Protein AF-A0A1Y0EL20-F1 (afdb_monomer)

Radius of gyration: 29.98 Å; Cα contacts (8 Å, |Δi|>4): 949; chains: 1; bounding box: 94×71×94 Å

Structure (mmCIF, N/CA/C/O backbone):
data_AF-A0A1Y0EL20-F1
#
_entry.id   AF-A0A1Y0EL20-F1
#
loop_
_atom_site.group_PDB
_atom_site.id
_atom_site.type_symbol
_atom_site.label_atom_id
_atom_site.label_alt_id
_atom_site.label_comp_id
_atom_site.label_asym_id
_atom_site.label_entity_id
_atom_site.label_seq_id
_atom_site.pdbx_PDB_ins_code
_atom_site.Cartn_x
_atom_site.Cartn_y
_atom_site.Cartn_z
_atom_site.occupancy
_atom_site.B_iso_or_equiv
_atom_site.auth_seq_id
_atom_site.auth_comp_id
_atom_site.auth_asym_id
_atom_site.auth_atom_id
_atom_site.pdbx_PDB_model_num
ATOM 1 N N . MET A 1 1 ? -56.504 34.356 -21.290 1.00 37.62 1 MET A N 1
ATOM 2 C CA . MET A 1 1 ? -57.528 34.147 -20.247 1.00 37.62 1 MET A CA 1
ATOM 3 C C . MET A 1 1 ? -56.883 33.331 -19.147 1.00 37.62 1 MET A C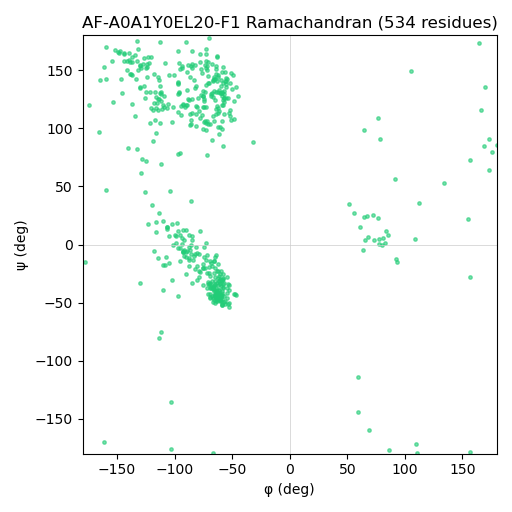 1
ATOM 5 O O . MET A 1 1 ? -56.441 32.223 -19.416 1.00 37.62 1 MET A O 1
ATOM 9 N N . LEU A 1 2 ? -56.712 33.934 -17.969 1.00 33.94 2 LEU A N 1
ATOM 10 C CA . LEU A 1 2 ? -56.202 33.260 -16.779 1.00 33.94 2 LEU A CA 1
ATOM 11 C C . LEU A 1 2 ? -57.238 32.233 -16.308 1.00 33.94 2 LEU A C 1
ATOM 13 O O . LEU A 1 2 ? -58.407 32.579 -16.135 1.00 33.94 2 LEU A O 1
ATOM 17 N N . HIS A 1 3 ? -56.810 30.999 -16.064 1.00 31.81 3 HIS A N 1
ATOM 18 C CA . HIS A 1 3 ? -57.579 30.035 -15.285 1.00 31.81 3 HIS A CA 1
ATOM 19 C C . HIS A 1 3 ? -56.795 29.680 -14.026 1.00 31.81 3 HIS A C 1
ATOM 21 O O . HIS A 1 3 ? -55.757 29.028 -14.061 1.00 31.81 3 HIS A O 1
ATOM 27 N N . THR A 1 4 ? -57.310 30.202 -12.919 1.00 38.41 4 THR A N 1
ATOM 28 C CA . THR A 1 4 ? -56.993 29.861 -11.537 1.00 38.41 4 THR A CA 1
ATOM 29 C C . THR A 1 4 ? -57.487 28.449 -11.220 1.00 38.41 4 THR A C 1
ATOM 31 O O . THR A 1 4 ? -58.664 28.157 -11.429 1.00 38.41 4 THR A O 1
ATOM 34 N N . LEU A 1 5 ? -56.618 27.605 -10.662 1.00 32.62 5 LEU A N 1
ATOM 35 C CA . LEU A 1 5 ? -56.976 26.351 -9.989 1.00 32.62 5 LEU A CA 1
ATOM 36 C C . LEU A 1 5 ? -56.394 26.357 -8.559 1.00 32.62 5 LEU A C 1
ATOM 38 O O . LEU A 1 5 ? -55.437 27.089 -8.302 1.00 32.62 5 LEU A O 1
ATOM 42 N N . PRO A 1 6 ? -57.028 25.642 -7.611 1.00 32.25 6 PRO A N 1
ATOM 43 C CA . PRO A 1 6 ? -57.077 26.029 -6.204 1.00 32.25 6 PRO A CA 1
ATOM 44 C C . PRO A 1 6 ? -55.865 25.555 -5.396 1.00 32.25 6 PRO A C 1
ATOM 46 O O . PRO A 1 6 ? -55.248 24.535 -5.693 1.00 32.25 6 PRO A O 1
ATOM 49 N N . ALA A 1 7 ? -55.569 26.295 -4.326 1.00 34.12 7 ALA A N 1
ATOM 50 C CA . ALA A 1 7 ? -54.589 25.925 -3.316 1.00 34.12 7 ALA A CA 1
ATOM 51 C C . ALA A 1 7 ? -55.012 24.627 -2.606 1.00 34.12 7 ALA A C 1
ATOM 53 O O . ALA A 1 7 ? -56.049 24.584 -1.942 1.00 34.12 7 ALA A O 1
ATOM 54 N N . LEU A 1 8 ? -54.197 23.577 -2.738 1.00 29.06 8 LEU A N 1
ATOM 55 C CA . LEU A 1 8 ? -54.270 22.393 -1.889 1.00 29.06 8 LEU A CA 1
ATOM 56 C C . LEU A 1 8 ? -53.608 22.730 -0.549 1.00 29.06 8 LEU A C 1
ATOM 58 O O . LEU A 1 8 ? -52.391 22.884 -0.458 1.00 29.06 8 LEU A O 1
ATOM 62 N N . THR A 1 9 ? -54.414 22.848 0.498 1.00 31.36 9 THR A N 1
ATOM 63 C CA . THR A 1 9 ? -53.940 22.934 1.877 1.00 31.36 9 THR A CA 1
ATOM 64 C C . THR A 1 9 ? -53.364 21.572 2.268 1.00 31.36 9 THR A C 1
ATOM 66 O O . THR A 1 9 ? -54.116 20.628 2.511 1.00 31.36 9 THR A O 1
ATOM 69 N N . LEU A 1 10 ? -52.034 21.441 2.311 1.00 30.72 10 LEU A N 1
ATOM 70 C CA . LEU A 1 10 ? -51.387 20.297 2.956 1.00 30.72 10 LEU A CA 1
ATOM 71 C C . LEU A 1 10 ? -51.685 20.385 4.459 1.00 30.72 10 LEU A C 1
ATOM 73 O O . LEU A 1 10 ? -51.136 21.232 5.163 1.00 30.72 10 LEU A O 1
ATOM 77 N N . MET A 1 11 ? -52.571 19.523 4.954 1.00 29.70 11 MET A N 1
ATOM 78 C CA . MET A 1 11 ? -52.671 19.269 6.386 1.00 29.70 11 MET A CA 1
ATOM 79 C C . MET A 1 11 ? -51.376 18.587 6.829 1.00 29.70 11 MET A C 1
ATOM 81 O O . MET A 1 11 ? -51.104 17.449 6.451 1.00 29.70 11 MET A O 1
ATOM 85 N N . ALA A 1 12 ? -50.567 19.304 7.607 1.00 33.22 12 ALA A N 1
ATOM 86 C CA . ALA A 1 12 ? -49.449 18.720 8.325 1.00 33.22 12 ALA A CA 1
ATOM 87 C C . ALA A 1 12 ? -49.990 17.632 9.262 1.00 33.22 12 ALA A C 1
ATOM 89 O O . ALA A 1 12 ? -50.818 17.906 10.135 1.00 33.22 12 ALA A O 1
ATOM 90 N N . ALA A 1 13 ? -49.535 16.395 9.066 1.00 31.31 13 ALA A N 1
ATOM 91 C CA . ALA A 1 13 ? -49.700 15.353 10.064 1.00 31.31 13 ALA A CA 1
ATOM 92 C C . ALA A 1 13 ? -49.041 15.829 11.373 1.00 31.31 13 ALA A C 1
ATOM 94 O O . ALA A 1 13 ? -47.969 16.442 11.318 1.00 31.31 13 ALA A O 1
ATOM 95 N N . PRO A 1 14 ? -49.653 15.592 12.546 1.00 32.78 14 PRO A N 1
ATOM 96 C CA . PRO A 1 14 ? -49.018 15.943 13.804 1.00 32.78 14 PRO A CA 1
ATOM 97 C C . PRO A 1 14 ? -47.697 15.181 13.916 1.00 32.78 14 PRO A C 1
ATOM 99 O O . PRO A 1 14 ? -47.631 13.995 13.590 1.00 32.78 14 PRO A O 1
ATOM 102 N N . ALA A 1 15 ? -46.654 15.881 14.365 1.00 38.59 15 ALA A N 1
ATOM 103 C CA . ALA A 1 15 ? -45.367 15.292 14.687 1.00 38.59 15 ALA A CA 1
ATOM 104 C C . ALA A 1 15 ? -45.592 14.105 15.631 1.00 38.59 15 ALA A C 1
ATOM 106 O O . ALA A 1 15 ? -45.949 14.276 16.800 1.00 38.59 15 ALA A O 1
ATOM 107 N N . ALA A 1 16 ? -45.422 12.891 15.107 1.00 33.72 16 ALA A N 1
ATOM 108 C CA . ALA A 1 16 ? -45.214 11.732 15.946 1.00 33.72 16 ALA A CA 1
ATOM 109 C C . ALA A 1 16 ? -43.970 12.044 16.778 1.00 33.72 16 ALA A C 1
ATOM 111 O O . ALA A 1 16 ? -42.909 12.342 16.231 1.00 33.72 16 ALA A O 1
ATOM 112 N N . TRP A 1 17 ? -44.129 12.050 18.097 1.00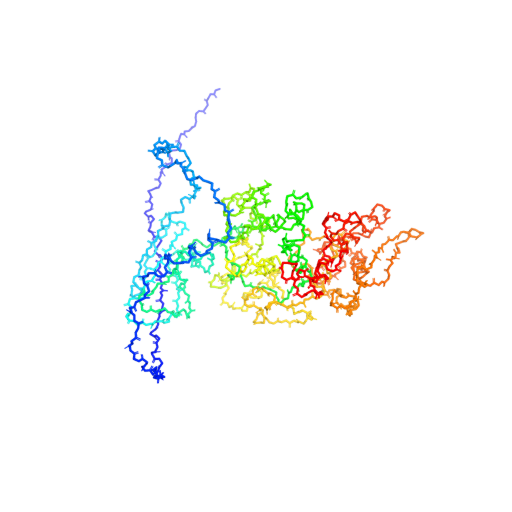 34.06 17 TRP A N 1
ATOM 113 C CA . TRP A 1 17 ? -43.020 12.128 19.030 1.00 34.06 17 TRP A CA 1
ATOM 114 C C . TRP A 1 17 ? -42.030 11.030 18.642 1.00 34.06 17 TRP A C 1
ATOM 116 O O . TRP A 1 17 ? -42.354 9.848 18.758 1.00 34.06 17 TRP A O 1
ATOM 126 N N . ALA A 1 18 ? -40.861 11.413 18.127 1.00 36.22 18 ALA A N 1
ATOM 127 C CA . ALA A 1 18 ? -39.754 10.492 17.955 1.00 36.22 18 ALA A CA 1
ATOM 128 C C . ALA A 1 18 ? -39.407 9.976 19.355 1.00 36.22 18 ALA A C 1
ATOM 130 O O . ALA A 1 18 ? -38.832 10.698 20.168 1.00 36.22 18 ALA A O 1
ATOM 131 N N . GLN A 1 19 ? -39.849 8.762 19.681 1.00 44.84 19 GLN A N 1
ATOM 132 C CA . GLN A 1 19 ? -39.321 8.034 20.825 1.00 44.84 19 GLN A CA 1
ATOM 133 C C . GLN A 1 19 ? -37.817 7.925 20.576 1.00 44.84 19 GLN A C 1
ATOM 135 O O . GLN A 1 19 ? -37.412 7.313 19.589 1.00 44.84 19 GLN A O 1
ATOM 140 N N . GLY A 1 20 ? -37.017 8.608 21.399 1.00 49.91 20 GLY A N 1
ATOM 141 C CA . GLY A 1 20 ? -35.564 8.629 21.262 1.00 49.91 20 GLY A CA 1
ATOM 142 C C . GLY A 1 20 ? -35.023 7.207 21.135 1.00 49.91 20 GLY A C 1
ATOM 143 O O . GLY A 1 20 ? -35.451 6.303 21.857 1.00 49.91 20 GLY A O 1
ATOM 144 N N . ALA A 1 21 ? -34.129 7.005 20.173 1.00 56.19 21 ALA A N 1
ATOM 145 C CA . ALA A 1 21 ? -33.438 5.748 19.948 1.00 56.19 21 ALA A CA 1
ATOM 146 C C . ALA A 1 21 ? -32.649 5.359 21.209 1.00 56.19 21 ALA A C 1
ATOM 148 O O . ALA A 1 21 ? -31.562 5.873 21.456 1.00 56.19 21 ALA A O 1
ATOM 149 N N . ALA A 1 22 ? -33.204 4.465 22.029 1.00 73.75 22 ALA A N 1
ATOM 150 C CA . ALA A 1 22 ? -32.533 3.980 23.226 1.00 73.75 22 ALA A CA 1
ATOM 151 C C . ALA A 1 22 ? -31.633 2.794 22.859 1.00 73.75 22 ALA A C 1
ATOM 153 O O . ALA A 1 22 ? -32.100 1.667 22.661 1.00 73.75 22 ALA A O 1
ATOM 154 N N . LEU A 1 23 ? -30.329 3.047 22.767 1.00 85.56 23 LEU A N 1
ATOM 155 C CA . LEU A 1 23 ? -29.315 1.999 22.750 1.00 85.56 23 LEU A CA 1
ATOM 156 C C . LEU A 1 23 ? -28.883 1.696 24.186 1.00 85.56 23 LEU A C 1
ATOM 158 O O . LEU A 1 23 ? -28.864 2.576 25.033 1.00 85.56 23 LEU A O 1
ATOM 162 N N . ASN A 1 24 ? -28.511 0.455 24.469 1.00 88.56 24 ASN A N 1
ATOM 163 C CA . ASN A 1 24 ? -27.943 0.029 25.740 1.00 88.56 24 ASN A CA 1
ATOM 164 C C . ASN A 1 24 ? -26.555 -0.553 25.490 1.00 88.56 24 ASN A C 1
ATOM 166 O O . ASN A 1 24 ? -26.402 -1.561 24.795 1.00 88.56 24 ASN A O 1
ATOM 170 N N . LEU A 1 25 ? -25.546 0.090 26.069 1.00 89.50 25 LEU A N 1
ATOM 171 C CA . LEU A 1 25 ? -24.164 -0.358 26.049 1.00 89.50 25 LEU A CA 1
ATOM 172 C C . LEU A 1 25 ? -23.878 -1.208 27.290 1.00 89.50 25 LEU A C 1
ATOM 174 O O . LEU A 1 25 ? -24.001 -0.753 28.427 1.00 89.50 25 LEU A O 1
ATOM 178 N N . THR A 1 26 ? -23.464 -2.449 27.058 1.00 91.25 26 THR A N 1
ATOM 179 C CA . THR A 1 26 ? -23.161 -3.438 28.094 1.00 91.25 26 THR A CA 1
ATOM 180 C C . THR A 1 26 ? -21.674 -3.782 28.084 1.00 91.25 26 THR A C 1
ATOM 182 O O . THR A 1 26 ? -21.151 -4.213 27.057 1.00 91.25 26 THR A O 1
ATOM 185 N N . LEU A 1 27 ? -21.009 -3.640 29.231 1.00 92.31 27 LEU A N 1
ATOM 186 C CA . LEU A 1 27 ? -19.660 -4.124 29.503 1.00 92.31 27 LEU A CA 1
ATOM 187 C C . LEU A 1 27 ? -19.766 -5.287 30.491 1.00 92.31 27 LEU A C 1
ATOM 189 O O . LEU A 1 27 ? -20.231 -5.128 31.617 1.00 92.31 27 LEU A O 1
ATOM 193 N N . GLN A 1 28 ? -19.323 -6.464 30.070 1.00 92.25 28 GLN A N 1
ATOM 194 C CA . GLN A 1 28 ? -19.209 -7.638 30.928 1.00 92.25 28 GLN A CA 1
ATOM 195 C C . GLN A 1 28 ? -17.775 -7.748 31.429 1.00 92.25 28 GLN A C 1
ATOM 197 O O . GLN A 1 28 ? -16.838 -7.565 30.652 1.00 92.25 28 GLN A O 1
ATOM 202 N N . PHE A 1 29 ? -17.591 -8.084 32.703 1.00 93.19 29 PHE A N 1
ATOM 203 C CA . PHE A 1 29 ? -16.267 -8.183 33.308 1.00 93.19 29 PHE A CA 1
ATOM 204 C C . PHE A 1 29 ? -16.210 -9.240 34.410 1.00 93.19 29 PHE A C 1
ATOM 206 O O . PHE A 1 29 ? -17.229 -9.726 34.902 1.00 93.19 29 PHE A O 1
ATOM 213 N N . SER A 1 30 ? -14.998 -9.618 34.800 1.00 93.81 30 SER A N 1
ATOM 2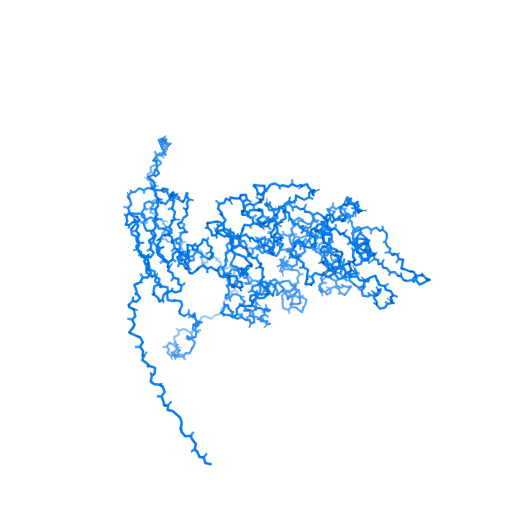14 C CA . SER A 1 30 ? -14.744 -10.494 35.944 1.00 93.81 30 SER A CA 1
ATOM 215 C C . SER A 1 30 ? -13.509 -10.033 36.714 1.00 93.81 30 SER A C 1
ATOM 217 O O . SER A 1 30 ? -12.601 -9.475 36.097 1.00 93.81 30 SER A O 1
ATOM 219 N N . PRO A 1 31 ? -13.433 -10.265 38.036 1.00 92.62 31 PRO A N 1
ATOM 220 C CA . PRO A 1 31 ? -12.215 -10.013 38.799 1.00 92.62 31 PRO A CA 1
ATOM 221 C C . PRO A 1 31 ? -11.020 -10.765 38.201 1.00 92.62 31 PRO A C 1
ATOM 223 O O . PRO A 1 31 ? -11.125 -11.949 37.876 1.00 92.62 31 PRO A O 1
ATOM 226 N N . LEU A 1 32 ? -9.873 -10.099 38.078 1.00 88.75 32 LEU A N 1
ATOM 227 C CA . LEU A 1 32 ? -8.604 -10.784 37.848 1.00 88.75 32 LEU A CA 1
ATOM 228 C C . LEU A 1 32 ? -8.182 -11.393 39.182 1.00 88.75 32 LEU A C 1
ATOM 230 O O . LEU A 1 32 ? -7.871 -10.666 40.123 1.00 88.75 32 LEU A O 1
ATOM 234 N N . ALA A 1 33 ? -8.198 -12.724 39.276 1.00 76.69 33 ALA A N 1
ATOM 235 C CA . ALA A 1 33 ? -7.709 -13.407 40.465 1.00 76.69 33 ALA A CA 1
ATOM 236 C C . ALA A 1 33 ? -6.283 -12.925 40.768 1.00 76.69 33 ALA A C 1
ATOM 238 O O . ALA A 1 33 ? -5.412 -12.975 39.895 1.00 76.69 33 ALA A O 1
ATOM 239 N N . ALA A 1 34 ? -6.047 -12.457 41.995 1.00 60.53 34 ALA A N 1
ATOM 240 C CA . ALA A 1 34 ? -4.696 -12.220 42.477 1.00 60.53 34 ALA A CA 1
ATOM 241 C C . ALA A 1 34 ? -3.964 -13.563 42.403 1.00 60.53 34 ALA A C 1
ATOM 243 O O . ALA A 1 34 ? -4.282 -14.482 43.158 1.00 60.53 34 ALA A O 1
ATOM 244 N N . GLY A 1 35 ? -3.063 -13.720 41.432 1.00 47.56 35 GLY A N 1
ATOM 245 C CA . GLY A 1 35 ? -2.295 -14.946 41.272 1.00 47.56 35 GLY A CA 1
ATOM 246 C C . GLY A 1 35 ? -1.617 -15.291 42.594 1.00 47.56 35 GLY A C 1
ATOM 247 O O . GLY A 1 35 ? -0.756 -14.550 43.066 1.00 47.56 35 GLY A O 1
ATOM 248 N N . GLY A 1 36 ? -2.043 -16.396 43.209 1.00 43.50 36 GLY A N 1
ATOM 249 C CA . GLY A 1 36 ? -1.397 -16.982 44.373 1.00 43.50 36 GLY A CA 1
ATOM 250 C C . GLY A 1 36 ? 0.018 -17.392 43.991 1.00 43.50 36 GLY A C 1
ATOM 251 O O . GLY A 1 36 ? 0.228 -18.400 43.326 1.00 43.50 36 GLY A O 1
ATOM 252 N N . GLY A 1 37 ? 0.976 -16.559 44.372 1.00 35.19 37 GLY A N 1
ATOM 253 C CA . GLY A 1 37 ? 2.378 -16.704 44.024 1.00 35.19 37 GLY A CA 1
ATOM 254 C C . GLY A 1 37 ? 3.129 -15.471 44.486 1.00 35.19 37 GLY A C 1
ATOM 255 O O . GLY A 1 37 ? 3.616 -14.693 43.674 1.00 35.19 37 GLY A O 1
ATOM 256 N N . ALA A 1 38 ? 3.170 -15.264 45.802 1.00 37.09 38 ALA A N 1
ATOM 257 C CA . ALA A 1 38 ? 4.073 -14.301 46.404 1.00 37.09 38 ALA A CA 1
ATOM 258 C C . ALA A 1 38 ? 5.512 -14.724 46.080 1.00 37.09 38 ALA A C 1
ATOM 260 O O . ALA A 1 38 ? 6.105 -15.543 46.777 1.00 37.09 38 ALA A O 1
ATOM 261 N N . ILE A 1 39 ? 6.086 -14.167 45.017 1.00 38.28 39 ILE A N 1
ATOM 262 C CA . ILE A 1 39 ? 7.532 -14.012 44.964 1.00 38.28 39 ILE A CA 1
ATOM 263 C C . ILE A 1 39 ? 7.811 -12.842 45.900 1.00 38.28 39 ILE A C 1
ATOM 265 O O . ILE A 1 39 ? 7.562 -11.687 45.556 1.00 38.28 39 ILE A O 1
ATOM 269 N N . SER A 1 40 ? 8.229 -13.162 47.126 1.00 34.16 40 SER A N 1
ATOM 270 C CA . SER A 1 40 ? 8.721 -12.186 48.094 1.00 34.16 40 SER A CA 1
ATOM 271 C C . SER A 1 40 ? 9.748 -11.284 47.418 1.00 34.16 40 SER A C 1
ATOM 273 O O . SER A 1 40 ? 10.878 -11.698 47.159 1.00 34.16 40 SER A O 1
ATOM 275 N N . ALA A 1 41 ? 9.368 -10.033 47.167 1.00 34.25 41 ALA A N 1
ATOM 276 C CA . ALA A 1 41 ? 10.342 -8.973 47.021 1.00 34.25 41 ALA A CA 1
ATOM 277 C C . ALA A 1 41 ? 11.083 -8.871 48.361 1.00 34.25 41 ALA A C 1
ATOM 279 O O . ALA A 1 41 ? 10.489 -8.590 49.403 1.00 34.25 41 ALA A O 1
ATOM 280 N N . VAL A 1 42 ? 12.376 -9.182 48.331 1.00 33.75 42 VAL A N 1
ATOM 281 C CA . VAL A 1 42 ? 13.302 -8.948 49.438 1.00 33.75 42 VAL A CA 1
ATOM 282 C C . VAL A 1 42 ? 13.237 -7.455 49.792 1.00 33.75 42 VAL A C 1
ATOM 284 O O . VAL A 1 42 ? 13.422 -6.626 48.898 1.00 33.75 42 VAL A O 1
ATOM 287 N N . PRO A 1 43 ? 12.979 -7.072 51.055 1.00 31.58 43 PRO A N 1
ATOM 288 C CA . PRO A 1 43 ? 12.971 -5.673 51.441 1.00 31.58 43 PRO A CA 1
ATOM 289 C C . PRO A 1 43 ? 14.422 -5.190 51.510 1.00 31.58 43 PRO A C 1
ATOM 291 O O . PRO A 1 43 ? 15.152 -5.518 52.444 1.00 31.58 43 PRO A O 1
ATOM 294 N N . VAL A 1 44 ? 14.859 -4.407 50.524 1.00 36.41 44 VAL A N 1
ATOM 295 C CA . VAL A 1 44 ? 16.060 -3.582 50.689 1.00 36.41 44 VAL A CA 1
ATOM 296 C C . VAL A 1 44 ? 15.622 -2.337 51.449 1.00 36.41 44 VAL A C 1
ATOM 298 O O . VAL A 1 44 ? 14.796 -1.558 50.977 1.00 36.41 44 VAL A O 1
ATOM 301 N N . GLY A 1 45 ? 16.113 -2.231 52.683 1.00 31.25 45 GLY A N 1
ATOM 302 C CA . GLY A 1 45 ? 15.746 -1.203 53.643 1.00 31.25 45 GLY A CA 1
ATOM 303 C C . GLY A 1 45 ? 15.955 0.219 53.129 1.00 31.25 45 GLY A C 1
ATOM 304 O O . GLY A 1 45 ? 16.867 0.511 52.355 1.00 31.25 45 GLY A O 1
ATOM 305 N N . GLY A 1 46 ? 15.091 1.111 53.609 1.00 39.88 46 GLY A N 1
ATOM 306 C CA . GLY A 1 46 ? 15.192 2.539 53.376 1.00 39.88 46 GLY A CA 1
ATOM 307 C C . GLY A 1 46 ? 16.460 3.123 53.990 1.00 39.88 46 GLY A C 1
ATOM 308 O O . GLY A 1 46 ? 16.642 3.098 55.202 1.00 39.88 46 GLY A O 1
ATOM 309 N N . ALA A 1 47 ? 17.296 3.694 53.131 1.00 33.81 47 ALA A N 1
ATOM 310 C CA . ALA A 1 47 ? 18.179 4.814 53.428 1.00 33.81 47 ALA A CA 1
ATOM 311 C C . ALA A 1 47 ? 18.696 5.376 52.096 1.00 33.81 47 ALA A C 1
ATOM 313 O O . ALA A 1 47 ? 19.626 4.811 51.535 1.00 33.81 47 ALA A O 1
ATOM 314 N N . ALA A 1 48 ? 18.061 6.441 51.583 1.00 33.38 48 ALA A N 1
ATOM 315 C CA . ALA A 1 48 ? 18.661 7.515 50.763 1.00 33.38 48 ALA A CA 1
ATOM 316 C C . ALA A 1 48 ? 17.601 8.226 49.897 1.00 33.38 48 ALA A C 1
ATOM 318 O O . ALA A 1 48 ? 17.573 8.099 48.678 1.00 33.38 48 ALA A O 1
ATOM 319 N N . THR A 1 49 ? 16.744 9.034 50.521 1.00 35.41 49 THR A N 1
ATOM 320 C CA . THR A 1 49 ? 15.986 10.083 49.815 1.00 35.41 49 THR A CA 1
ATOM 321 C C . THR A 1 49 ? 16.153 11.407 50.539 1.00 35.41 49 THR A C 1
ATOM 323 O O . THR A 1 49 ? 15.191 11.972 51.034 1.00 35.41 49 THR A O 1
ATOM 326 N N . TRP A 1 50 ? 17.393 11.881 50.622 1.00 32.50 50 TRP A N 1
ATOM 327 C CA . TRP A 1 50 ? 17.747 13.286 50.827 1.00 32.50 50 TRP A CA 1
ATOM 328 C C . TRP A 1 50 ? 19.046 13.511 50.035 1.00 32.50 50 TRP A C 1
ATOM 330 O O . TRP A 1 50 ? 19.953 12.697 50.173 1.00 32.50 50 TRP A O 1
ATOM 340 N N . TRP A 1 51 ? 19.088 14.568 49.204 1.00 31.25 51 TRP A N 1
ATOM 341 C CA . TRP A 1 51 ? 20.166 15.026 48.284 1.00 31.25 51 TRP A CA 1
ATOM 342 C C . TRP A 1 51 ? 19.954 14.955 46.754 1.00 31.25 51 TRP A C 1
ATOM 344 O O . TRP A 1 51 ? 20.918 14.823 46.008 1.00 31.25 51 TRP A O 1
ATOM 354 N N . ALA A 1 52 ? 18.743 15.198 46.238 1.00 30.45 52 ALA A N 1
ATOM 355 C CA . ALA A 1 52 ? 18.562 15.508 44.806 1.00 30.45 52 ALA A CA 1
ATOM 356 C C . ALA A 1 52 ? 17.797 16.820 44.549 1.00 30.45 52 ALA A C 1
ATOM 358 O O . ALA A 1 52 ? 16.925 16.899 43.693 1.00 30.45 52 ALA A O 1
ATOM 359 N N . ALA A 1 53 ? 18.160 17.873 45.281 1.00 35.69 53 ALA A N 1
ATOM 360 C CA . ALA A 1 53 ? 17.847 19.256 44.931 1.00 35.69 53 ALA A CA 1
ATOM 361 C C . ALA A 1 53 ? 19.071 20.115 45.277 1.00 35.69 53 ALA A C 1
ATOM 363 O O . ALA A 1 53 ? 19.165 20.616 46.386 1.00 35.69 53 ALA A O 1
ATOM 364 N N . VAL A 1 54 ? 20.049 20.158 44.359 1.00 41.34 54 VAL A N 1
ATOM 365 C CA . VAL A 1 54 ? 21.129 21.174 44.216 1.00 41.34 54 VAL A CA 1
ATOM 366 C C . VAL A 1 54 ? 22.014 20.879 42.981 1.00 41.34 54 VAL A C 1
ATOM 368 O O . VAL A 1 54 ? 22.669 21.776 42.460 1.00 41.34 54 VAL A O 1
ATOM 371 N N . ALA A 1 55 ? 21.969 19.687 42.380 1.00 37.38 55 ALA A N 1
ATOM 372 C CA . ALA A 1 55 ? 22.793 19.354 41.208 1.00 37.38 55 ALA A CA 1
ATOM 373 C C . ALA A 1 55 ? 22.203 19.766 39.833 1.00 37.38 55 ALA A C 1
ATOM 375 O O . ALA A 1 55 ? 22.383 19.053 38.852 1.00 37.38 55 ALA A O 1
ATOM 376 N N . VAL A 1 56 ? 21.532 20.922 39.735 1.00 40.28 56 VAL A N 1
ATOM 377 C CA . VAL A 1 56 ? 21.186 21.565 38.439 1.00 40.28 56 VAL A CA 1
ATOM 378 C C . VAL A 1 56 ? 21.835 22.954 38.283 1.00 40.28 56 VAL A C 1
ATOM 380 O O . VAL A 1 56 ? 21.867 23.507 37.192 1.00 40.28 56 VAL A O 1
ATOM 383 N N . ALA A 1 57 ? 22.513 23.478 39.311 1.00 41.69 57 ALA A N 1
ATOM 384 C CA . ALA A 1 57 ? 23.269 24.736 39.208 1.00 41.69 57 ALA A CA 1
ATOM 385 C C . ALA A 1 57 ? 24.793 24.559 38.989 1.00 41.69 57 ALA A C 1
ATOM 387 O O . ALA A 1 57 ? 25.518 25.545 38.894 1.00 41.69 57 ALA A O 1
ATOM 388 N N . GLY A 1 58 ? 25.303 23.322 38.890 1.00 43.53 58 GLY A N 1
ATOM 389 C CA . GLY A 1 58 ? 26.751 23.040 38.822 1.00 43.53 58 GLY A CA 1
ATOM 390 C C . GLY A 1 58 ? 27.317 22.641 37.450 1.00 43.53 58 GLY A C 1
ATOM 391 O O . GLY A 1 58 ? 28.528 22.700 37.258 1.00 43.53 58 GLY A O 1
ATOM 392 N N . GLY A 1 59 ? 26.476 22.249 36.486 1.00 40.12 59 GLY A N 1
ATOM 393 C CA . GLY A 1 59 ? 26.932 21.702 35.194 1.00 40.12 59 GLY A CA 1
ATOM 394 C C . GLY A 1 59 ? 27.156 22.738 34.086 1.00 40.12 59 GLY A C 1
ATOM 395 O O . GLY A 1 59 ? 27.977 22.531 33.195 1.00 40.12 59 GLY A O 1
ATOM 396 N N . LEU A 1 60 ? 26.482 23.889 34.156 1.00 41.97 60 LEU A N 1
ATOM 397 C CA . LEU A 1 60 ? 26.538 24.913 33.104 1.00 41.97 60 LEU A CA 1
ATOM 398 C C . LEU A 1 60 ? 27.781 25.825 33.209 1.00 41.97 60 LEU A C 1
ATOM 400 O O . LEU A 1 60 ? 28.216 26.411 32.220 1.00 41.97 60 LEU A O 1
ATOM 404 N N . GLY A 1 61 ? 28.405 25.903 34.391 1.00 41.44 61 GLY A N 1
ATOM 405 C CA . GLY A 1 61 ? 29.591 26.736 34.645 1.00 41.44 61 GLY A CA 1
ATOM 406 C C . GLY A 1 61 ? 30.921 26.134 34.173 1.00 41.44 61 GLY A C 1
ATOM 407 O O . GLY A 1 61 ? 31.897 26.864 33.989 1.00 41.44 61 GLY A O 1
ATOM 408 N N . TRP A 1 62 ? 30.974 24.819 33.942 1.00 45.91 62 TRP A N 1
ATOM 409 C CA . TRP A 1 62 ? 32.180 24.136 33.460 1.00 45.91 62 TRP A CA 1
ATOM 410 C C . TRP A 1 62 ? 32.309 24.203 31.929 1.00 45.91 62 TRP A C 1
ATOM 412 O O . TRP A 1 62 ? 33.411 24.374 31.406 1.00 45.91 62 TRP A O 1
ATOM 422 N N . HIS A 1 63 ? 31.184 24.189 31.202 1.00 44.59 63 HIS A N 1
ATOM 423 C CA . HIS A 1 63 ? 31.184 24.222 29.735 1.00 44.59 63 HIS A CA 1
ATOM 424 C C . HIS A 1 63 ? 31.423 25.623 29.142 1.00 44.59 63 HIS A C 1
ATOM 426 O O . HIS A 1 63 ? 32.025 25.750 28.075 1.00 44.59 63 HIS A O 1
ATOM 432 N N . LEU A 1 64 ? 31.047 26.684 29.866 1.00 49.19 64 LEU A N 1
ATOM 433 C CA . LEU A 1 64 ? 31.194 28.081 29.429 1.00 49.19 64 LEU A CA 1
ATOM 434 C C . LEU A 1 64 ? 32.559 28.712 29.775 1.00 49.19 64 LEU A C 1
ATOM 436 O O . LEU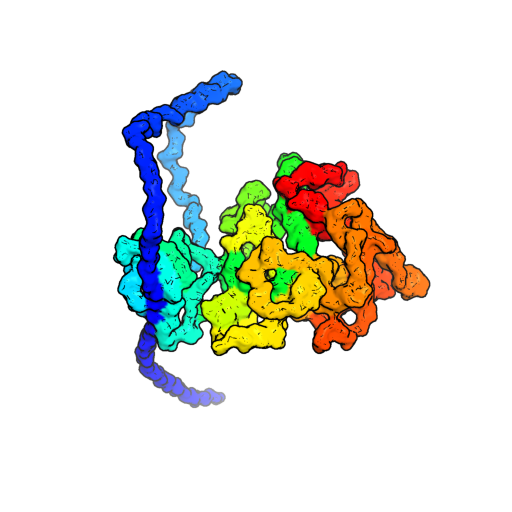 A 1 64 ? 32.849 29.829 29.358 1.00 49.19 64 LEU A O 1
ATOM 440 N N . ARG A 1 65 ? 33.450 27.983 30.466 1.00 47.59 65 ARG A N 1
ATOM 441 C CA . ARG A 1 65 ? 34.862 28.376 30.672 1.00 47.59 65 ARG A CA 1
ATOM 442 C C . ARG A 1 65 ? 35.826 27.820 29.614 1.00 47.59 65 ARG A C 1
ATOM 444 O O . ARG A 1 65 ? 36.990 28.215 29.605 1.00 47.59 65 ARG A O 1
ATOM 451 N N . ARG A 1 66 ? 35.365 26.944 28.708 1.00 51.03 66 ARG A N 1
ATOM 452 C CA . ARG A 1 66 ? 36.212 26.295 27.684 1.00 51.03 66 ARG A CA 1
ATOM 453 C C . ARG A 1 66 ? 36.213 27.000 26.316 1.00 51.03 66 ARG A C 1
ATOM 455 O O . ARG A 1 66 ? 37.124 26.761 25.532 1.00 51.03 66 ARG A O 1
ATOM 462 N N . HIS A 1 67 ? 35.277 27.918 26.050 1.00 52.16 67 HIS A N 1
ATOM 463 C CA . HIS A 1 67 ? 35.134 28.602 24.753 1.00 52.16 67 HIS A CA 1
ATOM 464 C C . HIS A 1 67 ? 35.175 30.130 24.886 1.00 52.16 67 HIS A C 1
ATOM 466 O O . HIS A 1 67 ? 34.153 30.785 24.749 1.00 52.16 67 HIS A O 1
ATOM 472 N N . ARG A 1 68 ? 36.364 30.686 25.170 1.00 51.72 68 ARG A N 1
ATOM 473 C CA . ARG A 1 68 ? 36.682 32.131 25.250 1.00 51.72 68 ARG A CA 1
ATOM 474 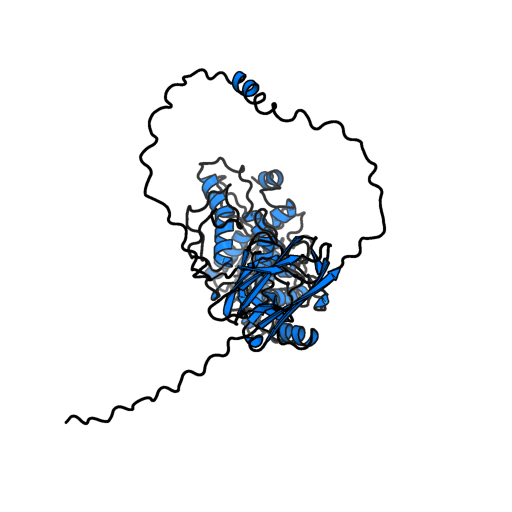C C . ARG A 1 68 ? 35.851 33.024 24.299 1.00 51.72 68 ARG A C 1
ATOM 476 O O . ARG A 1 68 ? 36.305 33.353 23.210 1.00 51.72 68 ARG A O 1
ATOM 483 N N . LEU A 1 69 ? 34.690 33.486 24.754 1.00 43.44 69 LEU A N 1
ATOM 484 C CA . LEU A 1 69 ? 33.888 34.526 24.112 1.00 43.44 69 LEU A CA 1
ATOM 485 C C . LEU A 1 69 ? 33.486 35.523 25.198 1.00 43.44 69 LEU A C 1
ATOM 487 O O . LEU A 1 69 ? 32.431 35.439 25.818 1.00 43.44 69 LEU A O 1
ATOM 491 N N . ALA A 1 70 ? 34.415 36.430 25.486 1.00 32.75 70 ALA A N 1
ATOM 492 C CA . ALA A 1 70 ? 34.147 37.634 26.251 1.00 32.75 70 ALA A CA 1
ATOM 493 C C . ALA A 1 70 ? 33.540 38.666 25.292 1.00 32.75 70 ALA A C 1
ATOM 495 O O . ALA A 1 70 ? 34.187 39.041 24.317 1.00 32.75 70 ALA A O 1
ATOM 496 N N . GLY A 1 71 ? 32.311 39.115 25.552 1.00 35.41 71 GLY A N 1
ATOM 497 C CA . GLY A 1 71 ? 31.676 40.132 24.716 1.00 35.41 71 GLY A CA 1
ATOM 498 C C . GLY A 1 71 ? 30.235 40.453 25.096 1.00 35.41 71 GLY A C 1
ATOM 499 O O . GLY A 1 71 ? 29.318 39.997 24.435 1.00 35.41 71 GLY A O 1
ATOM 500 N N . ALA A 1 72 ? 30.089 41.277 26.136 1.00 34.47 72 ALA A N 1
ATOM 501 C CA . ALA A 1 72 ? 28.964 42.178 26.410 1.00 34.47 72 ALA A CA 1
ATOM 502 C C . ALA A 1 72 ? 27.561 41.586 26.679 1.00 34.47 72 ALA A C 1
ATOM 504 O O . ALA A 1 72 ? 26.743 41.380 25.788 1.00 34.47 72 ALA A O 1
ATOM 505 N N . MET A 1 73 ? 27.238 41.500 27.975 1.00 30.84 73 MET A N 1
ATOM 506 C CA . MET A 1 73 ? 25.887 41.760 28.474 1.00 30.84 73 MET A CA 1
ATOM 507 C C . MET A 1 73 ? 25.620 43.270 28.490 1.00 30.84 73 MET A C 1
ATOM 509 O O . MET A 1 73 ? 26.383 44.004 29.116 1.00 30.84 73 MET A O 1
ATOM 513 N N . ALA A 1 74 ? 24.518 43.713 27.884 1.00 28.98 74 ALA A N 1
ATOM 514 C CA . ALA A 1 74 ? 23.757 44.899 28.292 1.00 28.98 74 ALA A CA 1
ATOM 515 C C . ALA A 1 74 ? 22.475 45.003 27.450 1.00 28.98 74 ALA A C 1
ATOM 517 O O . ALA A 1 74 ? 22.556 45.137 26.234 1.00 28.98 74 ALA A O 1
ATOM 518 N N . GLY A 1 75 ? 21.303 44.977 28.098 1.00 29.20 75 GLY A N 1
ATOM 519 C CA . GLY A 1 75 ? 20.041 45.386 27.467 1.00 29.20 75 GLY A CA 1
ATOM 520 C C . GLY A 1 75 ? 18.842 44.458 27.672 1.00 29.20 75 GLY A C 1
ATOM 521 O O . GLY A 1 75 ? 18.197 44.087 26.702 1.00 29.20 75 GLY A O 1
ATOM 522 N N . LEU A 1 76 ? 18.505 44.105 28.915 1.00 30.17 76 LEU A N 1
ATOM 523 C CA . LEU A 1 76 ? 17.192 43.546 29.265 1.00 30.17 76 LEU A CA 1
ATOM 524 C C . LEU A 1 76 ? 16.518 44.484 30.268 1.00 30.17 76 LEU A C 1
ATOM 526 O O . LEU A 1 76 ? 16.726 44.348 31.468 1.00 30.17 76 LEU A O 1
ATOM 530 N N . ALA A 1 77 ? 15.769 45.462 29.753 1.00 29.75 77 ALA A N 1
ATOM 531 C CA . ALA A 1 77 ? 14.653 46.128 30.434 1.00 29.75 77 ALA A CA 1
ATOM 532 C C . ALA A 1 77 ? 14.044 47.200 29.513 1.00 29.75 77 ALA A C 1
ATOM 534 O O . ALA A 1 77 ? 14.437 48.358 29.586 1.00 29.75 77 ALA A O 1
ATOM 535 N N . ALA A 1 78 ? 13.118 46.804 28.635 1.00 27.89 78 ALA A N 1
ATOM 536 C CA . ALA A 1 78 ? 11.972 47.602 28.164 1.00 27.89 78 ALA A CA 1
ATOM 537 C C . ALA A 1 78 ? 11.373 46.923 26.926 1.00 27.89 78 ALA A C 1
ATOM 539 O O . ALA A 1 78 ? 12.026 46.833 25.892 1.00 27.89 78 ALA A O 1
ATOM 540 N N . GLY A 1 79 ? 10.132 46.452 27.029 1.00 27.97 79 GLY A N 1
ATOM 541 C CA . GLY A 1 79 ? 9.416 45.897 25.879 1.00 27.97 79 GLY A CA 1
ATOM 542 C C . GLY A 1 79 ? 8.313 44.896 26.207 1.00 27.97 79 GLY A C 1
ATOM 543 O O . GLY A 1 79 ? 7.967 44.093 25.352 1.00 27.97 79 GLY A O 1
ATOM 544 N N . LEU A 1 80 ? 7.761 44.904 27.424 1.00 30.28 80 LEU A N 1
ATOM 545 C CA . LEU A 1 80 ? 6.540 44.162 27.737 1.00 30.28 80 LEU A CA 1
ATOM 546 C C . LEU A 1 80 ? 5.343 45.116 27.642 1.00 30.28 80 LEU A C 1
ATOM 548 O O . LEU A 1 80 ? 4.892 45.634 28.656 1.00 30.28 80 LEU A O 1
ATOM 552 N N . ALA A 1 81 ? 4.907 45.406 26.417 1.00 30.00 81 ALA A N 1
ATOM 553 C CA . ALA A 1 81 ? 3.573 45.911 26.070 1.00 30.00 81 ALA A CA 1
ATOM 554 C C . ALA A 1 81 ? 3.568 46.273 24.580 1.00 30.00 81 ALA A C 1
ATOM 556 O O . ALA A 1 81 ? 3.961 47.377 24.238 1.00 30.00 81 ALA A O 1
ATOM 557 N N . VAL A 1 82 ? 3.209 45.318 23.719 1.00 31.84 82 VAL A N 1
ATOM 558 C CA . VAL A 1 82 ? 2.417 45.433 22.470 1.00 31.84 82 VAL A CA 1
ATOM 559 C C . VAL A 1 82 ? 2.565 44.077 21.768 1.00 31.84 82 VAL A C 1
ATOM 561 O O . VAL A 1 82 ? 3.457 43.870 20.956 1.00 31.84 82 VAL A O 1
ATOM 564 N N . ALA A 1 83 ? 1.720 43.124 22.151 1.00 28.30 83 ALA A N 1
ATOM 565 C CA . ALA A 1 83 ? 1.407 41.925 21.368 1.00 28.30 83 ALA A CA 1
ATOM 566 C C . ALA A 1 83 ? 0.072 41.351 21.868 1.00 28.30 83 ALA A C 1
ATOM 568 O O . ALA A 1 83 ? -0.062 40.172 22.179 1.00 28.30 83 ALA A O 1
ATOM 569 N N . THR A 1 84 ? -0.919 42.225 22.029 1.00 32.38 84 THR A N 1
ATOM 570 C CA . THR A 1 84 ? -2.326 41.838 22.075 1.00 32.38 84 THR A CA 1
ATOM 571 C C . THR A 1 84 ? -2.891 42.051 20.678 1.00 32.38 84 THR A C 1
ATOM 573 O O . THR A 1 84 ? -2.742 43.131 20.116 1.00 32.38 84 THR A O 1
ATOM 576 N N . ALA A 1 85 ? -3.550 41.012 20.165 1.00 32.62 85 ALA A N 1
ATOM 577 C CA . ALA A 1 85 ? -4.207 40.919 18.861 1.00 32.62 85 ALA A CA 1
ATOM 578 C C . ALA A 1 85 ? -3.278 40.684 17.657 1.00 32.62 85 ALA A C 1
ATOM 580 O O . ALA A 1 85 ? -2.827 41.623 17.015 1.00 32.62 85 ALA A O 1
ATOM 581 N N . LEU A 1 86 ? -3.056 39.405 17.333 1.00 32.16 86 LEU A N 1
ATOM 582 C CA . LEU A 1 86 ? -3.269 38.777 16.014 1.00 32.16 86 LEU A CA 1
ATOM 583 C C . LEU A 1 86 ? -2.643 37.370 16.041 1.00 32.16 86 LEU A C 1
ATOM 585 O O . LEU A 1 86 ? -1.522 37.217 16.509 1.00 32.16 86 LEU A O 1
ATOM 589 N N . LEU A 1 87 ? -3.376 36.380 15.510 1.00 30.75 87 LEU A N 1
ATOM 590 C CA . LEU A 1 87 ? -3.061 34.938 15.408 1.00 30.75 87 LEU A CA 1
ATOM 591 C C . LEU A 1 87 ? -3.531 34.044 16.576 1.00 30.75 87 LEU A C 1
ATOM 593 O O . LEU A 1 87 ? -2.773 33.262 17.136 1.00 30.75 87 LEU A O 1
ATOM 597 N N . THR A 1 88 ? -4.834 34.067 16.862 1.00 29.70 88 THR A N 1
ATOM 598 C CA . THR A 1 88 ? -5.557 32.844 17.261 1.00 29.70 88 THR A CA 1
ATOM 599 C C . THR A 1 88 ? -6.537 32.472 16.153 1.00 29.70 88 THR A C 1
ATOM 601 O O . THR A 1 88 ? -7.747 32.607 16.301 1.00 29.70 88 THR A O 1
ATOM 604 N N . SER A 1 89 ? -6.017 32.040 15.008 1.00 33.97 89 SER A N 1
ATOM 605 C CA . SER A 1 89 ? -6.774 31.148 14.131 1.00 33.97 89 SER A CA 1
ATOM 606 C C . SER A 1 89 ? -6.340 29.729 14.475 1.00 33.97 89 SER A C 1
ATOM 608 O O . SER A 1 89 ? -5.477 29.152 13.815 1.00 33.97 89 SER A O 1
ATOM 610 N N . ALA A 1 90 ? -6.890 29.203 15.571 1.00 31.00 90 ALA A N 1
ATOM 611 C CA . ALA A 1 90 ? -6.965 27.760 15.734 1.00 31.00 90 ALA A CA 1
ATOM 612 C C . ALA A 1 90 ? -7.711 27.196 14.508 1.00 31.00 90 ALA A C 1
ATOM 614 O O . ALA A 1 90 ? -8.642 27.857 14.028 1.00 31.00 90 ALA A O 1
ATOM 615 N N . PRO A 1 91 ? -7.305 26.040 13.960 1.00 35.66 91 PRO A N 1
ATOM 616 C CA . PRO A 1 91 ? -8.083 25.399 12.915 1.00 35.66 91 PRO A CA 1
ATOM 617 C C . PRO A 1 91 ? -9.487 25.163 13.470 1.00 35.66 91 PRO A C 1
ATOM 619 O O . PRO A 1 91 ? -9.653 24.669 14.584 1.00 35.66 91 PRO A O 1
ATOM 622 N N . VAL A 1 92 ? -10.497 25.588 12.715 1.00 30.28 92 VAL A N 1
ATOM 623 C CA . VAL A 1 92 ? -11.887 25.251 13.001 1.00 30.28 92 VAL A CA 1
ATOM 624 C C . VAL A 1 92 ? -12.004 23.749 12.767 1.00 30.28 92 VAL A C 1
ATOM 626 O O . VAL A 1 92 ? -12.258 23.301 11.653 1.00 30.28 92 VAL A O 1
ATOM 629 N N . GLU A 1 93 ? -11.758 22.965 13.814 1.00 35.41 93 GLU A N 1
ATOM 630 C CA . GLU A 1 93 ? -12.356 21.647 13.946 1.00 35.41 93 GLU A CA 1
ATOM 631 C C . GLU A 1 93 ? -13.856 21.869 13.749 1.00 35.41 93 GLU A C 1
ATOM 633 O O . GLU A 1 93 ? -14.491 22.631 14.486 1.00 35.41 93 GLU A O 1
ATOM 638 N N . ALA A 1 94 ? -14.421 21.290 12.689 1.00 29.73 94 ALA A N 1
ATOM 639 C CA . ALA A 1 94 ? -15.863 21.168 12.592 1.00 29.73 94 ALA A CA 1
ATOM 640 C C . ALA A 1 94 ? -16.332 20.592 13.932 1.00 29.73 94 ALA A C 1
ATOM 642 O O . ALA A 1 94 ? -15.803 19.567 14.358 1.00 29.73 94 ALA A O 1
ATOM 643 N N . LEU A 1 95 ? -17.240 21.292 14.616 1.00 32.16 95 LEU A N 1
ATOM 644 C CA . LEU A 1 95 ? -17.795 20.894 15.907 1.00 32.16 95 LEU A CA 1
ATOM 645 C C . LEU A 1 95 ? -18.453 19.514 15.767 1.00 32.16 95 LEU A C 1
ATOM 647 O O . LEU A 1 95 ? -19.658 19.396 15.548 1.00 32.16 95 LEU A O 1
ATOM 651 N N . VAL A 1 96 ? -17.654 18.455 15.890 1.00 41.00 96 VAL A N 1
ATOM 652 C CA . VAL A 1 96 ? -18.124 17.143 16.297 1.00 41.00 96 VAL A CA 1
ATOM 653 C C . VAL A 1 96 ? -18.659 17.387 17.694 1.00 41.00 96 VAL A C 1
ATOM 655 O O . VAL A 1 96 ? -17.917 17.774 18.595 1.00 41.00 96 VAL A O 1
ATOM 658 N N . GLN A 1 97 ? -19.968 17.257 17.868 1.00 43.72 97 GLN A N 1
ATOM 659 C CA . GLN A 1 97 ? -20.577 17.364 19.183 1.00 43.72 97 GLN A CA 1
ATOM 660 C C . GLN A 1 97 ? -20.204 16.103 19.976 1.00 43.72 97 GLN A C 1
ATOM 662 O O . GLN A 1 97 ? -20.981 15.158 20.078 1.00 43.72 97 GLN A O 1
ATOM 667 N N . GLU A 1 98 ? -18.964 16.057 20.466 1.00 53.84 98 GLU A N 1
ATOM 668 C CA . GLU A 1 98 ? -18.454 14.997 21.323 1.00 53.84 98 GLU A CA 1
ATOM 669 C C . GLU A 1 98 ? -19.079 15.158 22.708 1.00 53.84 98 GLU A C 1
ATOM 671 O O . GLU A 1 98 ? -18.723 16.044 23.485 1.00 53.84 98 GLU A O 1
ATOM 676 N N . GLN A 1 99 ? -20.044 14.300 23.031 1.00 56.62 99 GLN A N 1
ATOM 677 C CA . GLN A 1 99 ? -20.458 14.116 24.415 1.00 56.62 99 GLN A CA 1
ATOM 678 C C . GLN A 1 99 ? -19.532 13.078 25.044 1.00 56.62 99 GLN A C 1
ATOM 680 O O . GLN A 1 99 ? -19.640 11.884 24.760 1.00 56.62 99 GLN A O 1
ATOM 685 N N . ALA A 1 100 ? -18.592 13.554 25.862 1.00 61.28 100 ALA A N 1
ATOM 686 C CA . ALA A 1 100 ? -17.754 12.712 26.702 1.00 61.28 100 ALA A CA 1
ATOM 687 C C . ALA A 1 100 ? -18.477 12.443 28.031 1.00 61.28 100 ALA A C 1
ATOM 689 O O . ALA A 1 100 ? -18.669 13.362 28.828 1.00 61.28 100 ALA A O 1
ATOM 690 N N . LEU A 1 101 ? -18.886 11.194 28.272 1.00 72.69 101 LEU A N 1
ATOM 691 C CA . LEU A 1 101 ? -19.527 10.781 29.527 1.00 72.69 101 LEU A CA 1
ATOM 692 C C . LEU A 1 101 ? -18.606 9.839 30.310 1.00 72.69 101 LEU A C 1
ATOM 694 O O . LEU A 1 101 ? -18.228 8.786 29.798 1.00 72.69 101 LEU A O 1
ATOM 698 N N . GLU A 1 102 ? -18.276 10.183 31.558 1.00 75.81 102 GLU A N 1
ATOM 699 C CA . GLU A 1 102 ? -17.604 9.260 32.481 1.00 75.81 102 GLU A CA 1
ATOM 700 C C . GLU A 1 102 ? -18.643 8.381 33.195 1.00 75.81 102 GLU A C 1
ATOM 702 O O . GLU A 1 102 ? -19.587 8.879 33.815 1.00 75.81 102 GLU A O 1
ATOM 707 N N . VAL A 1 103 ? -18.479 7.060 33.108 1.00 79.62 103 VAL A N 1
ATOM 708 C CA . VAL A 1 103 ? -19.399 6.064 33.659 1.00 79.62 103 VAL A CA 1
ATOM 709 C C . VAL A 1 103 ? -18.638 5.102 34.568 1.00 79.62 103 VAL A C 1
ATOM 711 O O . VAL A 1 103 ? -17.673 4.458 34.164 1.00 79.62 103 VAL A O 1
ATOM 714 N N . ALA A 1 104 ? -19.111 4.953 35.804 1.00 80.56 104 ALA A N 1
ATOM 715 C CA . ALA A 1 104 ? -18.724 3.842 36.668 1.00 80.56 104 ALA A CA 1
ATOM 716 C C . ALA A 1 104 ? -19.039 2.505 35.977 1.00 80.56 104 ALA A C 1
ATOM 718 O O . ALA A 1 104 ? -20.175 2.274 35.557 1.00 80.56 104 ALA A O 1
ATOM 719 N N . LEU A 1 105 ? -18.049 1.622 35.861 1.00 81.25 105 LEU A N 1
ATOM 720 C CA . LEU A 1 105 ? -18.168 0.360 35.132 1.00 81.25 105 LEU A CA 1
ATOM 721 C C . LEU A 1 105 ? -19.226 -0.572 35.747 1.00 81.25 105 LEU A C 1
ATOM 723 O O . LEU A 1 105 ? -19.916 -1.287 35.018 1.00 81.25 105 LEU A O 1
ATOM 727 N N . GLN A 1 106 ? -19.456 -0.479 37.059 1.00 80.44 106 GLN A N 1
ATOM 728 C CA . GLN A 1 106 ? -20.563 -1.161 37.739 1.00 80.44 106 GLN A CA 1
ATOM 729 C C . GLN A 1 106 ? -21.970 -0.675 37.343 1.00 80.44 106 GLN A C 1
ATOM 731 O O . GLN A 1 106 ? -22.946 -1.359 37.638 1.00 80.44 106 GLN A O 1
ATOM 736 N N . ARG A 1 107 ? -22.110 0.472 36.663 1.00 82.19 107 ARG A N 1
ATOM 737 C CA . ARG A 1 107 ? -23.408 0.987 36.180 1.00 82.19 107 ARG A CA 1
ATOM 738 C C . ARG A 1 107 ? -23.832 0.410 34.827 1.00 82.19 107 ARG A C 1
ATOM 740 O O . ARG A 1 107 ? -24.805 0.885 34.254 1.00 82.19 107 ARG A O 1
ATOM 747 N N . SER A 1 108 ? -23.115 -0.578 34.295 1.00 80.31 108 SER A N 1
ATOM 748 C CA . SER A 1 108 ? -23.502 -1.257 33.058 1.00 80.31 108 SER A CA 1
ATOM 749 C C . SER A 1 108 ? -24.718 -2.185 33.271 1.00 80.31 108 SER A C 1
ATOM 751 O O . SER A 1 108 ? -24.730 -2.914 34.264 1.00 80.31 108 SER A O 1
ATOM 753 N N . PRO A 1 109 ? -25.722 -2.222 32.365 1.00 87.06 109 PRO A N 1
ATOM 754 C CA . PRO A 1 109 ? -25.807 -1.517 31.082 1.00 87.06 109 PRO A CA 1
ATOM 755 C C . PRO A 1 109 ? -26.140 -0.023 31.211 1.00 87.06 109 PRO A C 1
ATOM 757 O O . PRO A 1 109 ? -26.893 0.383 32.089 1.00 87.06 109 PRO A O 1
ATOM 760 N N . VAL A 1 110 ? -25.612 0.782 30.287 1.00 87.50 110 VAL A N 1
ATOM 761 C CA . VAL A 1 110 ? -25.830 2.237 30.215 1.00 87.50 110 VAL A CA 1
ATOM 762 C C . VAL A 1 110 ? -26.659 2.565 28.982 1.00 87.50 110 VAL A C 1
ATOM 764 O O . VAL A 1 110 ? -26.330 2.103 27.889 1.00 87.50 110 VAL A O 1
ATOM 767 N N . SER A 1 111 ? -27.707 3.373 29.139 1.00 85.88 111 SER A N 1
ATOM 768 C CA . SER A 1 111 ? -28.466 3.878 27.995 1.00 85.88 111 SER A CA 1
ATOM 769 C C . SER A 1 111 ? -27.689 4.977 27.270 1.00 85.88 111 SER A C 1
ATOM 771 O O . SER A 1 111 ? -27.169 5.898 27.896 1.00 85.88 111 SER A O 1
ATOM 773 N N . VAL A 1 112 ? -27.617 4.866 25.949 1.00 83.81 112 VAL A N 1
ATOM 774 C CA . VAL A 1 112 ? -26.939 5.788 25.041 1.00 83.81 112 VAL A CA 1
ATOM 775 C C . VAL A 1 112 ? -28.010 6.399 24.150 1.00 83.81 112 VAL A C 1
ATOM 777 O O . VAL A 1 112 ? -28.690 5.676 23.419 1.00 83.81 112 VAL A O 1
ATOM 780 N N . ASP A 1 113 ? -28.177 7.714 24.246 1.00 81.62 113 ASP A N 1
ATOM 781 C CA . ASP A 1 113 ? -29.074 8.473 23.381 1.00 81.62 113 ASP A CA 1
ATOM 782 C C . ASP A 1 113 ? -28.273 9.035 22.206 1.00 81.62 113 ASP A C 1
ATOM 784 O O . ASP A 1 113 ? -27.424 9.903 22.382 1.00 81.62 113 ASP A O 1
ATOM 788 N N . MET A 1 114 ? -28.535 8.528 21.003 1.00 79.19 114 MET A N 1
ATOM 789 C CA . MET A 1 114 ? -27.871 9.010 19.787 1.00 79.19 114 MET A CA 1
ATOM 790 C C . MET A 1 114 ? -28.555 10.249 19.186 1.00 79.19 114 MET A C 1
ATOM 792 O O . MET A 1 114 ? -28.150 10.718 18.121 1.00 79.19 114 MET A O 1
ATOM 796 N N . SER A 1 115 ? -29.593 10.804 19.826 1.00 73.19 115 SER A N 1
ATOM 797 C CA . SER A 1 115 ? -30.305 11.962 19.290 1.00 73.19 115 SER A CA 1
ATOM 798 C C . SER A 1 115 ? -29.401 13.200 19.214 1.00 73.19 115 SER A C 1
ATOM 800 O O . SER A 1 115 ? -28.891 13.721 20.203 1.00 73.19 115 SER A O 1
ATOM 802 N N . GLY A 1 116 ? -29.166 13.672 17.988 1.00 66.19 116 GLY A N 1
ATOM 803 C CA . GLY A 1 116 ? -28.374 14.876 17.727 1.00 66.19 116 GLY A CA 1
ATOM 804 C C . GLY A 1 116 ? -26.852 14.692 17.763 1.00 66.19 116 GLY A C 1
ATOM 805 O O . GLY A 1 116 ? -26.144 15.661 17.499 1.00 66.19 116 GLY A O 1
ATOM 806 N N . ALA A 1 117 ? -26.328 13.490 18.028 1.00 63.22 117 ALA A N 1
ATOM 807 C CA . ALA A 1 117 ? -24.888 13.240 18.056 1.00 63.22 117 ALA A CA 1
ATOM 808 C C . ALA A 1 117 ? -24.430 12.335 16.908 1.00 63.22 117 ALA A C 1
ATOM 810 O O . ALA A 1 117 ? -24.945 11.241 16.708 1.00 63.22 117 ALA A O 1
ATOM 811 N N . GLN A 1 118 ? -23.397 12.771 16.184 1.00 73.25 118 GLN A N 1
ATOM 812 C CA . GLN A 1 118 ? -22.741 11.961 15.146 1.00 73.25 118 GLN A CA 1
ATOM 813 C C . GLN A 1 118 ? -21.831 10.876 15.743 1.00 73.25 118 GLN A C 1
ATOM 815 O O . GLN A 1 118 ? -21.477 9.912 15.076 1.00 73.25 118 GLN A O 1
ATOM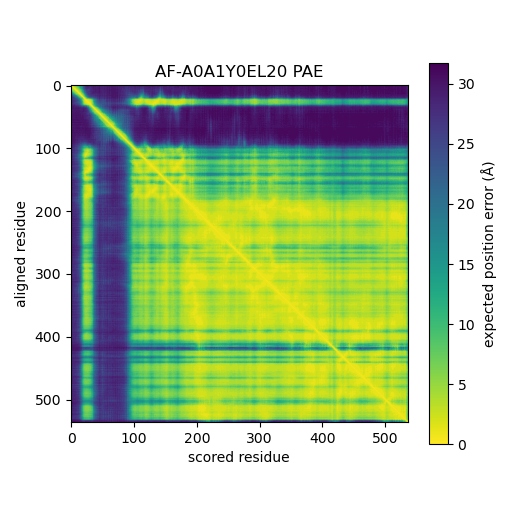 820 N N . ARG A 1 119 ? -21.419 11.043 17.002 1.00 85.00 119 ARG A N 1
ATOM 821 C CA . ARG A 1 119 ? -20.510 10.149 17.720 1.00 85.00 119 ARG A CA 1
ATOM 822 C C . ARG A 1 119 ? -20.674 10.364 19.222 1.00 85.00 119 ARG A C 1
ATOM 824 O O . ARG A 1 119 ? -20.846 11.493 19.673 1.00 85.00 119 ARG A O 1
ATOM 831 N N . HIS A 1 120 ? -20.598 9.293 19.999 1.00 87.00 120 HIS A N 1
ATOM 832 C CA . HIS A 1 120 ? -20.552 9.322 21.458 1.00 87.00 120 HIS A CA 1
ATOM 833 C C . HIS A 1 120 ? -19.286 8.640 21.952 1.00 87.00 120 HIS A C 1
ATOM 835 O O . HIS A 1 120 ? -18.973 7.525 21.531 1.00 87.00 120 HIS A O 1
ATOM 841 N N . VAL A 1 121 ? -18.573 9.302 22.863 1.00 88.31 121 VAL A N 1
ATOM 842 C CA . VAL A 1 121 ? -17.374 8.761 23.505 1.00 88.31 121 VAL A CA 1
ATOM 843 C C . VAL A 1 121 ? -17.681 8.589 24.985 1.00 88.31 121 VAL A C 1
ATOM 845 O O . VAL A 1 121 ? -17.933 9.550 25.703 1.00 88.31 121 VAL A O 1
ATOM 848 N N . MET A 1 122 ? -17.671 7.351 25.458 1.00 88.56 122 MET A N 1
ATOM 849 C CA . MET A 1 122 ? -17.949 7.032 26.855 1.00 88.56 122 MET A CA 1
ATOM 850 C C . MET A 1 122 ? -16.693 6.485 27.515 1.00 88.56 122 MET A C 1
ATOM 852 O O . MET A 1 122 ? -16.125 5.501 27.042 1.00 88.56 122 MET A O 1
ATOM 856 N N . THR A 1 123 ? -16.282 7.098 28.618 1.00 90.50 123 THR A N 1
ATOM 857 C CA . THR A 1 123 ? -15.141 6.667 29.425 1.00 90.50 123 THR A CA 1
ATOM 858 C C . THR A 1 123 ? -15.651 5.835 30.593 1.00 90.50 123 THR A C 1
ATOM 860 O O . THR A 1 123 ? -16.330 6.347 31.475 1.00 90.50 123 THR A O 1
ATOM 863 N N . PHE A 1 124 ? -15.326 4.549 30.617 1.00 91.31 124 PHE A N 1
ATOM 864 C CA . PHE A 1 124 ? -15.680 3.639 31.697 1.00 91.31 124 PHE A CA 1
ATOM 865 C C . PHE A 1 124 ? -14.543 3.536 32.703 1.00 91.31 124 PHE A C 1
ATOM 867 O O . PHE A 1 124 ? -13.459 3.074 32.349 1.00 91.31 124 PHE A O 1
ATOM 874 N N . ARG A 1 125 ? -14.800 3.911 33.957 1.00 92.62 125 ARG A N 1
ATOM 875 C CA . ARG A 1 125 ? -13.843 3.787 35.062 1.00 92.62 125 ARG A CA 1
ATOM 876 C C . ARG A 1 125 ? -14.092 2.508 35.851 1.00 92.62 125 ARG A C 1
ATOM 878 O O . ARG A 1 125 ? -15.221 2.248 36.262 1.00 92.62 125 ARG A O 1
ATOM 885 N N . ASN A 1 126 ? -13.039 1.735 36.112 1.00 93.19 126 ASN A N 1
ATOM 886 C CA . ASN A 1 126 ? -13.105 0.572 36.990 1.00 93.19 126 ASN A CA 1
ATOM 887 C C . ASN A 1 126 ? -13.224 0.996 38.462 1.00 93.19 126 ASN A C 1
ATOM 889 O O . ASN A 1 126 ? -12.228 1.276 39.125 1.00 93.19 126 ASN A O 1
ATOM 893 N N . ASP A 1 127 ? -14.444 0.983 38.979 1.00 90.69 127 ASP A N 1
ATOM 894 C CA . ASP A 1 127 ? -14.794 1.281 40.367 1.00 90.69 127 ASP A CA 1
ATOM 895 C C . ASP A 1 127 ? -14.957 0.021 41.239 1.00 90.69 127 ASP A C 1
ATOM 897 O O . ASP A 1 127 ? -15.399 0.098 42.383 1.00 90.69 127 ASP A O 1
ATOM 901 N N . ALA A 1 128 ? -14.554 -1.157 40.745 1.00 88.06 128 ALA A N 1
ATOM 902 C CA . ALA A 1 128 ? -14.694 -2.422 41.469 1.00 88.06 128 ALA A CA 1
ATOM 903 C C . ALA A 1 128 ? -13.700 -2.607 42.634 1.00 88.06 128 ALA A C 1
ATOM 905 O O . ALA A 1 128 ? -13.729 -3.644 43.297 1.00 88.06 128 ALA A O 1
ATOM 906 N N . GLY A 1 129 ? -12.792 -1.650 42.862 1.00 90.38 129 GLY A N 1
ATOM 907 C CA . GLY A 1 129 ? -11.774 -1.707 43.920 1.00 90.38 129 GLY A CA 1
ATOM 908 C C . GLY A 1 129 ? -10.689 -2.776 43.721 1.00 90.38 129 GLY A C 1
ATOM 909 O O . GLY A 1 129 ? -9.859 -2.982 44.601 1.00 90.38 129 GLY A O 1
ATOM 910 N N . GLN A 1 130 ? -10.679 -3.465 42.577 1.00 92.25 130 GLN A N 1
ATOM 911 C CA . GLN A 1 130 ? -9.700 -4.490 42.209 1.00 92.25 130 GLN A CA 1
ATOM 912 C C . GLN A 1 130 ? -9.500 -4.522 40.691 1.00 92.25 130 GLN A C 1
ATOM 914 O O . GLN A 1 130 ? -10.305 -3.974 39.938 1.00 92.25 130 GLN A O 1
ATOM 919 N N . ALA A 1 131 ? -8.437 -5.181 40.228 1.00 94.38 131 ALA A N 1
ATOM 920 C CA . ALA A 1 131 ? -8.227 -5.385 38.800 1.00 94.38 131 ALA A CA 1
ATOM 921 C C . ALA A 1 131 ? -9.308 -6.308 38.211 1.00 94.38 131 ALA A C 1
ATOM 923 O O . ALA A 1 131 ? -9.694 -7.307 38.823 1.00 94.38 131 ALA A O 1
ATOM 924 N N . ILE A 1 132 ? -9.772 -5.990 37.005 1.00 94.56 132 ILE A N 1
ATOM 925 C CA . ILE A 1 132 ? -10.790 -6.758 36.280 1.00 94.56 132 ILE A CA 1
ATOM 926 C C . ILE A 1 132 ? -10.303 -7.128 34.881 1.00 94.56 132 ILE A C 1
ATOM 928 O O . ILE A 1 132 ? -9.413 -6.487 34.324 1.00 94.56 132 ILE A O 1
ATOM 932 N N . ARG A 1 133 ? -10.934 -8.135 34.285 1.00 96.00 133 ARG A N 1
ATOM 933 C CA . ARG A 1 133 ? -10.843 -8.438 32.859 1.00 96.00 133 ARG A CA 1
ATOM 934 C C . ARG A 1 133 ? -12.189 -8.180 32.200 1.00 96.00 133 ARG A C 1
ATOM 936 O O . ARG A 1 133 ? -13.204 -8.672 32.692 1.00 96.00 133 ARG A O 1
ATOM 943 N N . LEU A 1 134 ? -12.195 -7.440 31.093 1.00 94.69 134 LEU A N 1
ATOM 944 C CA . LEU A 1 134 ? -13.382 -7.302 30.252 1.00 94.69 134 LEU A CA 1
ATOM 945 C C . LEU A 1 134 ? -13.626 -8.598 29.473 1.00 94.69 134 LEU A C 1
ATOM 947 O O . LEU A 1 134 ? -12.721 -9.126 28.833 1.00 94.69 134 LEU A O 1
ATOM 951 N N . ASN A 1 135 ? -14.858 -9.090 29.496 1.00 92.88 135 ASN A N 1
ATOM 952 C CA . ASN A 1 135 ? -15.290 -10.311 28.812 1.00 92.88 135 ASN A CA 1
ATOM 953 C C . ASN A 1 135 ? -16.220 -10.024 27.628 1.00 92.88 135 ASN A C 1
ATOM 955 O O . ASN A 1 135 ? -16.401 -10.882 26.771 1.00 92.88 135 ASN A O 1
ATOM 959 N N . GLY A 1 136 ? -16.814 -8.831 27.571 1.00 90.94 136 GLY A N 1
ATOM 960 C CA . GLY A 1 136 ? -17.778 -8.475 26.537 1.00 90.94 136 GLY A CA 1
ATOM 961 C C . GLY A 1 136 ? -18.015 -6.974 26.484 1.00 90.94 136 GLY A C 1
ATOM 962 O O . GLY A 1 136 ? -18.083 -6.326 27.524 1.00 90.94 136 GLY A O 1
ATOM 963 N N . VAL A 1 137 ? -18.155 -6.436 25.274 1.00 91.12 137 VAL A N 1
ATOM 964 C CA . VAL A 1 137 ? -18.607 -5.060 25.026 1.00 91.12 137 VAL A CA 1
ATOM 965 C C . VAL A 1 137 ? -19.642 -5.123 23.909 1.00 91.12 137 VAL A C 1
ATOM 967 O O . VAL A 1 137 ? -19.299 -5.457 22.771 1.00 91.12 137 VAL A O 1
ATOM 970 N N . ALA A 1 138 ? -20.903 -4.870 24.251 1.00 89.88 138 ALA A N 1
ATOM 971 C CA . ALA A 1 138 ? -22.051 -5.097 23.380 1.00 89.88 138 ALA A CA 1
ATOM 972 C C . ALA A 1 138 ? -23.002 -3.900 23.375 1.00 89.88 138 ALA A C 1
ATOM 974 O O . ALA A 1 138 ? -23.249 -3.287 24.408 1.00 89.88 138 ALA A O 1
ATOM 975 N N . LEU A 1 139 ? -23.565 -3.607 22.207 1.00 89.19 139 LEU A N 1
ATOM 976 C CA . LEU A 1 139 ? -24.566 -2.569 21.994 1.00 89.19 139 LEU A CA 1
ATOM 977 C C . LEU A 1 139 ? -25.860 -3.249 21.551 1.00 89.19 139 LEU A C 1
ATOM 979 O O . LEU A 1 139 ? -25.823 -4.036 20.608 1.00 89.19 139 LEU A O 1
ATOM 983 N N . ALA A 1 140 ? -26.976 -2.968 22.216 1.00 87.56 140 ALA A N 1
ATOM 984 C CA . ALA A 1 140 ? -28.286 -3.527 21.881 1.00 87.56 140 ALA A CA 1
ATOM 985 C C . ALA A 1 140 ? -29.375 -2.458 22.001 1.00 87.56 140 ALA A C 1
ATOM 987 O O . ALA A 1 140 ? -29.292 -1.599 22.869 1.00 87.56 140 ALA A O 1
ATOM 988 N N . GLY A 1 141 ? -30.412 -2.504 21.169 1.00 84.88 141 GLY A N 1
ATOM 989 C CA . GLY A 1 141 ? -31.512 -1.540 21.240 1.00 84.88 141 GLY A CA 1
ATOM 990 C C . GLY A 1 141 ? -32.258 -1.398 19.923 1.00 84.88 141 GLY A C 1
ATOM 991 O O . GLY A 1 141 ? -31.934 -2.062 18.939 1.00 84.88 141 GLY A O 1
ATOM 992 N N . THR A 1 142 ? -33.256 -0.519 19.907 1.00 76.00 142 THR A N 1
ATOM 993 C CA . THR A 1 142 ? -34.147 -0.317 18.752 1.00 76.00 142 THR A CA 1
ATOM 994 C C . THR A 1 142 ? -33.448 0.285 17.535 1.00 76.00 142 THR A C 1
ATOM 996 O O . THR A 1 142 ? -33.944 0.126 16.425 1.00 76.00 142 THR A O 1
ATOM 999 N N . ASP A 1 143 ? -32.281 0.904 17.722 1.00 75.75 143 ASP A N 1
ATOM 1000 C CA . ASP A 1 143 ? -31.515 1.569 16.662 1.00 75.75 143 ASP A CA 1
ATOM 1001 C C . ASP A 1 143 ? -30.142 0.923 16.402 1.00 75.75 143 ASP A C 1
ATOM 1003 O O . ASP A 1 143 ? -29.224 1.513 15.828 1.00 75.75 143 ASP A O 1
ATOM 1007 N N . GLN A 1 144 ? -29.975 -0.329 16.844 1.00 76.56 144 GLN A N 1
ATOM 1008 C CA . GLN A 1 144 ? -28.730 -1.071 16.643 1.00 76.56 144 GLN A CA 1
ATOM 1009 C C . GLN A 1 144 ? -28.449 -1.303 15.151 1.00 76.56 144 GLN A C 1
ATOM 1011 O O . GLN A 1 144 ? -27.303 -1.506 14.774 1.00 76.56 144 GLN A O 1
ATOM 1016 N N . ALA A 1 145 ? -29.455 -1.265 14.274 1.00 77.56 145 ALA A N 1
ATOM 1017 C CA . ALA A 1 145 ? -29.230 -1.368 12.835 1.00 77.56 145 ALA A CA 1
ATOM 1018 C C . ALA A 1 145 ? -28.429 -0.170 12.290 1.00 77.56 145 ALA A C 1
ATOM 1020 O O . ALA A 1 145 ? -27.529 -0.376 11.480 1.00 77.56 145 ALA A O 1
ATOM 1021 N N . ALA A 1 146 ? -28.687 1.050 12.774 1.00 83.44 146 ALA A N 1
ATOM 1022 C CA . ALA A 1 146 ? -28.025 2.260 12.285 1.00 83.44 146 ALA A CA 1
ATOM 1023 C C . ALA A 1 146 ? -26.699 2.574 12.998 1.00 83.44 146 ALA A C 1
ATOM 1025 O O . ALA A 1 146 ? -25.882 3.311 12.454 1.00 83.44 146 ALA A O 1
ATOM 1026 N N . HIS A 1 147 ? -26.456 2.002 14.180 1.00 87.56 147 HIS A N 1
ATOM 1027 C CA . HIS A 1 147 ? -25.302 2.326 15.023 1.00 87.56 147 HIS A CA 1
ATOM 1028 C C . HIS A 1 147 ? -24.459 1.100 15.380 1.00 87.56 147 HIS A C 1
ATOM 1030 O O . HIS A 1 147 ? -24.949 -0.026 15.475 1.00 87.56 147 HIS A O 1
ATOM 1036 N N . THR A 1 148 ? -23.168 1.317 15.623 1.00 88.69 148 THR A N 1
ATOM 1037 C CA . THR A 1 148 ? -22.249 0.274 16.083 1.00 88.69 148 THR A CA 1
ATOM 1038 C C . THR A 1 148 ? -21.219 0.826 17.062 1.00 88.69 148 THR A C 1
ATOM 1040 O O . THR A 1 148 ? -20.998 2.033 17.164 1.00 88.69 148 THR A O 1
ATOM 1043 N N . ILE A 1 149 ? -20.568 -0.081 17.787 1.00 89.56 149 ILE A N 1
ATOM 1044 C CA . ILE A 1 149 ? -19.338 0.245 18.503 1.00 89.56 149 ILE A CA 1
ATOM 1045 C C . ILE A 1 149 ? -18.232 0.359 17.457 1.00 89.56 149 ILE A C 1
ATOM 1047 O O . ILE A 1 149 ? -17.936 -0.616 16.763 1.00 89.56 149 ILE A O 1
ATOM 1051 N N . TRP A 1 150 ? -17.626 1.537 17.348 1.00 89.12 150 TRP A N 1
ATOM 1052 C CA . TRP A 1 150 ? -16.438 1.725 16.527 1.00 89.12 150 TRP A CA 1
ATOM 1053 C C . TRP A 1 150 ? -15.242 1.124 17.255 1.00 89.12 150 TRP A C 1
ATOM 1055 O O . TRP A 1 150 ? -14.893 1.535 18.363 1.00 89.12 150 TRP A O 1
ATOM 1065 N N . ARG A 1 151 ? -14.629 0.122 16.627 1.00 86.81 151 ARG A N 1
ATOM 1066 C CA . ARG A 1 151 ? -13.455 -0.596 17.147 1.00 86.81 151 ARG A CA 1
ATOM 1067 C C . ARG A 1 151 ? -12.146 -0.115 16.520 1.00 86.81 151 ARG A C 1
ATOM 1069 O O . ARG A 1 151 ? -11.111 -0.720 16.759 1.00 86.81 151 ARG A O 1
ATOM 1076 N N . TRP A 1 152 ? -12.206 0.962 15.740 1.00 88.50 152 TRP A N 1
ATOM 1077 C CA . TRP A 1 152 ? -11.122 1.520 14.931 1.00 88.50 152 TRP A CA 1
ATOM 1078 C C . TRP A 1 152 ? -10.987 3.040 15.128 1.00 88.50 152 TRP A C 1
ATOM 1080 O O . TRP A 1 152 ? -11.839 3.673 15.759 1.00 88.50 152 TRP A O 1
ATOM 1090 N N . GLY A 1 153 ? -9.891 3.617 14.626 1.00 84.69 153 GLY A N 1
ATOM 1091 C CA . GLY A 1 153 ? -9.530 5.039 14.705 1.00 84.69 153 GLY A CA 1
ATOM 1092 C C . GLY A 1 153 ? -8.350 5.319 15.642 1.00 84.69 153 GLY A C 1
ATOM 1093 O O . GLY A 1 153 ? -7.735 4.404 16.186 1.00 84.69 153 GLY A O 1
ATOM 1094 N N . ALA A 1 154 ? -8.053 6.585 15.914 1.00 75.06 154 ALA A N 1
ATOM 1095 C CA . ALA A 1 154 ? -7.183 6.923 17.039 1.00 75.06 154 ALA A CA 1
ATOM 1096 C C . ALA A 1 154 ? -7.923 6.697 18.380 1.00 75.06 154 ALA A C 1
ATOM 1098 O O . ALA A 1 154 ? -9.157 6.812 18.434 1.00 75.06 154 ALA A O 1
ATOM 1099 N N . PRO A 1 155 ? -7.216 6.363 19.477 1.00 70.00 155 PRO A N 1
ATOM 1100 C CA . PRO A 1 155 ? -7.780 6.461 20.819 1.00 70.00 155 PRO A CA 1
ATOM 1101 C C . PRO A 1 155 ? -8.291 7.882 21.080 1.00 70.00 155 PRO A C 1
ATOM 1103 O O . PRO A 1 155 ? -7.654 8.856 20.683 1.00 70.00 155 PRO A O 1
ATOM 1106 N N . VAL A 1 156 ? -9.435 8.004 21.754 1.00 72.25 156 VAL A N 1
ATOM 1107 C CA . VAL A 1 156 ? -9.916 9.308 22.225 1.00 72.25 156 VAL A CA 1
ATOM 1108 C C . VAL A 1 156 ? -9.382 9.523 23.635 1.00 72.25 156 VAL A C 1
ATOM 1110 O O . VAL A 1 156 ? -9.685 8.750 24.545 1.00 72.25 156 VAL A O 1
ATOM 1113 N N . GLY A 1 157 ? -8.569 10.563 23.812 1.00 78.69 157 GLY A N 1
ATOM 1114 C CA . GLY A 1 157 ? -7.851 10.797 25.063 1.00 78.69 157 GLY A CA 1
ATOM 1115 C C . GLY A 1 157 ? -6.758 9.754 25.329 1.00 78.69 157 GLY A C 1
ATOM 1116 O O . GLY A 1 157 ? -6.259 9.096 24.420 1.00 78.69 157 GLY A O 1
ATOM 1117 N N . SER A 1 158 ? -6.353 9.621 26.594 1.00 81.06 158 SER A N 1
ATOM 1118 C CA . SER A 1 158 ? -5.251 8.740 27.016 1.00 81.06 158 SER A CA 1
ATOM 1119 C C . SER A 1 158 ? -5.686 7.328 27.424 1.00 81.06 158 SER A C 1
ATOM 1121 O O . SER A 1 158 ? -4.838 6.464 27.645 1.00 81.06 158 SER A O 1
ATOM 1123 N N . ALA A 1 159 ? -6.991 7.084 27.559 1.00 85.94 159 ALA A N 1
ATOM 1124 C CA . ALA A 1 159 ? -7.516 5.800 28.001 1.00 85.94 159 ALA A CA 1
ATOM 1125 C C . ALA A 1 159 ? -7.582 4.792 26.833 1.00 85.94 159 ALA A C 1
ATOM 1127 O O . ALA A 1 159 ? -8.033 5.151 25.741 1.00 85.94 159 ALA A O 1
ATOM 1128 N N . PRO A 1 160 ? -7.175 3.524 27.042 1.00 89.62 160 PRO A N 1
ATOM 1129 C CA . PRO A 1 160 ? -7.287 2.484 26.021 1.00 89.62 160 PRO A CA 1
ATOM 1130 C C . PRO A 1 160 ? -8.753 2.215 25.662 1.00 89.62 160 PRO A C 1
ATOM 1132 O O . PRO A 1 160 ? -9.661 2.520 26.434 1.00 89.62 160 PRO A O 1
ATOM 1135 N N . ARG A 1 161 ? -9.005 1.580 24.516 1.00 90.00 161 ARG A N 1
ATOM 1136 C CA . ARG A 1 161 ? -10.354 1.118 24.159 1.00 90.00 161 ARG A CA 1
ATOM 1137 C C . ARG A 1 161 ? -10.825 0.015 25.095 1.00 90.00 161 ARG A C 1
ATOM 1139 O O . ARG A 1 161 ? -10.050 -0.871 25.447 1.00 90.00 161 ARG A O 1
ATOM 1146 N N . CYS A 1 162 ? -12.103 0.029 25.458 1.00 91.00 162 CYS A N 1
ATOM 1147 C CA . CYS A 1 162 ? -12.718 -1.102 26.135 1.00 91.00 162 CYS A CA 1
ATOM 1148 C C . CYS A 1 162 ? -12.893 -2.248 25.127 1.00 91.00 162 CYS A C 1
ATOM 1150 O O . CYS A 1 162 ? -13.774 -2.215 24.266 1.00 91.00 162 CYS A O 1
ATOM 1152 N N . GLU A 1 163 ? -12.056 -3.273 25.247 1.00 90.31 163 GLU A N 1
ATOM 1153 C CA . GLU A 1 163 ? -12.057 -4.444 24.372 1.00 90.31 163 GLU A CA 1
ATOM 1154 C C . GLU A 1 163 ? -12.061 -5.735 25.191 1.00 90.31 163 GLU A C 1
ATOM 1156 O O . GLU A 1 163 ? -11.625 -5.772 26.344 1.00 90.31 163 GLU A O 1
ATOM 1161 N N . VAL A 1 164 ? -12.574 -6.811 24.595 1.00 90.44 164 VAL A N 1
ATOM 1162 C CA . VAL A 1 164 ? -12.591 -8.130 25.236 1.00 90.44 164 VAL A CA 1
ATOM 1163 C C . VAL A 1 164 ? -11.154 -8.570 25.519 1.00 90.44 164 VAL A C 1
ATOM 1165 O O . VAL A 1 164 ? -10.296 -8.522 24.647 1.00 90.44 164 VAL A O 1
ATOM 1168 N N . GLY A 1 165 ? -10.895 -9.006 26.748 1.00 92.19 165 GLY A N 1
ATOM 1169 C CA . GLY A 1 165 ? -9.574 -9.401 27.225 1.00 92.19 165 GLY A CA 1
ATOM 1170 C C . GLY A 1 165 ? -8.777 -8.283 27.898 1.00 92.19 165 GLY A C 1
ATOM 1171 O O . GLY A 1 165 ? -7.800 -8.602 28.579 1.00 92.19 165 GLY A O 1
ATOM 1172 N N . LEU A 1 166 ? -9.197 -7.012 27.791 1.00 93.44 166 LEU A N 1
ATOM 1173 C CA . LEU A 1 166 ? -8.517 -5.899 28.456 1.00 93.44 166 LEU A CA 1
ATOM 1174 C C . LEU A 1 166 ? -8.461 -6.138 29.970 1.00 93.44 166 LEU A C 1
ATOM 1176 O O . LEU A 1 166 ? -9.493 -6.285 30.630 1.00 93.44 166 LEU A O 1
ATOM 1180 N N . ALA A 1 167 ? -7.243 -6.148 30.512 1.00 95.94 167 ALA A N 1
ATOM 1181 C CA . ALA A 1 167 ? -6.994 -6.103 31.944 1.00 95.94 167 ALA A CA 1
ATOM 1182 C C . ALA A 1 167 ? -7.004 -4.640 32.399 1.00 95.94 167 ALA A C 1
ATOM 1184 O O . ALA A 1 167 ? -6.128 -3.865 32.020 1.00 95.94 167 ALA A O 1
ATOM 1185 N N . LEU A 1 168 ? -7.995 -4.267 33.203 1.00 94.12 168 LEU A N 1
ATOM 1186 C CA . LEU A 1 168 ? -8.177 -2.903 33.682 1.00 94.12 168 LEU A CA 1
ATOM 1187 C C . LEU A 1 168 ? -7.889 -2.858 35.186 1.00 94.12 168 LEU A C 1
ATOM 1189 O O . LEU A 1 168 ? -8.558 -3.526 35.977 1.00 94.12 168 LEU A O 1
ATOM 1193 N N . ALA A 1 169 ? -6.862 -2.104 35.584 1.00 95.62 169 ALA A N 1
ATOM 1194 C CA . ALA A 1 169 ? -6.509 -1.919 36.992 1.00 95.62 169 ALA A CA 1
ATOM 1195 C C . ALA A 1 169 ? -7.635 -1.206 37.761 1.00 95.62 169 ALA A C 1
ATOM 1197 O O . ALA A 1 169 ? -8.501 -0.578 37.150 1.00 95.62 169 ALA A O 1
ATOM 1198 N N . ALA A 1 170 ? -7.634 -1.307 39.093 1.00 93.12 170 ALA A N 1
ATOM 1199 C CA . ALA A 1 170 ? -8.534 -0.506 39.924 1.00 93.12 170 ALA A CA 1
ATOM 1200 C C . ALA A 1 170 ? -8.339 0.986 39.609 1.00 93.12 170 ALA A C 1
ATOM 1202 O O . ALA A 1 170 ? -7.208 1.423 39.395 1.00 93.12 170 ALA A O 1
ATOM 1203 N N . ASP A 1 171 ? -9.439 1.733 39.522 1.00 91.62 171 ASP A N 1
ATOM 1204 C CA . ASP A 1 171 ? -9.494 3.159 39.183 1.00 91.62 171 ASP A CA 1
ATOM 1205 C C . ASP A 1 171 ? -9.009 3.550 37.775 1.00 91.62 171 ASP A C 1
ATOM 1207 O O . ASP A 1 171 ? -9.163 4.706 37.380 1.00 91.62 171 ASP A O 1
ATOM 1211 N N . ALA A 1 172 ? -8.486 2.610 36.982 1.00 93.38 172 ALA A N 1
ATOM 1212 C CA . ALA A 1 172 ? -8.155 2.851 35.583 1.00 93.38 172 ALA A CA 1
ATOM 1213 C C . ALA A 1 172 ? -9.422 2.948 34.722 1.00 93.38 172 ALA A C 1
ATOM 1215 O O . ALA A 1 172 ? -10.482 2.430 35.082 1.00 93.38 172 ALA A O 1
ATOM 1216 N N . SER A 1 173 ? -9.303 3.597 33.563 1.00 92.69 173 SER A N 1
ATOM 1217 C CA . SER A 1 173 ? -10.422 3.803 32.641 1.00 92.69 173 SER A CA 1
ATOM 1218 C C . SER A 1 173 ? -10.154 3.235 31.252 1.00 92.69 173 SER A C 1
ATOM 1220 O O . SER A 1 173 ? -9.001 3.099 30.846 1.00 92.69 173 SER A O 1
ATOM 1222 N N . CYS A 1 174 ? -11.221 2.937 30.519 1.00 92.38 174 CYS A N 1
ATOM 1223 C CA . CYS A 1 174 ? -11.191 2.618 29.095 1.00 92.38 174 CYS A CA 1
ATOM 1224 C C . CYS A 1 174 ? -12.300 3.379 28.352 1.00 92.38 174 CYS A C 1
ATOM 1226 O O . CYS A 1 174 ? -13.230 3.873 28.982 1.00 92.38 174 CYS A O 1
ATOM 1228 N N . THR A 1 175 ? -12.226 3.488 27.026 1.00 92.06 175 THR A N 1
ATOM 1229 C CA . THR A 1 175 ? -13.211 4.220 26.213 1.00 92.06 175 THR A CA 1
ATOM 1230 C C . THR A 1 175 ? -14.010 3.309 25.285 1.00 92.06 175 THR A C 1
ATOM 1232 O O . THR A 1 175 ? -13.476 2.375 24.687 1.00 92.06 175 THR A O 1
ATOM 1235 N N . VAL A 1 176 ? -15.304 3.593 25.135 1.00 90.81 176 VAL A N 1
ATOM 1236 C CA . VAL A 1 176 ? -16.165 3.030 24.088 1.00 90.81 176 VAL A CA 1
ATOM 1237 C C . VAL A 1 176 ? -16.644 4.160 23.196 1.00 90.81 176 VAL A C 1
ATOM 1239 O O . VAL A 1 176 ? -17.156 5.167 23.682 1.00 90.81 176 VAL A O 1
ATOM 1242 N N . VAL A 1 177 ? -16.515 3.966 21.887 1.00 89.44 177 VAL A N 1
ATOM 1243 C CA . VAL A 1 177 ? -17.057 4.878 20.883 1.00 89.44 177 VAL A CA 1
ATOM 1244 C C . VAL A 1 177 ? -18.288 4.234 20.259 1.00 89.44 177 VAL A C 1
ATOM 1246 O O . VAL A 1 177 ? -18.189 3.149 19.689 1.00 89.44 177 VAL A O 1
ATOM 1249 N N . VAL A 1 178 ? -19.437 4.899 20.355 1.00 88.38 178 VAL A N 1
ATOM 1250 C CA . VAL A 1 178 ? -20.659 4.525 19.631 1.00 88.38 178 VAL A CA 1
ATOM 1251 C C . VAL A 1 178 ? -20.903 5.565 18.549 1.00 88.38 178 VAL A C 1
ATOM 1253 O O . VAL A 1 178 ? -20.892 6.764 18.819 1.00 88.38 178 VAL A O 1
ATOM 1256 N N . ALA A 1 179 ? -21.082 5.110 17.317 1.00 88.44 179 ALA A N 1
ATOM 1257 C CA . ALA A 1 179 ? -21.272 5.975 16.160 1.00 88.44 179 ALA A CA 1
ATOM 1258 C C . ALA A 1 179 ? -22.109 5.261 15.085 1.00 88.44 179 ALA A C 1
ATOM 1260 O O . ALA A 1 179 ? -22.341 4.047 15.196 1.00 88.44 179 ALA A O 1
ATOM 1261 N N . PRO A 1 180 ? -22.595 5.991 14.066 1.00 87.69 180 PRO A N 1
ATOM 1262 C CA . PRO A 1 180 ? -23.279 5.405 12.925 1.00 87.69 180 PRO A CA 1
ATOM 1263 C C . PRO A 1 180 ? -22.472 4.269 12.296 1.00 87.69 180 PRO A C 1
ATOM 1265 O O . PRO A 1 180 ? -21.238 4.262 12.314 1.00 87.69 180 PRO A O 1
ATOM 1268 N N . ARG A 1 181 ? -23.169 3.275 11.750 1.00 87.75 181 ARG A N 1
ATOM 1269 C CA . ARG A 1 181 ? -22.536 2.232 10.947 1.00 87.75 181 ARG A CA 1
ATOM 1270 C C . ARG A 1 181 ? -21.932 2.855 9.689 1.00 87.75 181 ARG A C 1
ATOM 1272 O O . ARG A 1 181 ? -22.669 3.557 8.992 1.00 87.75 181 ARG A O 1
ATOM 1279 N N . PRO A 1 182 ? -20.665 2.540 9.364 1.00 89.38 182 PRO A N 1
ATOM 1280 C CA . PRO A 1 182 ? -20.075 2.971 8.109 1.00 89.38 182 PRO A CA 1
ATOM 1281 C C . PRO A 1 182 ? -20.900 2.486 6.916 1.00 89.38 182 PRO A C 1
ATOM 1283 O O . PRO A 1 182 ? -21.274 1.313 6.853 1.00 89.38 182 PRO A O 1
ATOM 1286 N N . GLN A 1 183 ? -21.183 3.381 5.980 1.00 91.25 183 GLN A N 1
ATOM 1287 C CA . GLN A 1 183 ? -21.931 3.078 4.764 1.00 91.25 183 GLN A CA 1
ATOM 1288 C C . GLN A 1 183 ? -20.988 2.734 3.611 1.00 91.25 183 GLN A C 1
ATOM 1290 O O . GLN A 1 183 ? -19.865 3.226 3.526 1.00 91.25 183 GLN A O 1
ATOM 1295 N N . VAL A 1 184 ? -21.451 1.914 2.666 1.00 95.38 184 VAL A N 1
ATOM 1296 C CA . VAL A 1 184 ? -20.694 1.657 1.432 1.00 95.38 184 VAL A CA 1
ATOM 1297 C C . VAL A 1 184 ? -20.483 2.972 0.674 1.00 95.38 184 VAL A C 1
ATOM 1299 O O . VAL A 1 184 ? -21.424 3.726 0.442 1.00 95.38 184 VAL A O 1
ATOM 1302 N N . GLY A 1 185 ? -19.239 3.233 0.282 1.00 95.44 185 GLY A N 1
ATOM 1303 C CA . GLY A 1 185 ? -18.785 4.472 -0.347 1.00 95.44 185 GLY A CA 1
ATOM 1304 C C . GLY A 1 185 ? -18.231 5.506 0.636 1.00 95.44 185 GLY A C 1
ATOM 1305 O O . GLY A 1 185 ? -17.550 6.432 0.201 1.00 95.44 185 GLY A O 1
ATOM 1306 N N . GLU A 1 186 ? -18.470 5.347 1.939 1.00 94.06 186 GLU A N 1
ATOM 1307 C CA . GLU A 1 186 ? -17.998 6.277 2.964 1.00 94.06 186 GLU A CA 1
ATOM 1308 C C . GLU A 1 186 ? -16.480 6.180 3.160 1.00 94.06 186 GLU A C 1
ATOM 1310 O O . GLU A 1 186 ? -15.908 5.085 3.180 1.00 94.06 186 GLU A O 1
ATOM 1315 N N . ALA A 1 187 ? -15.837 7.338 3.325 1.00 95.19 187 ALA A N 1
ATOM 1316 C CA . ALA A 1 187 ? -14.467 7.443 3.806 1.00 95.19 187 ALA A CA 1
ATOM 1317 C C . ALA A 1 187 ? -14.467 7.490 5.338 1.00 95.19 187 ALA A C 1
ATOM 1319 O O . ALA A 1 187 ? -15.095 8.366 5.928 1.00 95.19 187 ALA A O 1
ATOM 1320 N N . ILE A 1 188 ? -13.730 6.584 5.975 1.00 93.38 188 ILE A N 1
ATOM 1321 C CA . ILE A 1 188 ? -13.579 6.531 7.432 1.00 93.38 188 ILE A CA 1
ATOM 1322 C C . ILE A 1 188 ? -12.104 6.591 7.817 1.00 93.38 188 ILE A C 1
ATOM 1324 O O . ILE A 1 188 ? -11.247 6.029 7.131 1.00 93.38 188 ILE A O 1
ATOM 1328 N N . GLN A 1 189 ? -11.808 7.259 8.930 1.00 92.69 189 GLN A N 1
ATOM 1329 C CA . GLN A 1 189 ? -10.462 7.293 9.491 1.00 92.69 189 GLN A CA 1
ATOM 1330 C C . GLN A 1 189 ? -10.252 6.120 10.456 1.00 92.69 189 GLN A C 1
ATOM 1332 O O . GLN A 1 189 ? -11.074 5.854 11.336 1.00 92.69 189 GLN A O 1
ATOM 1337 N N . VAL A 1 190 ? -9.128 5.431 10.302 1.00 94.56 190 VAL A N 1
ATOM 1338 C CA . VAL A 1 190 ? -8.694 4.271 11.094 1.00 94.56 190 VAL A CA 1
ATOM 1339 C C . VAL A 1 190 ? -7.237 4.464 11.517 1.00 94.56 190 VAL A C 1
ATOM 1341 O O . VAL A 1 190 ? -6.596 5.417 11.079 1.00 94.56 190 VAL A O 1
ATOM 1344 N N . VAL A 1 191 ? -6.683 3.564 12.329 1.00 95.06 191 VAL A N 1
ATOM 1345 C CA . VAL A 1 191 ? -5.225 3.374 12.399 1.00 95.06 191 VAL A CA 1
ATOM 1346 C C . VAL A 1 191 ? -4.834 2.052 11.751 1.00 95.06 191 VAL A C 1
ATOM 1348 O O . VAL A 1 191 ? -5.645 1.130 11.661 1.00 95.06 191 VAL A O 1
ATOM 1351 N N . LEU A 1 192 ? -3.585 1.936 11.296 1.00 97.19 192 LEU A N 1
ATOM 1352 C CA . LEU A 1 192 ? -3.136 0.770 10.529 1.00 97.19 192 LEU A CA 1
ATOM 1353 C C . LEU A 1 192 ? -3.381 -0.577 11.230 1.00 97.19 192 LEU A C 1
ATOM 1355 O O . LEU A 1 192 ? -3.739 -1.548 10.567 1.00 97.19 192 LEU A O 1
ATOM 1359 N N . LYS A 1 193 ? -3.225 -0.654 12.557 1.00 95.44 193 LYS A N 1
ATOM 1360 C CA . LYS A 1 193 ? -3.454 -1.891 13.330 1.00 95.44 193 LYS A CA 1
ATOM 1361 C C . LYS A 1 193 ? -4.914 -2.329 13.420 1.00 95.44 193 LYS A C 1
ATOM 1363 O O . LYS A 1 193 ? -5.159 -3.466 13.812 1.00 95.44 193 LYS A O 1
ATOM 1368 N N . ASP A 1 194 ? -5.863 -1.459 13.078 1.00 94.19 194 ASP A N 1
ATOM 1369 C CA . ASP A 1 194 ? -7.285 -1.815 13.052 1.00 94.19 194 ASP A CA 1
ATOM 1370 C C . ASP A 1 194 ? -7.635 -2.683 11.830 1.00 94.19 194 ASP A C 1
ATOM 1372 O O . ASP A 1 194 ? -8.696 -3.308 11.788 1.00 94.19 194 ASP A O 1
ATOM 1376 N N . LEU A 1 195 ? -6.762 -2.703 10.818 1.00 97.75 195 LEU A N 1
ATOM 1377 C CA . LEU A 1 195 ? -7.001 -3.335 9.527 1.00 97.75 195 LEU A CA 1
ATOM 1378 C C . LEU A 1 195 ? -6.547 -4.795 9.535 1.00 97.75 195 LEU A C 1
ATOM 1380 O O . LEU A 1 195 ? -5.364 -5.093 9.704 1.00 97.75 195 LEU A O 1
ATOM 1384 N N . HIS A 1 196 ? -7.486 -5.705 9.276 1.00 98.00 196 HIS A N 1
ATOM 1385 C CA . HIS A 1 196 ? -7.198 -7.126 9.123 1.00 98.00 196 HIS A CA 1
ATOM 1386 C C . HIS A 1 196 ? -6.866 -7.451 7.656 1.00 98.00 196 HIS A C 1
ATOM 1388 O O . HIS A 1 196 ? -7.704 -7.216 6.779 1.00 98.00 196 HIS A O 1
ATOM 1394 N N . PRO A 1 197 ? -5.669 -7.976 7.345 1.00 98.38 197 PRO A N 1
ATOM 1395 C CA . PRO A 1 197 ? -5.316 -8.388 5.989 1.00 98.38 197 PRO A CA 1
ATOM 1396 C C . PRO A 1 197 ? -6.258 -9.454 5.410 1.00 98.38 197 PRO A C 1
ATOM 1398 O O . PRO A 1 197 ? -6.746 -10.334 6.110 1.00 98.38 197 PRO A O 1
ATOM 1401 N N . THR A 1 198 ? -6.454 -9.416 4.093 1.00 98.50 198 THR A N 1
ATOM 1402 C CA . THR A 1 198 ? -7.238 -10.407 3.324 1.00 98.50 198 THR A CA 1
ATOM 1403 C C . THR A 1 198 ? -6.374 -11.179 2.323 1.00 98.50 198 THR A C 1
ATOM 1405 O O . THR A 1 198 ? -6.887 -11.913 1.481 1.00 98.50 198 THR A O 1
ATOM 1408 N N . GLN A 1 199 ? -5.053 -11.028 2.437 1.00 98.25 199 GLN A N 1
ATOM 1409 C CA . GLN A 1 199 ? -4.032 -11.768 1.703 1.00 98.25 199 GLN A CA 1
ATOM 1410 C C . GLN A 1 199 ? -2.890 -12.153 2.663 1.00 98.25 199 GLN A C 1
ATOM 1412 O O . GLN A 1 199 ? -2.592 -11.388 3.584 1.00 98.25 199 GLN A O 1
ATOM 1417 N N . PRO A 1 200 ? -2.229 -13.308 2.472 1.00 98.19 200 PRO A N 1
ATOM 1418 C CA . PRO A 1 200 ? -1.139 -13.767 3.334 1.00 98.19 200 PRO A CA 1
ATOM 1419 C C . PRO A 1 200 ? 0.244 -13.247 2.920 1.00 98.19 200 PRO A C 1
ATOM 1421 O O . PRO A 1 200 ? 1.213 -13.395 3.665 1.00 98.19 200 PRO A O 1
ATOM 1424 N N . SER A 1 201 ? 0.371 -12.686 1.720 1.00 98.44 201 SER A N 1
ATOM 1425 C CA . SER A 1 201 ? 1.650 -12.295 1.132 1.00 98.44 201 SER A CA 1
ATOM 1426 C C . SER A 1 201 ? 1.575 -10.937 0.450 1.00 98.44 201 SER A C 1
ATOM 1428 O O . SER A 1 201 ? 0.500 -10.439 0.140 1.00 98.44 201 SER A O 1
ATOM 1430 N N . VAL A 1 202 ? 2.731 -10.324 0.227 1.00 98.44 202 VAL A N 1
ATOM 1431 C CA . VAL A 1 202 ? 2.943 -9.106 -0.563 1.00 98.44 202 VAL A CA 1
ATOM 1432 C C . VAL A 1 202 ? 4.220 -9.286 -1.383 1.00 98.44 202 VAL A C 1
ATOM 1434 O O . VAL A 1 202 ? 5.030 -10.165 -1.115 1.00 98.44 202 VAL A O 1
ATOM 1437 N N . GLY A 1 203 ? 4.419 -8.442 -2.387 1.00 97.75 203 GLY A N 1
ATOM 1438 C CA . GLY A 1 203 ? 5.682 -8.384 -3.121 1.00 97.75 203 GLY A CA 1
ATOM 1439 C C . GLY A 1 203 ? 6.646 -7.462 -2.388 1.00 97.75 203 GLY A C 1
ATOM 1440 O O . GLY A 1 203 ? 6.433 -6.245 -2.395 1.00 97.75 203 GLY A O 1
ATOM 1441 N N . TYR A 1 204 ? 7.677 -8.010 -1.739 1.00 97.81 204 TYR A N 1
ATOM 1442 C CA . TYR A 1 204 ? 8.564 -7.200 -0.899 1.00 97.81 204 TYR A CA 1
ATOM 1443 C C . TYR A 1 204 ? 9.313 -6.139 -1.699 1.00 97.81 204 TYR A C 1
ATOM 1445 O O . TYR A 1 204 ? 9.521 -5.046 -1.188 1.00 97.81 204 TYR A O 1
ATOM 1453 N N . ASP A 1 205 ? 9.660 -6.395 -2.960 1.00 96.81 205 ASP A N 1
ATOM 1454 C CA . ASP A 1 205 ? 10.444 -5.448 -3.762 1.00 96.81 205 ASP A CA 1
ATOM 1455 C C . ASP A 1 205 ? 9.701 -4.136 -4.031 1.00 96.81 205 ASP A C 1
ATOM 1457 O O . ASP A 1 205 ? 10.310 -3.066 -4.068 1.00 96.81 205 ASP A O 1
ATOM 1461 N N . GLN A 1 206 ? 8.372 -4.189 -4.134 1.00 97.62 206 GLN A N 1
ATOM 1462 C CA . GLN A 1 206 ? 7.552 -2.982 -4.204 1.00 97.62 206 GLN A CA 1
ATOM 1463 C C . GLN A 1 206 ? 7.673 -2.164 -2.907 1.00 97.62 206 GLN A C 1
ATOM 1465 O O . GLN A 1 206 ? 7.846 -0.947 -2.964 1.00 97.62 206 GLN A O 1
ATOM 1470 N N . ILE A 1 207 ? 7.617 -2.822 -1.746 1.00 98.50 207 ILE A N 1
ATOM 1471 C CA . ILE A 1 207 ? 7.714 -2.173 -0.428 1.00 98.50 207 ILE A CA 1
ATOM 1472 C C . ILE A 1 207 ? 9.131 -1.638 -0.201 1.00 98.50 207 ILE A C 1
ATOM 1474 O O . ILE A 1 207 ? 9.307 -0.480 0.163 1.00 98.50 207 ILE A O 1
ATOM 1478 N N . TYR A 1 208 ? 10.151 -2.439 -0.491 1.00 98.19 208 TYR A N 1
ATOM 1479 C CA . TYR A 1 208 ? 11.561 -2.085 -0.370 1.00 98.19 208 TYR A CA 1
ATOM 1480 C C . TYR A 1 208 ? 11.948 -0.879 -1.215 1.00 98.19 208 TYR A C 1
ATOM 1482 O O . TYR A 1 208 ? 12.667 -0.007 -0.726 1.00 98.19 208 TYR A O 1
ATOM 1490 N N . TYR A 1 209 ? 11.417 -0.771 -2.436 1.00 97.38 209 TYR A N 1
ATOM 1491 C CA . TYR A 1 209 ? 11.525 0.452 -3.227 1.00 97.38 209 TYR A CA 1
ATOM 1492 C C . TYR A 1 209 ? 11.046 1.676 -2.434 1.00 97.38 209 TYR A C 1
ATOM 1494 O O . TYR A 1 209 ? 11.776 2.664 -2.309 1.00 97.38 209 TYR A O 1
ATOM 1502 N N . HIS A 1 210 ? 9.828 1.617 -1.889 1.00 97.94 210 HIS A N 1
ATOM 1503 C CA . HIS A 1 210 ? 9.269 2.745 -1.158 1.00 97.94 210 HIS A CA 1
ATOM 1504 C C . HIS A 1 210 ? 10.044 3.033 0.130 1.00 97.94 210 HIS A C 1
ATOM 1506 O O . HIS A 1 210 ? 10.356 4.195 0.379 1.00 97.94 210 HIS A O 1
ATOM 1512 N N . LEU A 1 211 ? 10.399 2.014 0.917 1.00 98.06 211 LEU A N 1
ATOM 1513 C CA . LEU A 1 211 ? 11.141 2.190 2.166 1.00 98.06 211 LEU A CA 1
ATOM 1514 C C . LEU A 1 211 ? 12.520 2.798 1.933 1.00 98.06 211 LEU A C 1
ATOM 1516 O O . LEU A 1 211 ? 12.899 3.713 2.658 1.00 98.06 211 LEU A O 1
ATOM 1520 N N . ALA A 1 212 ? 13.246 2.338 0.913 1.00 96.62 212 ALA A N 1
ATOM 1521 C CA . ALA A 1 212 ? 14.540 2.901 0.557 1.00 96.62 212 ALA A CA 1
ATOM 1522 C C . ALA A 1 212 ? 14.437 4.363 0.115 1.00 96.62 212 ALA A C 1
ATOM 1524 O O . ALA A 1 212 ? 15.189 5.212 0.587 1.00 96.62 212 ALA A O 1
ATOM 1525 N N . ARG A 1 213 ? 13.497 4.671 -0.784 1.00 96.00 213 ARG A N 1
ATOM 1526 C CA . ARG A 1 213 ? 13.346 6.026 -1.317 1.00 96.00 213 ARG A CA 1
ATOM 1527 C C . ARG A 1 213 ? 12.857 7.016 -0.259 1.00 96.00 213 ARG A C 1
ATOM 1529 O O . ARG A 1 213 ? 13.272 8.166 -0.267 1.00 96.00 213 ARG A O 1
ATOM 1536 N N . LYS A 1 214 ? 11.959 6.599 0.634 1.00 96.12 214 LYS A N 1
ATOM 1537 C CA . LYS A 1 214 ? 11.274 7.492 1.586 1.00 96.12 214 LYS A CA 1
ATOM 1538 C C . LYS A 1 214 ? 12.046 7.723 2.890 1.00 96.12 214 LYS A C 1
ATOM 1540 O O . LYS A 1 214 ? 11.599 8.518 3.709 1.00 96.12 214 LYS A O 1
ATOM 1545 N N . GLN A 1 215 ? 13.183 7.053 3.088 1.00 95.94 215 GLN A N 1
ATOM 1546 C CA . GLN A 1 215 ? 13.990 7.136 4.310 1.00 95.94 215 GLN A CA 1
ATOM 1547 C C . GLN A 1 215 ? 15.460 7.444 3.968 1.00 95.94 215 GLN A C 1
ATOM 1549 O O . GLN A 1 215 ? 16.319 6.556 4.020 1.00 95.94 215 GLN A O 1
ATOM 1554 N N . PRO A 1 216 ? 15.762 8.692 3.566 1.00 94.12 216 PRO A N 1
ATOM 1555 C CA . PRO A 1 216 ? 17.083 9.068 3.077 1.00 94.12 216 PRO A CA 1
ATOM 1556 C C . PRO A 1 216 ? 18.135 9.103 4.192 1.00 94.12 216 PRO A C 1
ATOM 15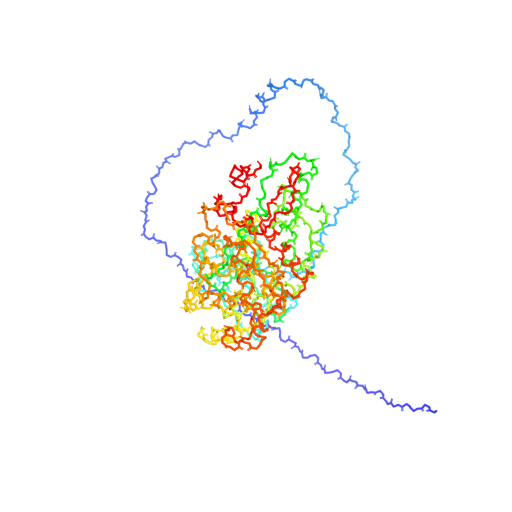58 O O . PRO A 1 216 ? 17.833 9.348 5.357 1.00 94.12 216 PRO A O 1
ATOM 1561 N N . ASN A 1 217 ? 19.407 8.963 3.813 1.00 93.62 217 ASN A N 1
ATOM 1562 C CA . ASN A 1 217 ? 20.514 9.454 4.631 1.00 93.62 217 ASN A CA 1
ATOM 1563 C C . ASN A 1 217 ? 20.555 10.987 4.534 1.00 93.62 217 ASN A C 1
ATOM 1565 O O . ASN A 1 217 ? 20.970 11.513 3.499 1.00 93.62 217 ASN A O 1
ATOM 1569 N N . ALA A 1 218 ? 20.147 11.686 5.596 1.00 91.31 218 ALA A N 1
ATOM 1570 C CA . ALA A 1 218 ? 20.092 13.148 5.620 1.00 91.31 218 ALA A CA 1
ATOM 1571 C C . ALA A 1 218 ? 21.460 13.817 5.391 1.00 91.31 218 ALA A C 1
ATOM 1573 O O . ALA A 1 218 ? 21.531 14.881 4.787 1.00 91.31 218 ALA A O 1
ATOM 1574 N N . ALA A 1 219 ? 22.547 13.151 5.790 1.00 91.81 219 ALA A N 1
ATOM 1575 C CA . ALA A 1 219 ? 23.914 13.652 5.675 1.00 91.81 219 ALA A CA 1
ATOM 1576 C C . ALA A 1 219 ? 24.586 13.327 4.327 1.00 91.81 219 ALA A C 1
ATOM 1578 O O . ALA A 1 219 ? 25.792 13.508 4.181 1.00 91.81 219 ALA A O 1
ATOM 1579 N N . ARG A 1 220 ? 23.850 12.793 3.341 1.00 89.56 220 ARG A N 1
ATOM 1580 C CA . ARG A 1 220 ? 24.435 12.416 2.041 1.00 89.56 220 ARG A CA 1
ATOM 1581 C C . ARG A 1 220 ? 24.940 13.621 1.244 1.00 89.56 220 ARG A C 1
ATOM 1583 O O . ARG A 1 220 ? 25.921 13.496 0.518 1.00 89.56 220 ARG A O 1
ATOM 1590 N N . PHE A 1 221 ? 24.251 14.752 1.353 1.00 89.94 221 PHE A N 1
ATOM 1591 C CA . PHE A 1 221 ? 24.608 16.004 0.695 1.00 89.94 221 PHE A CA 1
ATOM 1592 C C . PHE A 1 221 ? 24.613 17.135 1.720 1.00 89.94 221 PHE A C 1
ATOM 1594 O O . PHE A 1 221 ? 23.876 17.082 2.700 1.00 89.94 221 PHE A O 1
ATOM 1601 N N . GLU A 1 222 ? 25.430 18.158 1.476 1.00 91.12 222 GLU A N 1
ATOM 1602 C CA . GLU A 1 222 ? 25.535 19.318 2.363 1.00 91.12 222 GLU A CA 1
ATOM 1603 C C . GLU A 1 222 ? 24.226 20.134 2.367 1.00 91.12 222 GLU A C 1
ATOM 1605 O O . GLU A 1 222 ? 23.761 20.525 1.284 1.00 91.12 222 GLU A O 1
ATOM 1610 N N . PRO A 1 223 ? 23.631 20.421 3.543 1.00 92.12 223 PRO A N 1
ATOM 1611 C CA . PRO A 1 223 ? 22.442 21.264 3.653 1.00 92.12 223 PRO A CA 1
ATOM 1612 C C . PRO A 1 223 ? 22.618 22.643 3.003 1.00 92.12 223 PRO A C 1
ATOM 1614 O O . PRO A 1 223 ? 23.680 23.259 3.086 1.00 92.12 223 PRO A O 1
ATOM 1617 N N . GLY A 1 224 ? 21.558 23.146 2.364 1.00 88.62 224 GLY A N 1
ATOM 1618 C CA . GLY A 1 224 ? 21.572 24.434 1.653 1.00 88.62 224 GLY A CA 1
ATOM 1619 C C . GLY A 1 224 ? 22.171 24.381 0.242 1.00 88.62 224 GLY A C 1
ATOM 1620 O O . GLY A 1 224 ? 22.313 25.420 -0.402 1.00 88.62 224 GLY A O 1
ATOM 1621 N N . THR A 1 225 ? 22.520 23.191 -0.256 1.00 90.75 225 THR A N 1
ATOM 1622 C CA . THR A 1 225 ? 22.876 22.976 -1.665 1.00 90.75 225 THR A CA 1
ATOM 1623 C C . THR A 1 225 ? 21.665 22.504 -2.469 1.00 90.75 225 THR A C 1
ATOM 1625 O O . THR A 1 225 ? 20.819 21.777 -1.953 1.00 90.75 225 THR A O 1
ATOM 1628 N N . SER A 1 226 ? 21.623 22.812 -3.769 1.00 89.69 226 SER A N 1
ATOM 1629 C CA . SER A 1 226 ? 20.557 22.312 -4.655 1.00 89.69 226 SER A CA 1
ATOM 1630 C C . SER A 1 226 ? 20.467 20.783 -4.670 1.00 89.69 226 SER A C 1
ATOM 1632 O O . SER A 1 226 ? 19.378 20.230 -4.750 1.00 89.69 226 SER A O 1
ATOM 1634 N N . ARG A 1 227 ? 21.603 20.083 -4.520 1.00 88.50 227 ARG A N 1
ATOM 1635 C CA . ARG A 1 227 ? 21.647 18.615 -4.424 1.00 88.50 227 ARG A CA 1
ATOM 1636 C C . ARG A 1 227 ? 20.914 18.094 -3.193 1.00 88.50 227 ARG A C 1
ATOM 1638 O O . ARG A 1 227 ? 20.211 17.091 -3.300 1.00 88.50 227 ARG A O 1
ATOM 1645 N N . TYR A 1 228 ? 21.095 18.753 -2.047 1.00 91.25 228 TYR A N 1
ATOM 1646 C CA . TYR A 1 228 ? 20.366 18.430 -0.824 1.00 91.25 228 TYR A CA 1
ATOM 1647 C C . TYR A 1 228 ? 18.871 18.678 -1.014 1.00 91.25 228 TYR A C 1
ATOM 1649 O O . TYR A 1 228 ? 18.080 17.777 -0.746 1.00 91.25 228 TYR A O 1
ATOM 1657 N N . ASP A 1 229 ? 18.492 19.839 -1.548 1.00 90.94 229 ASP A N 1
ATOM 1658 C CA . ASP A 1 229 ? 17.085 20.204 -1.738 1.00 90.94 229 ASP A CA 1
ATOM 1659 C C . ASP A 1 229 ? 16.363 19.240 -2.694 1.00 90.94 229 ASP A C 1
ATOM 1661 O O . ASP A 1 229 ? 15.295 18.721 -2.359 1.00 90.94 229 ASP A O 1
ATOM 1665 N N . ASP A 1 230 ? 16.972 18.925 -3.843 1.00 90.94 230 ASP A N 1
ATOM 1666 C CA . ASP A 1 230 ? 16.436 17.964 -4.814 1.00 90.94 230 ASP A CA 1
ATOM 1667 C C . ASP A 1 230 ? 16.315 16.564 -4.199 1.00 90.94 230 ASP A C 1
ATOM 1669 O O . ASP A 1 230 ? 15.279 15.906 -4.319 1.00 90.94 230 ASP A O 1
ATOM 1673 N N . TYR A 1 231 ? 17.345 16.118 -3.473 1.00 92.00 231 TYR A N 1
ATOM 1674 C CA . TYR A 1 231 ? 17.339 14.813 -2.819 1.00 92.00 231 TYR A CA 1
ATOM 1675 C C . TYR A 1 231 ? 16.273 14.722 -1.720 1.00 92.00 231 TYR A C 1
ATOM 1677 O O . TYR A 1 231 ? 15.540 13.735 -1.668 1.00 92.00 231 TYR A O 1
ATOM 1685 N N . MET A 1 232 ? 16.120 15.743 -0.872 1.00 93.81 232 MET A N 1
ATOM 1686 C CA . MET A 1 232 ? 15.088 15.761 0.172 1.00 93.81 232 MET A CA 1
ATOM 1687 C C . MET A 1 232 ? 13.681 15.866 -0.409 1.00 93.81 232 MET A C 1
ATOM 1689 O O . MET A 1 232 ? 12.760 15.217 0.091 1.00 93.81 232 MET A O 1
ATOM 1693 N N . LYS A 1 233 ? 13.499 16.618 -1.496 1.00 92.69 233 LYS A N 1
ATOM 1694 C CA . LYS A 1 233 ? 12.233 16.677 -2.231 1.00 92.69 233 LYS A CA 1
ATOM 1695 C C . LYS A 1 233 ? 11.853 15.315 -2.812 1.00 92.69 233 LYS A C 1
ATOM 1697 O O . LYS A 1 233 ? 10.724 14.864 -2.618 1.00 92.69 233 LYS A O 1
ATOM 1702 N N . ASP A 1 234 ? 12.790 14.631 -3.463 1.00 92.19 234 ASP A N 1
ATOM 1703 C CA . ASP A 1 234 ? 12.544 13.334 -4.104 1.00 92.19 234 ASP A CA 1
ATOM 1704 C C . ASP A 1 234 ? 12.378 12.166 -3.119 1.00 92.19 234 ASP A C 1
ATOM 1706 O O . ASP A 1 234 ? 11.906 11.093 -3.525 1.00 92.19 234 ASP A O 1
ATOM 1710 N N . THR A 1 235 ? 12.729 12.378 -1.846 1.00 94.31 235 THR A N 1
ATOM 1711 C CA . THR A 1 235 ? 12.685 11.385 -0.764 1.00 94.31 235 THR A CA 1
ATOM 1712 C C . THR A 1 235 ? 11.637 11.756 0.291 1.00 94.31 235 THR A C 1
ATOM 1714 O O . THR A 1 235 ? 10.516 11.251 0.227 1.00 94.31 235 THR A O 1
ATOM 1717 N N . VAL A 1 236 ? 11.940 12.672 1.219 1.00 95.12 236 VAL A N 1
ATOM 1718 C CA . VAL A 1 236 ? 11.021 13.134 2.274 1.00 95.12 236 VAL A CA 1
ATOM 1719 C C . VAL A 1 236 ? 9.783 13.803 1.683 1.00 95.12 236 VAL A C 1
ATOM 1721 O O . VAL A 1 236 ? 8.668 13.454 2.067 1.00 95.12 236 VAL A O 1
ATOM 1724 N N . GLY A 1 237 ? 9.953 14.699 0.709 1.00 95.38 237 GLY A N 1
ATOM 1725 C CA . GLY A 1 237 ? 8.825 15.330 0.020 1.00 95.38 237 GLY A CA 1
ATOM 1726 C C . GLY A 1 237 ? 7.928 14.291 -0.649 1.00 95.38 237 GLY A C 1
ATOM 1727 O O . GLY A 1 237 ? 6.707 14.340 -0.511 1.00 95.38 237 GLY A O 1
ATOM 1728 N N . LYS A 1 238 ? 8.527 13.273 -1.282 1.00 94.94 238 LYS A N 1
ATOM 1729 C CA . LYS A 1 238 ? 7.769 12.163 -1.867 1.00 94.94 238 LYS A CA 1
ATOM 1730 C C . LYS A 1 238 ? 7.064 11.294 -0.820 1.00 94.94 238 LYS A C 1
ATOM 1732 O O . LYS A 1 238 ? 5.953 10.842 -1.082 1.00 94.94 238 LYS A O 1
ATOM 1737 N N . ARG A 1 239 ? 7.677 11.052 0.345 1.00 96.00 239 ARG A N 1
ATOM 1738 C CA . ARG A 1 239 ? 7.058 10.318 1.466 1.00 96.00 239 ARG A CA 1
ATOM 1739 C C . ARG A 1 239 ? 5.753 10.982 1.894 1.00 96.00 239 ARG A C 1
ATOM 1741 O O . ARG A 1 239 ? 4.743 10.296 1.996 1.00 96.00 239 ARG A O 1
ATOM 1748 N N . VAL A 1 240 ? 5.788 12.296 2.102 1.00 96.56 240 VAL A N 1
ATOM 1749 C CA . VAL A 1 240 ? 4.619 13.075 2.527 1.00 96.56 240 VAL A CA 1
ATOM 1750 C C . VAL A 1 240 ? 3.586 13.196 1.406 1.00 96.56 240 VAL A C 1
ATOM 1752 O O . VAL A 1 240 ? 2.404 12.998 1.651 1.00 96.56 240 VAL A O 1
ATOM 1755 N N . SER A 1 241 ? 4.036 13.450 0.174 1.00 96.19 241 SER A N 1
ATOM 1756 C CA . SER A 1 241 ? 3.196 13.466 -1.032 1.00 96.19 241 SER A CA 1
ATOM 1757 C C . SER A 1 241 ? 2.383 12.176 -1.181 1.00 96.19 241 SER A C 1
ATOM 1759 O O . SER A 1 241 ? 1.165 12.229 -1.314 1.00 96.19 241 SER A O 1
ATOM 1761 N N . ASP A 1 242 ? 3.041 11.014 -1.088 1.00 96.19 242 ASP A N 1
ATOM 1762 C CA . ASP A 1 242 ? 2.357 9.719 -1.154 1.00 96.19 242 ASP A CA 1
ATOM 1763 C C . ASP A 1 242 ? 1.396 9.524 0.021 1.00 96.19 242 ASP A C 1
ATOM 1765 O O . ASP A 1 242 ? 0.294 9.037 -0.186 1.00 96.19 242 ASP A O 1
ATOM 1769 N N . TYR A 1 243 ? 1.776 9.928 1.239 1.00 96.88 243 TYR A N 1
ATOM 1770 C CA . TYR A 1 243 ? 0.881 9.833 2.391 1.00 96.88 243 TYR A CA 1
ATOM 1771 C C . TYR A 1 243 ? -0.380 10.690 2.213 1.00 96.88 243 TYR A C 1
ATOM 1773 O O . TYR A 1 243 ? -1.474 10.201 2.482 1.00 96.88 243 TYR A O 1
ATOM 1781 N N . CYS A 1 244 ? -0.263 11.931 1.729 1.00 96.69 244 CYS A N 1
ATOM 1782 C CA . CYS A 1 244 ? -1.427 12.763 1.415 1.00 96.69 244 CYS A CA 1
ATOM 1783 C C . CYS A 1 244 ? -2.312 12.096 0.350 1.00 96.69 244 CYS A C 1
ATOM 1785 O O . CYS A 1 244 ? -3.525 11.995 0.541 1.00 96.69 244 CYS A O 1
ATOM 1787 N N . ALA A 1 245 ? -1.709 11.569 -0.720 1.00 95.75 245 ALA A N 1
ATOM 1788 C CA . ALA A 1 245 ? -2.446 10.964 -1.825 1.00 95.75 245 ALA A CA 1
ATOM 1789 C C . ALA A 1 245 ? -3.173 9.681 -1.395 1.00 95.75 245 ALA A C 1
ATOM 1791 O O . ALA A 1 245 ? -4.367 9.536 -1.653 1.00 95.75 245 ALA A O 1
ATOM 1792 N N . ASP A 1 246 ? -2.486 8.796 -0.666 1.00 94.94 246 ASP A N 1
ATOM 1793 C CA . ASP A 1 246 ? -3.046 7.549 -0.129 1.00 94.94 246 ASP A CA 1
ATOM 1794 C C . ASP A 1 246 ? -4.189 7.808 0.874 1.00 94.94 246 ASP A C 1
ATOM 1796 O O . ASP A 1 246 ? -5.045 6.948 1.075 1.00 94.94 246 ASP A O 1
ATOM 1800 N N . ASN A 1 247 ? -4.227 9.002 1.476 1.00 96.00 247 ASN A N 1
ATOM 1801 C CA . ASN A 1 247 ? -5.281 9.458 2.383 1.00 96.00 247 ASN A CA 1
ATOM 1802 C C . ASN A 1 247 ? -6.379 10.288 1.699 1.00 96.00 247 ASN A C 1
ATOM 1804 O O . ASN A 1 247 ? -7.224 10.864 2.384 1.00 96.00 247 ASN A O 1
ATOM 1808 N N . GLY A 1 248 ? -6.384 10.379 0.365 1.00 95.62 248 GLY A N 1
ATOM 1809 C CA . GLY A 1 248 ? -7.386 11.153 -0.373 1.00 95.62 248 GLY A CA 1
ATOM 1810 C C . GLY A 1 248 ? -7.304 12.655 -0.088 1.00 95.62 248 GLY A C 1
ATOM 1811 O O . GLY A 1 248 ? -8.300 13.361 -0.242 1.00 95.62 248 GLY A O 1
ATOM 1812 N N . LEU A 1 249 ? -6.131 13.134 0.344 1.00 95.62 249 LEU A N 1
ATOM 1813 C CA . LEU A 1 249 ? -5.823 14.528 0.676 1.00 95.62 249 LEU A CA 1
ATOM 1814 C C . LEU A 1 249 ? -5.032 15.236 -0.440 1.00 95.62 249 LEU A C 1
ATOM 1816 O O . LEU A 1 249 ? -4.447 16.297 -0.206 1.00 95.62 249 LEU A O 1
ATOM 1820 N N . ASP A 1 250 ? -5.051 14.666 -1.651 1.00 94.81 250 ASP A N 1
ATOM 1821 C CA . ASP A 1 250 ? -4.281 15.120 -2.816 1.00 94.81 250 ASP A CA 1
ATOM 1822 C C . ASP A 1 250 ? -2.763 15.092 -2.518 1.00 94.81 250 ASP A C 1
ATOM 1824 O O . ASP A 1 250 ? -2.280 14.181 -1.856 1.00 94.81 250 ASP A O 1
ATOM 1828 N N . ASP A 1 251 ? -1.975 16.028 -3.030 1.00 95.56 251 ASP A N 1
ATOM 1829 C CA . ASP A 1 251 ? -0.524 16.070 -2.835 1.00 95.56 251 ASP A CA 1
ATOM 1830 C C . ASP A 1 251 ? -0.120 16.891 -1.591 1.00 95.56 251 ASP A C 1
ATOM 1832 O O . ASP A 1 251 ? -0.934 17.569 -0.965 1.00 95.56 251 ASP A O 1
ATOM 1836 N N . VAL A 1 252 ? 1.168 16.897 -1.253 1.00 95.62 252 VAL A N 1
ATOM 1837 C CA . VAL A 1 252 ? 1.738 17.822 -0.264 1.00 95.62 252 VAL A CA 1
ATOM 1838 C C . VAL A 1 252 ? 1.784 19.250 -0.825 1.00 95.62 252 VAL A C 1
ATOM 1840 O O . VAL A 1 252 ? 2.029 19.473 -2.016 1.00 95.62 252 VAL A O 1
ATOM 1843 N N . VAL A 1 253 ? 1.569 20.254 0.025 1.00 95.94 253 VAL A N 1
ATOM 1844 C CA . VAL A 1 253 ? 1.784 21.660 -0.333 1.00 95.94 253 VAL A CA 1
ATOM 1845 C C . VAL A 1 253 ? 3.285 21.901 -0.517 1.00 95.94 253 VAL A C 1
ATOM 1847 O O . VAL A 1 253 ? 4.110 21.572 0.336 1.00 95.94 253 VAL A O 1
ATOM 1850 N N . ALA A 1 254 ? 3.672 22.483 -1.653 1.00 91.50 254 ALA A N 1
ATOM 1851 C CA . ALA A 1 254 ? 5.078 22.748 -1.938 1.00 91.50 254 ALA A CA 1
ATOM 1852 C C . ALA A 1 254 ? 5.696 23.654 -0.856 1.00 91.50 254 ALA A C 1
ATOM 1854 O O . ALA A 1 254 ? 5.166 24.720 -0.553 1.00 91.50 254 ALA A O 1
ATOM 1855 N N . GLY A 1 255 ? 6.821 23.222 -0.279 1.00 88.75 255 GLY A N 1
ATOM 1856 C CA . GLY A 1 255 ? 7.524 23.960 0.775 1.00 88.75 255 GLY A CA 1
ATOM 1857 C C . GLY A 1 255 ? 6.897 23.869 2.171 1.00 88.75 255 GLY A C 1
ATOM 1858 O O . GLY A 1 255 ? 7.400 24.515 3.083 1.00 88.75 255 GLY A O 1
ATOM 1859 N N . SER A 1 256 ? 5.838 23.073 2.376 1.00 91.44 256 SER A N 1
ATOM 1860 C CA . SER A 1 256 ? 5.202 22.942 3.697 1.00 91.44 256 SER A CA 1
ATOM 1861 C C . SER A 1 256 ? 5.921 21.993 4.655 1.00 91.44 256 SER A C 1
ATOM 1863 O O . SER A 1 256 ? 5.480 21.846 5.788 1.00 91.44 256 SER A O 1
ATOM 1865 N N . PHE A 1 257 ? 6.944 21.272 4.198 1.00 91.19 257 PHE A N 1
ATOM 1866 C CA . PHE A 1 257 ? 7.667 20.294 5.007 1.00 91.19 257 PHE A CA 1
ATOM 1867 C C . PHE A 1 257 ? 9.112 20.748 5.218 1.00 91.19 257 PHE A C 1
ATOM 1869 O O . PHE A 1 257 ? 9.737 21.292 4.307 1.00 91.19 257 PHE A O 1
ATOM 1876 N N . VAL A 1 258 ? 9.656 20.474 6.403 1.00 90.06 258 VAL A N 1
ATOM 1877 C CA . VAL A 1 258 ? 11.084 20.639 6.699 1.00 90.06 258 VAL A CA 1
ATOM 1878 C C . VAL A 1 258 ? 11.683 19.238 6.856 1.00 90.06 258 VAL A C 1
ATOM 1880 O O . VAL A 1 258 ? 11.216 18.494 7.718 1.00 90.06 258 VAL A O 1
ATOM 1883 N N . PRO A 1 259 ? 12.675 18.831 6.037 1.00 87.12 259 PRO A N 1
ATOM 1884 C CA . PRO A 1 259 ? 13.079 17.427 5.894 1.00 87.12 259 PRO A CA 1
ATOM 1885 C C . PRO A 1 259 ? 13.305 16.659 7.204 1.00 87.12 259 PRO A C 1
ATOM 1887 O O . PRO A 1 259 ? 12.850 15.525 7.339 1.00 87.12 259 PRO A O 1
ATOM 1890 N N . GLU A 1 260 ? 13.962 17.284 8.181 1.00 85.25 260 GLU A N 1
ATOM 1891 C CA . GLU A 1 260 ? 14.333 16.652 9.455 1.00 85.25 260 GLU A CA 1
ATOM 1892 C C . GLU A 1 260 ? 13.230 16.694 10.525 1.00 85.25 260 GLU A C 1
ATOM 1894 O O . GLU A 1 260 ? 13.371 16.066 11.573 1.00 85.25 260 GLU A O 1
ATOM 1899 N N . THR A 1 261 ? 12.127 17.411 10.287 1.00 90.06 261 THR A N 1
ATOM 1900 C CA . THR A 1 261 ? 11.046 17.581 11.275 1.00 90.06 261 THR A CA 1
ATOM 1901 C C . THR A 1 261 ? 9.782 16.799 10.933 1.00 90.06 261 THR A C 1
ATOM 1903 O O . THR A 1 261 ? 8.877 16.734 11.762 1.00 90.06 261 THR A O 1
ATOM 1906 N N . VAL A 1 262 ? 9.690 16.237 9.724 1.00 93.50 262 VAL A N 1
ATOM 1907 C CA . VAL A 1 262 ? 8.501 15.510 9.258 1.00 93.50 262 VAL A CA 1
ATOM 1908 C C . VAL A 1 262 ? 8.236 14.286 10.125 1.00 93.50 262 VAL A C 1
ATOM 1910 O O . VAL A 1 262 ? 9.125 13.453 10.318 1.00 93.50 262 VAL A O 1
ATOM 1913 N N . LYS A 1 263 ? 6.983 14.150 10.561 1.00 93.75 263 LYS A N 1
ATOM 1914 C CA . LYS A 1 263 ? 6.433 12.929 11.149 1.00 93.75 263 LYS A CA 1
ATOM 1915 C C . LYS A 1 263 ? 5.041 12.691 10.585 1.00 93.75 263 LYS A C 1
ATOM 1917 O O . LYS A 1 263 ? 4.160 13.522 10.779 1.00 93.75 263 LYS A O 1
ATOM 1922 N N . LEU A 1 264 ? 4.812 11.550 9.937 1.00 94.62 264 LEU A N 1
ATOM 1923 C CA . LEU A 1 264 ? 3.493 11.235 9.366 1.00 94.62 264 LEU A CA 1
ATOM 1924 C C . LEU A 1 264 ? 2.365 11.214 10.412 1.00 94.62 264 LEU A C 1
ATOM 1926 O O . LEU A 1 264 ? 1.232 11.571 10.100 1.00 94.62 264 LEU A O 1
ATOM 1930 N N . SER A 1 265 ? 2.678 10.858 11.660 1.00 88.69 265 SER A N 1
ATOM 1931 C CA . SER A 1 265 ? 1.728 10.886 12.778 1.00 88.69 265 SER A CA 1
ATOM 1932 C C . SER A 1 265 ? 1.412 12.292 13.311 1.00 88.69 265 SER A C 1
ATOM 1934 O O . SER A 1 265 ? 0.521 12.435 14.143 1.00 88.69 265 SER A O 1
ATOM 1936 N N . ASP A 1 266 ? 2.162 13.316 12.898 1.00 90.00 266 ASP A N 1
ATOM 1937 C CA . ASP A 1 266 ? 1.986 14.706 13.317 1.00 90.00 266 ASP A CA 1
ATOM 1938 C C . ASP A 1 266 ? 1.596 15.555 12.106 1.00 90.00 266 ASP A C 1
ATOM 1940 O O . ASP A 1 266 ? 2.445 16.036 11.348 1.00 90.00 266 ASP A O 1
ATOM 1944 N N . ALA A 1 267 ? 0.290 15.760 11.945 1.00 84.19 267 ALA A N 1
ATOM 1945 C CA . ALA A 1 267 ? -0.275 16.547 10.856 1.00 84.19 267 ALA A CA 1
ATOM 1946 C C . ALA A 1 267 ? 0.127 18.035 10.889 1.00 84.19 267 ALA A C 1
ATOM 1948 O O . ALA A 1 267 ? -0.157 18.747 9.935 1.00 84.19 267 ALA A O 1
ATOM 1949 N N . SER A 1 268 ? 0.781 18.524 11.952 1.00 89.19 268 SER A N 1
ATOM 1950 C CA . SER A 1 268 ? 1.346 19.881 11.984 1.00 89.19 268 SER A CA 1
ATOM 1951 C C . SER A 1 268 ? 2.734 19.972 11.336 1.00 89.19 268 SER A C 1
ATOM 1953 O O . SER A 1 268 ? 3.211 21.069 11.043 1.00 89.19 268 SER A O 1
ATOM 1955 N N . SER A 1 269 ? 3.382 18.830 11.075 1.00 93.44 269 SER A N 1
ATOM 1956 C CA . SER A 1 269 ? 4.739 18.772 10.518 1.00 93.44 269 SER A CA 1
ATOM 1957 C C . SER A 1 269 ? 4.803 18.926 8.987 1.00 93.44 269 SER A C 1
ATOM 1959 O O . SER A 1 269 ? 5.895 19.051 8.425 1.00 93.44 269 SER A O 1
ATOM 1961 N N . PHE A 1 270 ? 3.648 18.922 8.312 1.00 95.25 270 PHE A N 1
ATOM 1962 C CA . PHE A 1 270 ? 3.467 19.183 6.880 1.00 95.25 270 PHE A CA 1
ATOM 1963 C C . PHE A 1 270 ? 2.011 19.576 6.579 1.00 95.25 270 PHE A C 1
ATOM 1965 O O . PHE A 1 270 ? 1.144 19.423 7.430 1.00 95.25 270 PHE A O 1
ATOM 1972 N N . ALA A 1 271 ? 1.712 20.037 5.360 1.00 95.38 271 ALA A N 1
ATOM 1973 C CA . ALA A 1 271 ? 0.343 20.303 4.919 1.00 95.38 271 ALA A CA 1
ATOM 1974 C C . ALA A 1 271 ? 0.026 19.533 3.631 1.00 95.38 271 ALA A C 1
ATOM 1976 O O . ALA A 1 271 ? 0.788 19.594 2.665 1.00 95.38 271 ALA A O 1
ATOM 1977 N N . CYS A 1 272 ? -1.109 18.838 3.600 1.00 96.38 272 CYS A N 1
ATOM 1978 C CA . CYS A 1 272 ? -1.687 18.324 2.358 1.00 96.38 272 CYS A CA 1
ATOM 1979 C C . CYS A 1 272 ? -2.491 19.426 1.653 1.00 96.38 272 CYS A C 1
ATOM 1981 O O . CYS A 1 272 ? -2.967 20.364 2.295 1.00 96.38 272 CYS A O 1
ATOM 1983 N N . LYS A 1 273 ? -2.646 19.331 0.330 1.00 96.25 273 LYS A N 1
ATOM 1984 C CA . LYS A 1 273 ? -3.387 20.311 -0.483 1.00 96.25 273 LYS A CA 1
ATOM 1985 C C . LYS A 1 273 ? -4.879 20.341 -0.164 1.00 96.25 273 LYS A C 1
ATOM 1987 O O . LYS A 1 273 ? -5.523 21.362 -0.394 1.00 96.25 273 LYS A O 1
ATOM 1992 N N . ARG A 1 274 ? -5.416 19.243 0.361 1.00 95.00 274 ARG A N 1
ATOM 1993 C CA . ARG A 1 274 ? -6.813 19.106 0.768 1.00 95.00 274 ARG A CA 1
ATOM 1994 C C . ARG A 1 274 ? -6.918 18.843 2.265 1.00 95.00 274 ARG A C 1
ATOM 1996 O O . ARG A 1 274 ? -6.058 18.192 2.860 1.00 95.00 274 ARG A O 1
ATOM 2003 N N . SER A 1 275 ? -7.985 19.359 2.868 1.00 90.44 275 SER A N 1
ATOM 2004 C CA . SER A 1 275 ? -8.254 19.207 4.296 1.00 90.44 275 SER A CA 1
ATOM 2005 C C . SER A 1 275 ? -8.820 17.823 4.640 1.00 90.44 275 SER A C 1
ATOM 2007 O O . SER A 1 275 ? -9.456 17.163 3.816 1.00 90.44 275 SER A O 1
ATOM 2009 N N . ALA A 1 276 ? -8.659 17.402 5.898 1.00 86.69 276 ALA A N 1
ATOM 2010 C CA . ALA A 1 276 ? -9.233 16.152 6.406 1.00 86.69 276 ALA A CA 1
ATOM 2011 C C . ALA A 1 276 ? -10.777 16.143 6.428 1.00 86.69 276 ALA A C 1
ATOM 2013 O O . ALA A 1 276 ? -11.378 15.094 6.629 1.00 86.69 276 ALA A O 1
ATOM 2014 N N . THR A 1 277 ? -11.427 17.290 6.205 1.00 86.94 277 THR A N 1
ATOM 2015 C CA . THR A 1 277 ? -12.890 17.406 6.092 1.00 86.94 277 THR A CA 1
ATOM 2016 C C . THR A 1 277 ? -13.404 17.230 4.661 1.00 86.94 277 THR A C 1
ATOM 2018 O O . THR A 1 277 ? -14.611 17.188 4.453 1.00 86.94 277 THR A O 1
ATOM 2021 N N . GLU A 1 278 ? -12.513 17.130 3.670 1.00 91.19 278 GLU A N 1
ATOM 2022 C CA . GLU A 1 278 ? -12.851 17.094 2.236 1.00 91.19 278 GLU A CA 1
ATOM 2023 C C . GLU A 1 278 ? -12.310 15.840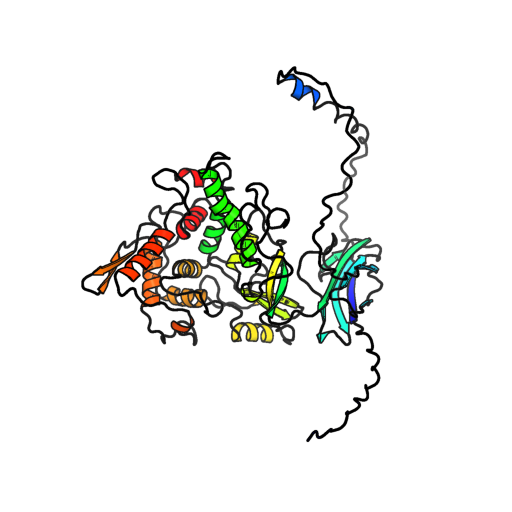 1.526 1.00 91.19 278 GLU A C 1
ATOM 2025 O O . GLU A 1 278 ? -12.205 15.814 0.297 1.00 91.19 278 GLU A O 1
ATOM 2030 N N . VAL A 1 279 ? -11.947 14.811 2.300 1.00 93.81 279 VAL A N 1
ATOM 2031 C CA . VAL A 1 279 ? -11.309 13.561 1.850 1.00 93.81 279 VAL A CA 1
ATOM 2032 C C . VAL A 1 279 ? -11.982 12.984 0.604 1.00 93.81 279 VAL A C 1
ATOM 2034 O O . VAL A 1 279 ? -13.192 12.757 0.568 1.00 93.81 279 VAL A O 1
ATOM 2037 N N . GLU A 1 280 ? -11.183 12.696 -0.425 1.00 93.94 280 GLU A N 1
ATOM 2038 C CA . GLU A 1 280 ? -11.679 12.045 -1.634 1.00 93.94 280 GLU A CA 1
ATOM 2039 C C . GLU A 1 280 ? -11.802 10.533 -1.453 1.00 93.94 280 GLU A C 1
ATOM 2041 O O . GLU A 1 280 ? -10.824 9.803 -1.592 1.00 93.94 280 GLU A O 1
ATOM 2046 N N . ALA A 1 281 ? -13.016 10.032 -1.228 1.00 93.31 281 ALA A N 1
ATOM 2047 C CA . ALA A 1 281 ? -13.236 8.594 -1.072 1.00 93.31 281 ALA A CA 1
ATOM 2048 C C . ALA A 1 281 ? -12.817 7.769 -2.310 1.00 93.31 281 ALA A C 1
ATOM 2050 O O . ALA A 1 281 ? -12.418 6.610 -2.182 1.00 93.31 281 ALA A O 1
ATOM 2051 N N . GLY A 1 282 ? -12.901 8.344 -3.517 1.00 89.50 282 GLY A N 1
ATOM 2052 C CA . GLY A 1 282 ? -12.642 7.650 -4.785 1.00 89.50 282 GLY A CA 1
ATOM 2053 C C . GLY A 1 282 ? -11.240 7.038 -4.898 1.00 89.50 282 GLY A C 1
ATOM 2054 O O . GLY A 1 282 ? -11.110 5.931 -5.421 1.00 89.50 282 GLY A O 1
ATOM 2055 N N . GLY A 1 283 ? -10.223 7.709 -4.349 1.00 86.12 283 GLY A N 1
ATOM 2056 C CA . GLY A 1 283 ? -8.822 7.274 -4.407 1.00 86.12 283 GLY A CA 1
ATOM 2057 C C . GLY A 1 283 ? -8.327 6.478 -3.194 1.00 86.12 283 GLY A C 1
ATOM 2058 O O . GLY A 1 283 ? -7.176 6.047 -3.189 1.00 86.12 283 GLY A O 1
ATOM 2059 N N . LEU A 1 284 ? -9.161 6.288 -2.166 1.00 96.50 284 LEU A N 1
ATOM 2060 C CA . LEU A 1 284 ? -8.746 5.612 -0.936 1.00 96.50 284 LEU A CA 1
ATOM 2061 C C . LEU A 1 284 ? -8.599 4.104 -1.104 1.00 96.50 284 LEU A C 1
ATOM 2063 O O . LEU A 1 284 ? -9.307 3.459 -1.881 1.00 96.50 284 LEU A O 1
ATOM 2067 N N . LYS A 1 285 ? -7.747 3.540 -0.248 1.00 96.19 285 LYS A N 1
ATOM 2068 C CA . LYS A 1 285 ? -7.659 2.098 -0.013 1.00 96.19 285 LYS A CA 1
ATOM 2069 C C . LYS A 1 285 ? -8.961 1.561 0.554 1.00 96.19 285 LYS A C 1
ATOM 2071 O O . LYS A 1 285 ? -9.664 2.258 1.286 1.00 96.19 285 LYS A O 1
ATOM 2076 N N . THR A 1 286 ? -9.308 0.338 0.180 1.00 96.94 286 THR A N 1
ATOM 2077 C CA . THR A 1 286 ? -10.659 -0.190 0.365 1.00 96.94 286 THR A CA 1
ATOM 2078 C C . THR A 1 286 ? -10.723 -1.192 1.508 1.00 96.94 286 THR A C 1
ATOM 2080 O O . THR A 1 286 ? -9.779 -1.942 1.760 1.00 96.94 286 THR A O 1
ATOM 2083 N N . VAL A 1 287 ? -11.853 -1.201 2.214 1.00 98.06 287 VAL A N 1
ATOM 2084 C CA . VAL A 1 287 ? -12.158 -2.184 3.259 1.00 98.06 287 VAL A CA 1
ATOM 2085 C C . VAL A 1 287 ? -13.562 -2.754 3.090 1.00 98.06 287 VAL A C 1
ATOM 2087 O O . VAL A 1 287 ? -14.451 -2.111 2.522 1.00 98.06 287 VAL A O 1
ATOM 2090 N N . VAL A 1 288 ? -13.779 -3.934 3.663 1.00 97.88 288 VAL A N 1
ATOM 2091 C CA . VAL A 1 288 ? -15.102 -4.505 3.937 1.00 97.88 288 VAL A CA 1
ATOM 2092 C C . VAL A 1 288 ? -15.321 -4.572 5.446 1.00 97.88 288 VAL A C 1
ATOM 2094 O O . VAL A 1 288 ? -14.434 -4.990 6.193 1.00 97.88 288 VAL A O 1
ATOM 2097 N N . VAL A 1 289 ? -16.514 -4.189 5.901 1.00 96.56 289 VAL A N 1
ATOM 2098 C CA . VAL A 1 289 ? -16.935 -4.366 7.297 1.00 96.56 289 VAL A CA 1
ATOM 2099 C C . VAL A 1 289 ? -17.404 -5.807 7.485 1.00 96.56 289 VAL A C 1
ATOM 2101 O O . VAL A 1 289 ? -18.352 -6.245 6.840 1.00 96.56 289 VAL A O 1
ATOM 2104 N N . GLY A 1 290 ? -16.740 -6.566 8.351 1.00 95.00 290 GLY A N 1
ATOM 2105 C CA . GLY A 1 290 ? -17.097 -7.947 8.670 1.00 95.00 290 GLY A CA 1
ATOM 2106 C C . GLY A 1 290 ? -17.813 -8.104 10.018 1.00 95.00 290 GLY A C 1
ATOM 2107 O O . GLY A 1 290 ? -18.123 -7.117 10.698 1.00 95.00 290 GLY A O 1
ATOM 2108 N N . PRO A 1 291 ? -18.099 -9.355 10.429 1.00 90.44 291 PRO A N 1
ATOM 2109 C CA . PRO A 1 291 ? -18.757 -9.655 11.697 1.00 90.44 291 PRO A CA 1
ATOM 2110 C C . PRO A 1 291 ? -18.074 -8.980 12.892 1.00 90.44 291 PRO A C 1
ATOM 2112 O O . PRO A 1 291 ? -16.849 -8.902 12.974 1.00 90.44 291 PRO A O 1
ATOM 2115 N N . GLY A 1 292 ? -18.876 -8.459 13.823 1.00 83.12 292 GLY A N 1
ATOM 2116 C CA . GLY A 1 292 ? -18.374 -7.726 14.993 1.00 83.12 292 GLY A CA 1
ATOM 2117 C C . GLY A 1 292 ? -17.822 -6.322 14.697 1.00 83.12 292 GLY A C 1
ATOM 2118 O O . GLY A 1 292 ? -17.348 -5.666 15.628 1.00 83.12 292 GLY A O 1
ATOM 2119 N N . GLY A 1 293 ? -17.912 -5.858 13.443 1.00 87.56 293 GLY A N 1
ATOM 2120 C CA . GLY A 1 293 ? -17.403 -4.563 12.988 1.00 87.56 293 GLY A CA 1
ATOM 2121 C C . GLY A 1 293 ? -15.923 -4.575 12.598 1.00 87.56 293 GLY A C 1
ATOM 2122 O O . GLY A 1 293 ? -15.358 -3.514 12.376 1.00 87.56 293 GLY A O 1
ATOM 2123 N N . GLN A 1 294 ? -15.271 -5.740 12.528 1.00 91.81 294 GLN A N 1
ATOM 2124 C CA . GLN A 1 294 ? -13.871 -5.825 12.101 1.00 91.81 294 GLN A CA 1
ATOM 2125 C C . GLN A 1 294 ? -13.720 -5.313 10.663 1.00 91.81 294 GLN A C 1
ATOM 2127 O O . GLN A 1 294 ? -14.478 -5.716 9.782 1.00 91.81 294 GLN A O 1
ATOM 2132 N N . LEU A 1 295 ? -12.724 -4.463 10.418 1.00 96.81 295 LEU A N 1
ATOM 2133 C CA . LEU A 1 295 ? -12.393 -3.991 9.077 1.00 96.81 295 LEU A CA 1
ATOM 2134 C C . LEU A 1 295 ? -11.409 -4.956 8.415 1.00 96.81 295 LEU A C 1
ATOM 2136 O O . LEU A 1 295 ? -10.350 -5.249 8.974 1.00 96.81 295 LEU A O 1
ATOM 2140 N N . TYR A 1 296 ? -11.767 -5.438 7.229 1.00 98.12 296 TYR A N 1
ATOM 2141 C CA . TYR A 1 296 ? -10.948 -6.314 6.398 1.00 98.12 296 TYR A CA 1
ATOM 2142 C C . TYR A 1 296 ? -10.418 -5.515 5.210 1.00 98.12 296 TYR A C 1
ATOM 2144 O O . TYR A 1 296 ? -11.205 -5.011 4.413 1.00 98.12 296 TYR A O 1
ATOM 2152 N N . LEU A 1 297 ? -9.097 -5.376 5.106 1.00 98.44 297 LEU A N 1
ATOM 2153 C CA . LEU A 1 297 ? -8.432 -4.597 4.062 1.00 98.44 297 LEU A CA 1
ATOM 2154 C C . LEU A 1 297 ? -8.511 -5.328 2.725 1.00 98.44 297 LEU A C 1
ATOM 2156 O O . LEU A 1 297 ? -7.958 -6.420 2.625 1.00 98.44 297 LEU A O 1
ATOM 2160 N N . THR A 1 298 ? -9.151 -4.744 1.716 1.00 97.00 298 THR A N 1
ATOM 2161 C CA . THR A 1 298 ? -9.347 -5.349 0.386 1.00 97.00 298 THR A CA 1
ATOM 2162 C C . THR A 1 298 ? -8.389 -4.798 -0.672 1.00 97.00 298 THR A C 1
ATOM 2164 O O . THR A 1 298 ? -7.962 -5.568 -1.522 1.00 97.00 298 THR A O 1
ATOM 2167 N N . ASP A 1 299 ? -7.961 -3.537 -0.550 1.00 95.00 299 ASP A N 1
ATOM 2168 C CA . ASP A 1 299 ? -6.837 -2.937 -1.293 1.00 95.00 299 ASP A CA 1
ATOM 2169 C C . ASP A 1 299 ? -5.884 -2.240 -0.319 1.00 95.00 299 ASP A C 1
ATOM 2171 O O . ASP A 1 299 ? -6.299 -1.733 0.719 1.00 95.00 299 ASP A O 1
ATOM 2175 N N . GLY A 1 300 ? -4.611 -2.129 -0.689 1.00 95.50 300 GLY A N 1
ATOM 2176 C CA . GLY A 1 300 ? -3.652 -1.255 -0.023 1.00 95.50 300 GLY A CA 1
ATOM 2177 C C . GLY A 1 300 ? -2.592 -1.970 0.800 1.00 95.50 300 GLY A C 1
ATOM 2178 O O . GLY A 1 300 ? -1.767 -1.288 1.402 1.00 95.50 300 GLY A O 1
ATOM 2179 N N . HIS A 1 301 ? -2.532 -3.307 0.804 1.00 98.31 301 HIS A N 1
ATOM 2180 C CA . HIS A 1 301 ? -1.605 -4.067 1.657 1.00 98.31 301 HIS A CA 1
ATOM 2181 C C . HIS A 1 301 ? -0.147 -3.641 1.480 1.00 98.31 301 HIS A C 1
ATOM 2183 O O . HIS A 1 301 ? 0.545 -3.474 2.479 1.00 98.31 301 HIS A O 1
ATOM 2189 N N . HIS A 1 302 ? 0.332 -3.384 0.256 1.00 98.06 302 HIS A N 1
ATOM 2190 C CA . HIS A 1 302 ? 1.701 -2.886 0.040 1.00 98.06 302 HIS A CA 1
ATOM 2191 C C . HIS A 1 302 ? 1.900 -1.446 0.524 1.00 98.06 302 HIS A C 1
ATOM 2193 O O . HIS A 1 302 ? 2.929 -1.148 1.129 1.00 98.06 302 HIS A O 1
ATOM 2199 N N . GLY A 1 303 ? 0.942 -0.551 0.259 1.00 97.50 303 GLY A N 1
ATOM 2200 C CA . GLY A 1 303 ? 1.020 0.861 0.656 1.00 97.50 303 GLY A CA 1
ATOM 2201 C C . GLY A 1 303 ? 0.973 1.017 2.174 1.00 97.50 303 GLY A C 1
ATOM 2202 O O . GLY A 1 303 ? 1.866 1.605 2.776 1.00 97.50 303 GLY A O 1
ATOM 2203 N N . PHE A 1 304 ? 0.002 0.378 2.816 1.00 98.56 304 PHE A N 1
ATOM 2204 C CA . PHE A 1 304 ? -0.156 0.393 4.264 1.00 98.56 304 PHE A CA 1
ATOM 2205 C C . PHE A 1 304 ? 0.920 -0.408 4.996 1.00 98.56 304 PHE A C 1
ATOM 2207 O O . PHE A 1 304 ? 1.359 0.029 6.053 1.00 98.56 304 PHE A O 1
ATOM 2214 N N . THR A 1 305 ? 1.446 -1.497 4.424 1.00 98.62 305 THR A N 1
ATOM 2215 C CA . THR A 1 305 ? 2.657 -2.136 4.976 1.00 98.62 305 THR A CA 1
ATOM 2216 C C . THR A 1 305 ? 3.876 -1.231 4.824 1.00 98.62 305 THR A C 1
ATOM 2218 O O . THR A 1 305 ? 4.692 -1.157 5.730 1.00 98.62 305 THR A O 1
ATOM 2221 N N . THR A 1 306 ? 3.998 -0.471 3.733 1.00 98.56 306 THR A N 1
ATOM 2222 C CA . THR A 1 306 ? 5.062 0.540 3.632 1.00 98.56 306 THR A CA 1
ATOM 2223 C C . THR A 1 306 ? 4.934 1.562 4.760 1.00 98.56 306 THR A C 1
ATOM 2225 O O . THR A 1 306 ? 5.920 1.819 5.439 1.00 98.56 306 THR A O 1
ATOM 2228 N N . LEU A 1 307 ? 3.738 2.113 4.993 1.00 98.31 307 LEU A N 1
ATOM 2229 C CA . LEU A 1 307 ? 3.493 3.051 6.093 1.00 98.31 307 LEU A CA 1
ATOM 2230 C C . LEU A 1 307 ? 3.736 2.422 7.475 1.00 98.31 307 LEU A C 1
ATOM 2232 O O . LEU A 1 307 ? 4.239 3.094 8.368 1.00 98.31 307 LEU A O 1
ATOM 2236 N N . TRP A 1 308 ? 3.436 1.135 7.643 1.00 98.31 308 TRP A N 1
ATOM 2237 C CA . TRP A 1 308 ? 3.728 0.384 8.865 1.00 98.31 308 TRP A CA 1
ATOM 2238 C C . TRP A 1 308 ? 5.232 0.311 9.161 1.00 98.31 308 TRP A C 1
ATOM 2240 O O . TRP A 1 308 ? 5.639 0.407 10.313 1.00 98.31 308 TRP A O 1
ATOM 2250 N N . GLU A 1 309 ? 6.056 0.148 8.126 1.00 98.19 309 GLU A N 1
ATOM 2251 C CA . GLU A 1 309 ? 7.504 -0.087 8.234 1.00 98.19 309 GLU A CA 1
ATOM 2252 C C . GLU A 1 309 ? 8.354 1.201 8.171 1.00 98.19 309 GLU A C 1
ATOM 2254 O O . GLU A 1 309 ? 9.576 1.154 8.337 1.00 98.19 309 GLU A O 1
ATOM 2259 N N . LEU A 1 310 ? 7.750 2.363 7.897 1.00 97.12 310 LEU A N 1
ATOM 2260 C CA . LEU A 1 310 ? 8.455 3.648 7.958 1.00 97.12 310 LEU A CA 1
ATOM 2261 C C . LEU A 1 310 ? 8.866 3.972 9.402 1.00 97.12 310 LEU A C 1
ATOM 2263 O O . LEU A 1 310 ? 8.095 3.762 10.334 1.00 97.12 310 LEU A O 1
ATOM 2267 N N . ALA A 1 311 ? 10.048 4.572 9.582 1.00 93.88 311 ALA A N 1
ATOM 2268 C CA . ALA A 1 311 ? 10.549 4.965 10.903 1.00 93.88 311 ALA A CA 1
ATOM 2269 C C . ALA A 1 311 ? 9.628 5.938 11.668 1.00 93.88 311 ALA A C 1
ATOM 2271 O O . ALA A 1 311 ? 9.623 5.937 12.896 1.00 93.88 311 ALA A O 1
ATOM 2272 N N . ASP A 1 312 ? 8.871 6.773 10.952 1.00 93.81 312 ASP A N 1
ATOM 2273 C CA . ASP A 1 312 ? 7.876 7.711 11.486 1.00 93.81 312 ASP A CA 1
ATOM 2274 C C . ASP A 1 312 ? 6.425 7.270 11.224 1.00 93.81 312 ASP A C 1
ATOM 2276 O O . ASP A 1 312 ? 5.499 8.077 11.325 1.00 93.81 312 ASP A O 1
ATOM 2280 N N . GLY A 1 313 ? 6.241 6.003 10.848 1.00 95.12 313 GLY A N 1
ATOM 2281 C CA . GLY A 1 313 ? 4.947 5.359 10.677 1.00 95.12 313 GLY A CA 1
ATOM 2282 C C . GLY A 1 313 ? 4.608 4.434 11.846 1.00 95.12 313 GLY A C 1
ATOM 2283 O O . GLY A 1 313 ? 4.797 4.790 13.009 1.00 95.12 313 GLY A O 1
ATOM 2284 N N . GLY A 1 314 ? 4.104 3.239 11.532 1.00 96.19 314 GLY A N 1
ATOM 2285 C CA . GLY A 1 314 ? 3.815 2.198 12.523 1.00 96.19 314 GLY A CA 1
ATOM 2286 C C . GLY A 1 314 ? 2.325 1.915 12.760 1.00 96.19 314 GLY A C 1
ATOM 2287 O O . GLY A 1 314 ? 1.458 2.524 12.135 1.00 96.19 314 GLY A O 1
ATOM 2288 N N . PRO A 1 315 ? 2.007 0.970 13.665 1.00 95.62 315 PRO A N 1
ATOM 2289 C CA . PRO A 1 315 ? 0.656 0.426 13.850 1.00 95.62 315 PRO A CA 1
ATOM 2290 C C . PRO A 1 315 ? -0.407 1.471 14.213 1.00 95.62 315 PRO A C 1
ATOM 2292 O O . PRO A 1 315 ? -1.575 1.300 13.869 1.00 95.62 315 PRO A O 1
ATOM 2295 N N . ASP A 1 316 ? -0.017 2.541 14.903 1.00 93.69 316 ASP A N 1
ATOM 2296 C CA . ASP A 1 316 ? -0.921 3.604 15.350 1.00 93.69 316 ASP A CA 1
ATOM 2297 C C . ASP A 1 316 ? -1.039 4.762 14.345 1.00 93.69 316 ASP A C 1
ATOM 2299 O O . ASP A 1 316 ? -1.706 5.755 14.635 1.00 93.69 316 ASP A O 1
ATOM 2303 N N . LEU A 1 317 ? -0.400 4.667 13.170 1.00 95.38 317 LEU A N 1
ATOM 2304 C CA . LEU A 1 317 ? -0.480 5.717 12.160 1.00 95.38 317 LEU A CA 1
ATOM 2305 C C . LEU A 1 317 ? -1.926 5.831 11.638 1.00 95.38 317 LEU A C 1
ATOM 2307 O O . LEU A 1 317 ? -2.475 4.824 11.173 1.00 95.38 317 LEU A O 1
ATOM 2311 N N . PRO A 1 318 ? -2.548 7.024 11.699 1.00 94.50 318 PRO A N 1
ATOM 2312 C CA . PRO A 1 318 ? -3.889 7.222 11.179 1.00 94.50 318 PRO A CA 1
ATOM 2313 C C . PRO A 1 318 ? -3.890 7.169 9.652 1.00 94.50 318 PRO A C 1
ATOM 2315 O O . PRO A 1 318 ? -3.007 7.723 9.004 1.00 94.50 318 PRO A O 1
ATOM 2318 N N . VAL A 1 319 ? -4.902 6.526 9.075 1.00 96.50 319 VAL A N 1
ATOM 2319 C CA . VAL A 1 319 ? -5.142 6.520 7.629 1.00 96.50 319 VAL A CA 1
ATOM 2320 C C . VAL A 1 319 ? -6.634 6.599 7.316 1.00 96.50 319 VAL A C 1
ATOM 2322 O O . VAL A 1 319 ? -7.471 6.241 8.145 1.00 96.50 319 VAL A O 1
ATOM 2325 N N . TRP A 1 320 ? -6.974 7.041 6.112 1.00 96.94 320 TRP A N 1
ATOM 2326 C CA . TRP A 1 320 ? -8.330 6.997 5.574 1.00 96.94 320 TRP A CA 1
ATOM 2327 C C . TRP A 1 320 ? -8.530 5.770 4.687 1.00 96.94 320 TRP A C 1
ATOM 2329 O O . TRP A 1 320 ? -7.667 5.409 3.888 1.00 96.94 320 TRP A O 1
ATOM 2339 N N . VAL A 1 321 ? -9.696 5.139 4.812 1.00 97.62 321 VAL A N 1
ATOM 2340 C CA . VAL A 1 321 ? -10.124 4.020 3.965 1.00 97.62 321 VAL A CA 1
ATOM 2341 C C . VAL A 1 321 ? -11.544 4.237 3.462 1.00 97.62 321 VAL A C 1
ATOM 2343 O O . VAL A 1 321 ? -12.355 4.863 4.143 1.00 97.62 321 VAL A O 1
ATOM 2346 N N . ARG A 1 322 ? -11.862 3.701 2.282 1.00 97.50 322 ARG A N 1
ATOM 2347 C CA . ARG A 1 322 ? -13.226 3.658 1.749 1.00 97.50 322 ARG A CA 1
ATOM 2348 C C . ARG A 1 322 ? -13.873 2.314 2.056 1.00 97.50 322 ARG A C 1
ATOM 2350 O O . ARG A 1 322 ? -13.335 1.261 1.713 1.00 97.50 322 ARG A O 1
ATOM 2357 N N . VAL A 1 323 ? -15.078 2.340 2.607 1.00 97.19 323 VAL A N 1
ATOM 2358 C CA . VAL A 1 323 ? -15.894 1.133 2.770 1.00 97.19 323 VAL A CA 1
ATOM 2359 C C . VAL A 1 323 ? -16.470 0.717 1.418 1.00 97.19 323 VAL A C 1
ATOM 2361 O O . VAL A 1 323 ? -17.124 1.504 0.742 1.00 97.19 323 VAL A O 1
ATOM 2364 N N . THR A 1 324 ? -16.242 -0.526 1.005 1.00 96.88 324 THR A N 1
ATOM 2365 C CA . THR A 1 324 ? -16.733 -1.069 -0.279 1.00 96.88 324 THR A CA 1
ATOM 2366 C C . THR A 1 324 ? -17.757 -2.188 -0.117 1.00 96.88 324 THR A C 1
ATOM 2368 O O . THR A 1 324 ? -18.452 -2.525 -1.072 1.00 96.88 324 THR A O 1
ATOM 2371 N N . GLY A 1 325 ? -17.918 -2.711 1.098 1.00 96.31 325 GLY A N 1
ATOM 2372 C CA . GLY A 1 325 ? -18.957 -3.675 1.437 1.00 96.31 325 GLY A CA 1
ATOM 2373 C C . GLY A 1 325 ? -19.202 -3.743 2.941 1.00 96.31 325 GLY A C 1
ATOM 2374 O O . GLY A 1 325 ? -18.296 -3.493 3.735 1.00 96.31 325 GLY A O 1
ATOM 2375 N N . ASP A 1 326 ? -20.425 -4.107 3.320 1.00 95.50 326 ASP A N 1
ATOM 2376 C CA . ASP A 1 326 ? -20.797 -4.448 4.694 1.00 95.50 326 ASP A CA 1
ATOM 2377 C C . ASP A 1 326 ? -21.347 -5.877 4.722 1.00 95.50 326 ASP A C 1
ATOM 2379 O O . ASP A 1 326 ? -22.462 -6.152 4.277 1.00 95.50 326 ASP A O 1
ATOM 2383 N N . PHE A 1 327 ? -20.527 -6.796 5.224 1.00 96.12 327 PHE A N 1
ATOM 2384 C CA . PHE A 1 327 ? -20.844 -8.208 5.432 1.00 96.12 327 PHE A CA 1
ATOM 2385 C C . PHE A 1 327 ? -20.947 -8.531 6.932 1.00 96.12 327 PHE A C 1
ATOM 2387 O O . PHE A 1 327 ? -20.846 -9.690 7.341 1.00 96.12 327 PHE A O 1
ATOM 2394 N N . SER A 1 328 ? -21.161 -7.519 7.780 1.00 92.06 328 SER A N 1
ATOM 2395 C CA . SER A 1 328 ? -21.237 -7.681 9.235 1.00 92.06 328 SER A CA 1
ATOM 2396 C C . SER A 1 328 ? -22.423 -8.525 9.702 1.00 92.06 328 SER A C 1
ATOM 2398 O O . SER A 1 328 ? -22.378 -9.087 10.797 1.00 92.06 328 SER A O 1
ATOM 2400 N N . ALA A 1 329 ? -23.453 -8.659 8.862 1.00 91.75 329 ALA A N 1
ATOM 2401 C CA . ALA A 1 329 ? -24.637 -9.478 9.108 1.00 91.75 329 ALA A CA 1
ATOM 2402 C C . ALA A 1 329 ? -24.446 -10.977 8.799 1.00 91.75 329 ALA A C 1
ATOM 2404 O O . ALA A 1 329 ? -25.378 -11.759 8.995 1.00 91.75 329 ALA A O 1
ATOM 2405 N N . ALA A 1 330 ? -23.276 -11.400 8.305 1.00 94.62 330 ALA A N 1
ATOM 2406 C CA . ALA A 1 330 ? -23.014 -12.807 8.023 1.00 94.62 330 ALA A CA 1
ATOM 2407 C C . ALA A 1 330 ? -23.191 -13.668 9.290 1.00 94.62 330 ALA A C 1
ATOM 2409 O O . ALA A 1 330 ? -22.555 -13.437 10.317 1.00 94.62 330 ALA A O 1
ATOM 2410 N N . ALA A 1 331 ? -24.059 -14.682 9.207 1.00 92.81 331 ALA A N 1
ATOM 2411 C CA . ALA A 1 331 ? -24.455 -15.493 10.362 1.00 92.81 331 ALA A CA 1
ATOM 2412 C C . ALA A 1 331 ? -23.338 -16.412 10.888 1.00 92.81 331 ALA A C 1
ATOM 2414 O O . ALA A 1 331 ? -23.361 -16.819 12.048 1.00 92.81 331 ALA A O 1
ATOM 2415 N N . THR A 1 332 ? -22.377 -16.770 10.033 1.00 96.06 332 THR A N 1
ATOM 2416 C CA . THR A 1 332 ? -21.245 -17.642 10.367 1.00 96.06 332 THR A CA 1
ATOM 2417 C C . THR A 1 332 ? -19.963 -17.121 9.726 1.00 96.06 332 THR A C 1
ATOM 2419 O O . THR A 1 332 ? -20.002 -16.385 8.737 1.00 96.06 332 THR A O 1
ATOM 2422 N N . SER A 1 333 ? -18.815 -17.536 10.270 1.00 94.69 333 SER A N 1
ATOM 2423 C CA . SER A 1 333 ? -17.511 -17.215 9.680 1.00 94.69 333 SER A CA 1
ATOM 2424 C C . SER A 1 333 ? -17.369 -17.782 8.263 1.00 94.69 333 SER A C 1
ATOM 2426 O O . SER A 1 333 ? -16.879 -17.082 7.380 1.00 94.69 333 SER A O 1
ATOM 2428 N N . ASP A 1 334 ? -17.871 -18.994 8.015 1.00 96.12 334 ASP A N 1
ATOM 2429 C CA . ASP A 1 334 ? -17.821 -19.618 6.689 1.00 96.12 334 ASP A CA 1
ATOM 2430 C C . ASP A 1 334 ? -18.628 -18.825 5.657 1.00 96.12 334 ASP A C 1
ATOM 2432 O O . ASP A 1 334 ? -18.135 -18.569 4.561 1.00 96.12 334 ASP A O 1
ATOM 2436 N N . ALA A 1 335 ? -19.838 -18.377 6.014 1.00 97.56 335 ALA A N 1
ATOM 2437 C CA . ALA A 1 335 ? -20.660 -17.552 5.128 1.00 97.56 335 ALA A CA 1
ATOM 2438 C C . ALA A 1 335 ? -19.974 -16.216 4.798 1.00 97.56 335 ALA A C 1
ATOM 2440 O O . ALA A 1 335 ? -19.972 -15.796 3.641 1.00 97.56 335 ALA A O 1
ATOM 2441 N N . PHE A 1 336 ? -19.345 -15.581 5.794 1.00 98.12 336 PHE A N 1
ATOM 2442 C CA . PHE A 1 336 ? -18.569 -14.357 5.592 1.00 98.12 336 PHE A CA 1
ATOM 2443 C C . PHE A 1 336 ? -17.421 -14.570 4.595 1.00 98.12 336 PHE A C 1
ATOM 2445 O O . PHE A 1 336 ? -17.302 -13.830 3.621 1.00 98.12 336 PHE A O 1
ATOM 2452 N N . TRP A 1 337 ? -16.595 -15.601 4.793 1.00 98.12 337 TRP A N 1
ATOM 2453 C CA . TRP A 1 337 ? -15.438 -15.840 3.928 1.00 98.12 337 TRP A CA 1
ATOM 2454 C C . TRP A 1 337 ? -15.818 -16.329 2.529 1.00 98.12 337 TRP A C 1
ATOM 2456 O O . TRP A 1 337 ? -15.170 -15.942 1.557 1.00 98.12 337 TRP A O 1
ATOM 2466 N N . GLN A 1 338 ? -16.892 -17.114 2.396 1.00 96.81 338 GLN A N 1
ATOM 2467 C CA . GLN A 1 338 ? -17.457 -17.457 1.088 1.00 96.81 338 GLN A CA 1
ATOM 2468 C C . GLN A 1 338 ? -17.881 -16.201 0.327 1.00 96.81 338 GLN A C 1
ATOM 2470 O O . GLN A 1 338 ? -17.569 -16.078 -0.856 1.00 96.81 338 GLN A O 1
ATOM 2475 N N . GLN A 1 339 ? -18.532 -15.252 1.006 1.00 97.56 339 GLN A N 1
ATOM 2476 C CA . GLN A 1 339 ? -18.909 -13.976 0.410 1.00 97.56 339 GLN A CA 1
ATOM 2477 C C . GLN A 1 339 ? -17.677 -13.152 0.015 1.00 97.56 339 GLN A C 1
ATOM 2479 O O . GLN A 1 339 ? -17.609 -12.708 -1.127 1.00 97.56 339 GLN A O 1
ATOM 2484 N N . MET A 1 340 ? -16.675 -13.027 0.897 1.00 97.88 340 MET A N 1
ATOM 2485 C CA . MET A 1 340 ? -15.413 -12.334 0.599 1.00 97.88 340 MET A CA 1
ATOM 2486 C C . MET A 1 340 ? -14.728 -12.888 -0.657 1.00 97.88 340 MET A C 1
ATOM 2488 O O . MET A 1 340 ? -14.313 -12.121 -1.520 1.00 97.88 340 MET A O 1
ATOM 2492 N N . VAL A 1 341 ? -14.635 -14.213 -0.802 1.00 95.69 341 VAL A N 1
ATOM 2493 C CA . VAL A 1 341 ? -14.031 -14.841 -1.990 1.00 95.69 341 VAL A CA 1
ATOM 2494 C C . VAL A 1 341 ? -14.905 -14.649 -3.230 1.00 95.69 341 VAL A C 1
ATOM 2496 O O . VAL A 1 341 ? -14.392 -14.285 -4.289 1.00 95.69 341 VAL A O 1
ATOM 2499 N N . ALA A 1 342 ? -16.221 -14.855 -3.114 1.00 93.56 342 ALA A N 1
ATOM 2500 C CA . ALA A 1 342 ? -17.155 -14.738 -4.233 1.00 93.56 342 ALA A CA 1
ATOM 2501 C C . ALA A 1 342 ? -17.194 -13.322 -4.828 1.00 93.56 342 ALA A C 1
ATOM 2503 O O . ALA A 1 342 ? -17.378 -13.173 -6.035 1.00 93.56 342 ALA A O 1
ATOM 2504 N N . THR A 1 343 ? -16.981 -12.292 -4.006 1.00 93.25 343 THR A N 1
ATOM 2505 C CA . THR A 1 343 ? -16.925 -10.892 -4.447 1.00 93.25 343 THR A CA 1
ATOM 2506 C C . THR A 1 343 ? -15.508 -10.404 -4.754 1.00 93.25 343 THR A C 1
ATOM 2508 O O . THR A 1 343 ? -15.333 -9.228 -5.046 1.00 93.25 343 THR A O 1
ATOM 2511 N N . GLY A 1 344 ? -14.494 -11.277 -4.707 1.00 92.19 344 GLY A N 1
ATOM 2512 C CA . GLY A 1 344 ? -13.110 -10.917 -5.031 1.00 92.19 344 GLY A CA 1
ATOM 2513 C C . GLY A 1 344 ? -12.408 -10.045 -3.985 1.00 92.19 344 GLY A C 1
ATOM 2514 O O . GLY A 1 344 ? -11.471 -9.344 -4.332 1.00 92.19 344 GLY A O 1
ATOM 2515 N N . ASN A 1 345 ? -12.838 -10.106 -2.724 1.00 96.12 345 ASN A N 1
ATOM 2516 C CA . ASN A 1 345 ? -12.323 -9.321 -1.595 1.00 96.12 345 ASN A CA 1
ATOM 2517 C C . ASN A 1 345 ? -11.310 -10.084 -0.719 1.00 96.12 345 ASN A C 1
ATOM 2519 O O . ASN A 1 345 ? -10.926 -9.597 0.342 1.00 96.12 345 ASN A O 1
ATOM 2523 N N . ALA A 1 346 ? -10.890 -11.287 -1.119 1.00 97.00 346 ALA A N 1
ATOM 2524 C CA . ALA A 1 346 ? -9.860 -12.045 -0.416 1.00 97.00 346 ALA A CA 1
ATOM 2525 C C . ALA A 1 346 ? -8.997 -12.872 -1.373 1.00 97.00 346 ALA A C 1
ATOM 2527 O O . ALA A 1 346 ? -9.500 -13.487 -2.317 1.00 97.00 346 ALA A O 1
ATOM 2528 N N . TRP A 1 347 ? -7.703 -12.949 -1.063 1.00 97.50 347 TRP A N 1
ATOM 2529 C CA . TRP A 1 347 ? -6.733 -13.804 -1.733 1.00 97.50 347 TRP A CA 1
ATOM 2530 C C . TRP A 1 347 ? -6.252 -14.895 -0.775 1.00 97.50 347 TRP A C 1
ATOM 2532 O O . TRP A 1 347 ? -5.457 -14.655 0.131 1.00 97.50 347 TRP A O 1
ATOM 2542 N N . LEU A 1 348 ? -6.739 -16.119 -0.984 1.00 97.56 348 LEU A N 1
ATOM 2543 C CA . LEU A 1 348 ? -6.477 -17.268 -0.111 1.00 97.56 348 LEU A CA 1
ATOM 2544 C C . LEU A 1 348 ? -5.451 -18.235 -0.715 1.00 97.56 348 LEU A C 1
ATOM 2546 O O . LEU A 1 348 ? -5.646 -19.449 -0.700 1.00 97.56 348 LEU A O 1
ATOM 2550 N N . TYR A 1 349 ? -4.348 -17.691 -1.230 1.00 97.62 349 TYR A N 1
ATOM 2551 C CA . TYR A 1 349 ? -3.187 -18.471 -1.658 1.00 97.62 349 TYR A CA 1
ATOM 2552 C C . TYR A 1 349 ? -1.913 -17.891 -1.050 1.00 97.62 349 TYR A C 1
ATOM 2554 O O . TYR A 1 349 ? -1.719 -16.674 -1.052 1.00 97.62 349 TYR A O 1
ATOM 2562 N N . ASP A 1 350 ? -1.048 -18.750 -0.522 1.00 97.69 350 ASP A N 1
ATOM 2563 C CA . ASP A 1 350 ? 0.221 -18.340 0.072 1.00 97.69 350 ASP A CA 1
ATOM 2564 C C . ASP A 1 350 ? 1.235 -17.840 -0.975 1.00 97.69 350 ASP A C 1
ATOM 2566 O O . ASP A 1 350 ? 1.003 -17.855 -2.186 1.00 97.69 350 ASP A O 1
ATOM 2570 N N . ALA A 1 351 ? 2.407 -17.403 -0.505 1.00 96.19 351 ALA A N 1
ATOM 2571 C CA . ALA A 1 351 ? 3.489 -16.933 -1.370 1.00 96.19 351 ALA A CA 1
ATOM 2572 C C . ALA A 1 351 ? 4.040 -18.019 -2.317 1.00 96.19 351 ALA A C 1
ATOM 2574 O O . ALA A 1 351 ? 4.722 -17.703 -3.295 1.00 96.19 351 ALA A O 1
ATOM 2575 N N . GLN A 1 352 ? 3.757 -19.298 -2.056 1.00 94.50 352 GLN A N 1
ATOM 2576 C CA . GLN A 1 352 ? 4.119 -20.447 -2.886 1.00 94.50 352 GLN A CA 1
ATOM 2577 C C . GLN A 1 352 ? 2.998 -20.810 -3.881 1.00 94.50 352 GLN A C 1
ATOM 2579 O O . GLN A 1 352 ? 3.243 -21.575 -4.815 1.00 94.50 352 GLN A O 1
ATOM 2584 N N . GLY A 1 353 ? 1.844 -20.143 -3.798 1.00 95.06 353 GLY A N 1
ATOM 2585 C CA . GLY A 1 353 ? 0.683 -20.357 -4.655 1.00 95.06 353 GLY A CA 1
ATOM 2586 C C . GLY A 1 353 ? -0.196 -21.516 -4.187 1.00 95.06 353 GLY A C 1
ATOM 2587 O O . GLY A 1 353 ? -1.073 -21.944 -4.934 1.00 95.06 353 GLY A O 1
ATOM 2588 N N . ALA A 1 354 ? 0.029 -22.041 -2.980 1.00 96.88 354 ALA A N 1
ATOM 2589 C CA . ALA A 1 354 ? -0.811 -23.073 -2.393 1.00 96.88 354 ALA A CA 1
ATOM 2590 C C . ALA A 1 354 ? -2.035 -22.443 -1.722 1.00 96.88 354 ALA A C 1
ATOM 2592 O O . ALA A 1 354 ? -1.944 -21.384 -1.103 1.00 96.88 354 ALA A O 1
ATOM 2593 N N . ALA A 1 355 ? -3.190 -23.096 -1.850 1.00 97.25 355 ALA A N 1
ATOM 2594 C CA . ALA A 1 355 ? -4.420 -22.634 -1.217 1.00 97.25 355 ALA A CA 1
ATOM 2595 C C . ALA A 1 355 ? -4.294 -22.657 0.315 1.00 97.25 355 ALA A C 1
ATOM 2597 O O . ALA A 1 355 ? -3.745 -23.602 0.887 1.00 97.25 355 ALA A O 1
ATOM 2598 N N . ILE A 1 356 ? -4.853 -21.642 0.968 1.00 98.25 356 ILE A N 1
ATOM 2599 C CA . ILE A 1 356 ? -4.924 -21.532 2.425 1.00 98.25 356 ILE A CA 1
ATOM 2600 C C . ILE A 1 356 ? -6.370 -21.385 2.894 1.00 98.25 356 ILE A C 1
ATOM 2602 O O . ILE A 1 356 ? -7.273 -21.017 2.144 1.00 98.25 356 ILE A O 1
ATOM 2606 N N . THR A 1 357 ? -6.588 -21.654 4.173 1.00 97.81 357 THR A N 1
ATOM 2607 C CA . THR A 1 357 ? -7.830 -21.318 4.867 1.00 97.81 357 THR A CA 1
ATOM 2608 C C . THR A 1 357 ? -7.783 -19.875 5.372 1.00 97.81 357 THR A C 1
ATOM 2610 O O . THR A 1 357 ? -6.696 -19.362 5.656 1.00 97.81 357 THR A O 1
ATOM 2613 N N . PRO A 1 358 ? -8.936 -19.214 5.572 1.00 97.56 358 PRO A N 1
ATOM 2614 C CA . PRO A 1 358 ? -8.953 -17.862 6.124 1.00 97.56 358 PRO A CA 1
ATOM 2615 C C . PRO A 1 358 ? -8.289 -17.734 7.501 1.00 97.56 358 PRO A C 1
ATOM 2617 O O . PRO A 1 358 ? -7.708 -16.702 7.807 1.00 97.56 358 PRO A O 1
ATOM 2620 N N . ALA A 1 359 ? -8.300 -18.795 8.316 1.00 96.62 359 ALA A N 1
ATOM 2621 C CA . ALA A 1 359 ? -7.637 -18.817 9.623 1.00 96.62 359 ALA A CA 1
ATOM 2622 C C . ALA A 1 359 ? -6.099 -18.717 9.546 1.00 96.62 359 ALA A C 1
ATOM 2624 O O . ALA A 1 359 ? -5.451 -18.480 10.562 1.00 96.62 359 ALA A O 1
ATOM 2625 N N . GLN A 1 360 ? -5.512 -18.920 8.363 1.00 97.88 360 GLN A N 1
ATOM 2626 C CA . GLN A 1 360 ? -4.076 -18.767 8.115 1.00 97.88 360 GLN A CA 1
ATOM 2627 C C . GLN A 1 360 ? -3.705 -17.356 7.636 1.00 97.88 360 GLN A C 1
ATOM 2629 O O . GLN A 1 360 ? -2.518 -17.080 7.457 1.00 97.88 360 GLN A O 1
ATOM 2634 N N . LEU A 1 361 ? -4.684 -16.471 7.410 1.00 98.38 361 LEU A N 1
ATOM 2635 C CA . LEU A 1 361 ? -4.402 -15.070 7.123 1.00 98.38 361 LEU A CA 1
ATOM 2636 C C . LEU A 1 361 ? -3.742 -14.406 8.342 1.00 98.38 361 LEU A C 1
ATOM 2638 O O . LEU A 1 361 ? -4.096 -14.708 9.486 1.00 98.38 361 LEU A O 1
ATOM 2642 N N . PRO A 1 362 ? -2.775 -13.502 8.123 1.00 97.69 362 PRO A N 1
ATOM 2643 C CA . PRO A 1 362 ? -2.157 -12.773 9.213 1.00 97.69 362 PRO A CA 1
ATOM 2644 C C . PRO A 1 362 ? -3.178 -11.856 9.882 1.00 97.69 362 PRO A C 1
ATOM 2646 O O . PRO A 1 362 ? -4.016 -11.251 9.222 1.00 97.69 362 PRO A O 1
ATOM 2649 N N . ALA A 1 363 ? -3.069 -11.705 11.202 1.00 95.44 363 ALA A N 1
ATOM 2650 C CA . ALA A 1 363 ? -3.977 -10.851 11.962 1.00 95.44 363 ALA A CA 1
ATOM 2651 C C . ALA A 1 363 ? -3.722 -9.348 11.763 1.00 95.44 363 ALA A C 1
ATOM 2653 O O . ALA A 1 363 ? -4.595 -8.539 12.068 1.00 95.44 363 ALA A O 1
ATOM 2654 N N . GLN A 1 364 ? -2.524 -8.987 11.297 1.00 96.75 364 GLN A N 1
ATOM 2655 C CA . GLN A 1 364 ? -2.040 -7.615 11.178 1.00 96.75 364 GLN A CA 1
ATOM 2656 C C . GLN A 1 364 ? -1.166 -7.456 9.931 1.00 96.75 364 GLN A C 1
ATOM 2658 O O . GLN A 1 364 ? -0.595 -8.424 9.424 1.00 96.75 364 GLN A O 1
ATOM 2663 N N . LEU A 1 365 ? -1.042 -6.213 9.469 1.00 98.12 365 LEU A N 1
ATOM 2664 C CA . LEU A 1 365 ? -0.085 -5.803 8.440 1.00 98.12 365 LEU A CA 1
ATOM 2665 C C . LEU A 1 365 ? 1.370 -5.912 8.942 1.00 98.12 365 LEU A C 1
ATOM 2667 O O . LEU A 1 365 ? 1.628 -6.319 10.076 1.00 98.12 365 LEU A O 1
ATOM 2671 N N . GLY A 1 366 ? 2.328 -5.546 8.089 1.00 97.56 366 GLY A N 1
ATOM 2672 C CA . GLY A 1 366 ? 3.755 -5.562 8.418 1.00 97.56 366 GLY A CA 1
ATOM 2673 C C . GLY A 1 366 ? 4.504 -6.725 7.767 1.00 97.56 366 GLY A C 1
ATOM 2674 O O . GLY A 1 366 ? 3.964 -7.818 7.576 1.00 97.56 366 GLY A O 1
ATOM 2675 N N . LEU A 1 367 ? 5.781 -6.505 7.461 1.00 97.62 367 LEU A N 1
ATOM 2676 C CA . LEU A 1 367 ? 6.684 -7.499 6.866 1.00 97.62 367 LEU A CA 1
ATOM 2677 C C . LEU A 1 367 ? 7.015 -8.650 7.827 1.00 97.62 367 LEU A C 1
ATOM 2679 O O . LEU A 1 367 ? 7.508 -9.692 7.400 1.00 97.62 367 LEU A O 1
ATOM 2683 N N . ALA A 1 368 ? 6.751 -8.474 9.123 1.00 97.38 368 ALA A N 1
ATOM 2684 C CA . ALA A 1 368 ? 6.834 -9.549 10.108 1.00 97.38 368 ALA A CA 1
ATOM 2685 C C . ALA A 1 368 ? 5.689 -10.573 9.970 1.00 97.38 368 ALA A C 1
ATOM 2687 O O . ALA A 1 368 ? 5.851 -11.723 10.377 1.00 97.38 368 ALA A O 1
ATOM 2688 N N . ASN A 1 369 ? 4.549 -10.165 9.399 1.00 97.94 369 ASN A N 1
ATOM 2689 C CA . ASN A 1 369 ? 3.319 -10.958 9.348 1.00 97.94 369 ASN A CA 1
ATOM 2690 C C . ASN A 1 369 ? 2.985 -11.452 7.932 1.00 97.94 369 ASN A C 1
ATOM 2692 O O . ASN A 1 369 ? 2.532 -12.582 7.759 1.00 97.94 369 ASN A O 1
ATOM 2696 N N . LEU A 1 370 ? 3.212 -10.619 6.915 1.00 98.38 370 LEU A N 1
ATOM 2697 C CA . LEU A 1 370 ? 2.973 -10.952 5.510 1.00 98.38 370 LEU A CA 1
ATOM 2698 C C . LEU A 1 370 ? 4.199 -11.645 4.911 1.00 98.38 370 LEU A C 1
ATOM 2700 O O . LEU A 1 370 ? 5.323 -11.301 5.242 1.00 98.38 370 LEU A O 1
ATOM 2704 N N . ARG A 1 371 ? 4.005 -12.614 4.015 1.00 98.12 371 ARG A N 1
ATOM 2705 C CA . ARG A 1 371 ? 5.101 -13.331 3.331 1.00 98.12 371 ARG A CA 1
ATOM 2706 C C . ARG A 1 371 ? 5.551 -12.623 2.046 1.00 98.12 371 ARG A C 1
ATOM 2708 O O . ARG A 1 371 ? 4.745 -11.957 1.405 1.00 98.12 371 ARG A O 1
ATOM 2715 N N . ASP A 1 372 ? 6.804 -12.827 1.635 1.00 97.19 372 ASP A N 1
ATOM 2716 C CA . ASP A 1 372 ? 7.334 -12.345 0.345 1.00 97.19 372 ASP A CA 1
ATOM 2717 C C . ASP A 1 372 ? 6.892 -13.260 -0.809 1.00 97.19 372 ASP A C 1
ATOM 2719 O O . ASP A 1 372 ? 7.292 -14.425 -0.866 1.00 97.19 372 ASP A O 1
ATOM 2723 N N . ASP A 1 373 ? 6.076 -12.740 -1.726 1.00 97.38 373 ASP A N 1
ATOM 2724 C CA . ASP A 1 373 ? 5.739 -13.374 -3.002 1.00 97.38 373 ASP A CA 1
ATOM 2725 C C . ASP A 1 373 ? 6.535 -12.719 -4.144 1.00 97.38 373 ASP A C 1
ATOM 2727 O O . ASP A 1 373 ? 6.226 -11.620 -4.620 1.00 97.38 373 ASP A O 1
ATOM 2731 N N . ALA A 1 374 ? 7.555 -13.435 -4.621 1.00 95.12 374 ALA A N 1
ATOM 2732 C CA . ALA A 1 374 ? 8.453 -12.959 -5.667 1.00 95.12 374 ALA A CA 1
ATOM 2733 C C . ALA A 1 374 ? 7.756 -12.747 -7.027 1.00 95.12 374 ALA A C 1
ATOM 2735 O O . ALA A 1 374 ? 8.156 -11.860 -7.783 1.00 95.12 374 ALA A O 1
ATOM 2736 N N . TYR A 1 375 ? 6.683 -13.486 -7.333 1.00 97.25 375 TYR A N 1
ATOM 2737 C CA . TYR A 1 375 ? 5.899 -13.245 -8.549 1.00 97.25 375 TYR A CA 1
ATOM 2738 C C . TYR A 1 375 ? 5.029 -12.000 -8.404 1.00 97.25 375 TYR A C 1
ATOM 2740 O O . TYR A 1 375 ? 4.892 -11.238 -9.360 1.00 97.25 375 TYR A O 1
ATOM 2748 N N . ARG A 1 376 ? 4.504 -11.725 -7.203 1.00 97.69 376 ARG A N 1
ATOM 2749 C CA . ARG A 1 376 ? 3.804 -10.461 -6.938 1.00 97.69 376 ARG A CA 1
ATOM 2750 C C . ARG A 1 376 ? 4.740 -9.252 -7.044 1.00 97.69 376 ARG A C 1
ATOM 2752 O O . ARG A 1 376 ? 4.296 -8.186 -7.479 1.00 97.69 376 ARG A O 1
ATOM 2759 N N . SER A 1 377 ? 6.010 -9.404 -6.663 1.00 97.00 377 SER A N 1
ATOM 2760 C CA . SER A 1 377 ? 7.067 -8.412 -6.913 1.00 97.00 377 SER A CA 1
ATOM 2761 C C . SER A 1 377 ? 7.342 -8.239 -8.408 1.00 97.00 377 SER A C 1
ATOM 2763 O O . SER A 1 377 ? 7.307 -7.113 -8.895 1.00 97.00 377 SER A O 1
ATOM 2765 N N . LEU A 1 378 ? 7.545 -9.334 -9.151 1.00 97.12 378 LEU A N 1
ATOM 2766 C CA . LEU A 1 378 ? 7.772 -9.296 -10.600 1.00 97.12 378 LEU A CA 1
ATOM 2767 C C . LEU A 1 378 ? 6.657 -8.530 -11.322 1.00 97.12 378 LEU A C 1
ATOM 2769 O O . LEU A 1 378 ? 6.936 -7.579 -12.049 1.00 97.12 378 LEU A O 1
ATOM 2773 N N . VAL A 1 379 ? 5.393 -8.879 -11.062 1.00 97.94 379 VAL A N 1
ATOM 2774 C CA . VAL A 1 379 ? 4.244 -8.249 -11.728 1.00 97.94 379 VAL A CA 1
ATOM 2775 C C . VAL A 1 379 ? 4.173 -6.745 -11.460 1.00 97.94 379 VAL A C 1
ATOM 2777 O O . VAL A 1 379 ? 3.815 -5.985 -12.358 1.00 97.94 379 VAL A O 1
ATOM 2780 N N . TYR A 1 380 ? 4.570 -6.268 -10.277 1.00 97.75 380 TYR A N 1
ATOM 2781 C CA . TYR A 1 380 ? 4.618 -4.826 -10.006 1.00 97.75 380 TYR A CA 1
ATOM 2782 C C . TYR A 1 380 ? 5.527 -4.070 -10.990 1.00 97.75 380 TYR A C 1
ATOM 2784 O O . TYR A 1 380 ? 5.189 -2.962 -11.406 1.00 97.75 380 TYR A O 1
ATOM 2792 N N . PHE A 1 381 ? 6.648 -4.670 -11.393 1.00 97.44 381 PHE A N 1
ATOM 2793 C CA . PHE A 1 381 ? 7.588 -4.062 -12.337 1.00 97.44 381 PHE A CA 1
ATOM 2794 C C . PHE A 1 381 ? 7.200 -4.249 -13.809 1.00 97.44 381 PHE A C 1
ATOM 2796 O O . PHE A 1 381 ? 7.771 -3.579 -14.658 1.00 97.44 381 PHE A O 1
ATOM 2803 N N . THR A 1 382 ? 6.207 -5.091 -14.112 1.00 98.00 382 THR A N 1
ATOM 2804 C CA . THR A 1 382 ? 5.640 -5.240 -15.471 1.00 98.00 382 THR A CA 1
ATOM 2805 C C . THR A 1 382 ? 4.525 -4.234 -15.794 1.00 98.00 382 THR A C 1
ATOM 2807 O O . THR A 1 382 ? 3.966 -4.269 -16.893 1.00 98.00 382 THR A O 1
ATOM 2810 N N . ARG A 1 383 ? 4.168 -3.351 -14.847 1.00 97.25 383 ARG A N 1
ATOM 2811 C CA . ARG A 1 383 ? 3.183 -2.278 -15.070 1.00 97.25 383 ARG A CA 1
ATOM 2812 C C . ARG A 1 383 ? 3.638 -1.358 -16.199 1.00 97.25 383 ARG A C 1
ATOM 2814 O O . ARG A 1 383 ? 4.826 -1.069 -16.306 1.00 97.25 383 ARG A O 1
ATOM 2821 N N . ASP A 1 384 ? 2.682 -0.925 -17.014 1.00 96.81 384 ASP A N 1
ATOM 2822 C CA . ASP A 1 384 ? 2.879 -0.086 -18.208 1.00 96.81 384 ASP A CA 1
ATOM 2823 C C . ASP A 1 384 ? 3.681 -0.767 -19.338 1.00 96.81 384 ASP A C 1
ATOM 2825 O O . ASP A 1 384 ? 3.907 -0.175 -20.391 1.00 96.81 384 ASP A O 1
ATOM 2829 N N . LEU A 1 385 ? 4.041 -2.044 -19.157 1.00 97.50 385 LEU A N 1
ATOM 2830 C CA . LEU A 1 385 ? 4.626 -2.915 -20.175 1.00 97.50 385 LEU A CA 1
ATOM 2831 C C . LEU A 1 385 ? 3.635 -4.026 -20.547 1.00 97.50 385 LEU A C 1
ATOM 2833 O O . LEU A 1 385 ? 2.992 -3.976 -21.592 1.00 97.50 385 LEU A O 1
ATOM 2837 N N . GLY A 1 386 ? 3.481 -5.029 -19.676 1.00 97.19 386 GLY A N 1
ATOM 2838 C CA . GLY A 1 386 ? 2.625 -6.195 -19.919 1.00 97.19 386 GLY A CA 1
ATOM 2839 C C . GLY A 1 386 ? 1.141 -5.940 -19.648 1.00 97.19 386 GLY A C 1
ATOM 2840 O O . GLY A 1 386 ? 0.274 -6.531 -20.296 1.00 97.19 386 GLY A O 1
ATOM 2841 N N . TYR A 1 387 ? 0.840 -5.052 -18.700 1.00 97.75 387 TYR A N 1
ATOM 2842 C CA . TYR A 1 387 ? -0.523 -4.694 -18.305 1.00 97.75 387 TYR A CA 1
ATOM 2843 C C . TYR A 1 387 ? -0.584 -3.280 -17.705 1.00 97.75 387 TYR A C 1
ATOM 2845 O O . TYR A 1 387 ? 0.414 -2.754 -17.207 1.00 97.75 387 TYR A O 1
ATOM 2853 N N . SER A 1 388 ? -1.773 -2.686 -17.729 1.00 96.50 388 SER A N 1
ATOM 2854 C CA . SER A 1 388 ? -2.135 -1.500 -16.962 1.00 96.50 388 SER A CA 1
ATOM 2855 C C . SER A 1 388 ? -2.854 -1.922 -15.686 1.00 96.50 388 SER A C 1
ATOM 2857 O O . SER A 1 388 ? -3.683 -2.829 -15.699 1.00 96.50 388 SER A O 1
ATOM 2859 N N . ASN A 1 389 ? -2.553 -1.248 -14.580 1.00 92.75 389 ASN A N 1
ATOM 2860 C CA . ASN A 1 389 ? -3.258 -1.433 -13.314 1.00 92.75 389 ASN A CA 1
ATOM 2861 C C . ASN A 1 389 ? -4.425 -0.443 -13.134 1.00 92.75 389 ASN A C 1
ATOM 2863 O O . ASN A 1 389 ? -4.926 -0.296 -12.020 1.00 92.75 389 ASN A O 1
ATOM 2867 N N . SER A 1 390 ? -4.816 0.261 -14.197 1.00 89.56 390 SER A N 1
ATOM 2868 C CA . SER A 1 390 ? -5.992 1.128 -14.215 1.00 89.56 390 SER A CA 1
ATOM 2869 C C . SER A 1 390 ? -7.245 0.301 -14.477 1.00 89.56 390 SER A C 1
ATOM 2871 O O . SER A 1 390 ? -7.251 -0.528 -15.383 1.00 89.56 390 SER A O 1
ATOM 2873 N N . ASP A 1 391 ? -8.302 0.545 -13.703 1.00 85.00 391 ASP A N 1
ATOM 2874 C CA . ASP A 1 391 ? -9.631 -0.057 -13.890 1.00 85.00 391 ASP A CA 1
ATOM 2875 C C . ASP A 1 391 ? -9.657 -1.603 -13.903 1.00 85.00 391 ASP A C 1
ATOM 2877 O O . ASP A 1 391 ? -10.547 -2.218 -14.490 1.00 85.00 391 ASP A O 1
ATOM 2881 N N . VAL A 1 392 ? -8.696 -2.247 -13.232 1.00 89.69 392 VAL A N 1
ATOM 2882 C CA . VAL A 1 392 ? -8.646 -3.710 -13.063 1.00 89.69 392 VAL A CA 1
ATOM 2883 C C . VAL A 1 392 ? -9.253 -4.140 -11.728 1.00 89.69 392 VAL A C 1
ATOM 2885 O O . VAL A 1 392 ? -9.285 -3.372 -10.768 1.00 89.69 392 VAL A O 1
ATOM 2888 N N . SER A 1 393 ? -9.724 -5.388 -11.645 1.00 84.56 393 SER A N 1
ATOM 2889 C CA . SER A 1 393 ? -10.268 -5.928 -10.393 1.00 84.56 393 SER A CA 1
ATOM 2890 C C . SER A 1 393 ? -9.210 -6.009 -9.288 1.00 84.56 393 SER A C 1
ATOM 2892 O O . SER A 1 393 ? -8.037 -6.258 -9.575 1.00 84.56 393 SER A O 1
ATOM 2894 N N . GLU A 1 394 ? -9.643 -5.955 -8.027 1.00 86.56 394 GLU A N 1
ATOM 2895 C CA . GLU A 1 394 ? -8.786 -6.265 -6.876 1.00 86.56 394 GLU A CA 1
ATOM 2896 C C . GLU A 1 394 ? -8.036 -7.596 -7.071 1.00 86.56 394 GLU A C 1
ATOM 2898 O O . GLU A 1 394 ? -8.528 -8.542 -7.702 1.00 86.56 394 GLU A O 1
ATOM 2903 N N . PHE A 1 395 ? -6.808 -7.653 -6.555 1.00 92.94 395 PHE A N 1
ATOM 2904 C CA . PHE A 1 395 ? -5.874 -8.775 -6.718 1.00 92.94 395 PHE A CA 1
ATOM 2905 C C . PHE A 1 395 ? -5.457 -9.099 -8.170 1.00 92.94 395 PHE A C 1
ATOM 2907 O O . PHE A 1 395 ? -4.867 -10.158 -8.398 1.00 92.94 395 PHE A O 1
ATOM 2914 N N . ALA A 1 396 ? -5.679 -8.212 -9.155 1.00 94.00 396 ALA A N 1
ATOM 2915 C CA . ALA A 1 396 ? -5.245 -8.410 -10.550 1.00 94.00 396 ALA A CA 1
ATOM 2916 C C . ALA A 1 396 ? -3.786 -8.883 -10.675 1.00 94.00 396 ALA A C 1
ATOM 2918 O O . ALA A 1 396 ? -3.485 -9.832 -11.404 1.00 94.00 396 ALA A O 1
ATOM 2919 N N . GLU A 1 397 ? -2.875 -8.286 -9.904 1.00 96.69 397 GLU A N 1
ATOM 2920 C CA . GLU A 1 397 ? -1.465 -8.674 -9.944 1.00 96.69 397 GLU A CA 1
ATOM 2921 C C . GLU A 1 397 ? -1.181 -10.062 -9.370 1.00 96.69 397 GLU A C 1
ATOM 2923 O O . GLU A 1 397 ? -0.205 -10.695 -9.768 1.00 96.69 397 GLU A O 1
ATOM 2928 N N . PHE A 1 398 ? -2.003 -10.549 -8.440 1.00 97.19 398 PHE A N 1
ATOM 2929 C CA . PHE A 1 398 ? -1.876 -11.912 -7.933 1.00 97.19 398 PHE A CA 1
ATOM 2930 C C . PHE A 1 398 ? -2.326 -12.936 -8.970 1.00 97.19 398 PHE A C 1
ATOM 2932 O O . PHE A 1 398 ? -1.670 -13.965 -9.117 1.00 97.19 398 PHE A O 1
ATOM 2939 N N . TYR A 1 399 ? -3.376 -12.644 -9.744 1.00 97.12 399 TYR A N 1
ATOM 2940 C CA . TYR A 1 399 ? -3.777 -13.503 -10.860 1.00 97.12 399 TYR A CA 1
ATOM 2941 C C . TYR A 1 399 ? -2.677 -13.584 -11.924 1.00 97.12 399 TYR A C 1
ATOM 2943 O O . TYR A 1 399 ? -2.305 -14.685 -12.336 1.00 97.12 399 TYR A O 1
ATOM 2951 N N . TRP A 1 400 ? -2.082 -12.446 -12.299 1.00 98.12 400 TRP A N 1
ATOM 2952 C CA . TRP A 1 400 ? -0.909 -12.435 -13.176 1.00 98.12 400 TRP A CA 1
ATOM 2953 C C . TRP A 1 400 ? 0.285 -13.174 -12.569 1.00 98.12 400 TRP A C 1
ATOM 2955 O O . TRP A 1 400 ? 0.940 -13.953 -13.259 1.00 98.12 400 TRP A O 1
ATOM 2965 N N . GLY A 1 401 ? 0.546 -12.987 -11.274 1.00 97.56 401 GLY A N 1
ATOM 2966 C CA . GLY A 1 401 ? 1.641 -13.651 -10.573 1.00 97.56 401 GLY A CA 1
ATOM 2967 C C . GLY A 1 401 ? 1.475 -15.170 -10.554 1.00 97.56 401 GLY A C 1
ATOM 2968 O O . GLY A 1 401 ? 2.420 -15.901 -10.845 1.00 97.56 401 GLY A O 1
ATOM 2969 N N . ALA A 1 402 ? 0.262 -15.660 -10.290 1.00 97.12 402 ALA A N 1
ATOM 2970 C CA . ALA A 1 402 ? -0.073 -17.080 -10.345 1.00 97.12 402 ALA A CA 1
ATOM 2971 C C . ALA A 1 402 ? 0.073 -17.656 -11.764 1.00 97.12 402 ALA A C 1
ATOM 2973 O O . ALA A 1 402 ? 0.575 -18.769 -11.929 1.00 97.12 402 ALA A O 1
ATOM 2974 N N . TRP A 1 403 ? -0.310 -16.894 -12.791 1.00 97.75 403 TRP A N 1
ATOM 2975 C CA . TRP A 1 403 ? -0.156 -17.298 -14.188 1.00 97.75 403 TRP A CA 1
ATOM 2976 C C . TRP A 1 403 ? 1.316 -17.366 -14.627 1.00 97.75 403 TRP A C 1
ATOM 2978 O O . TRP A 1 403 ? 1.728 -18.351 -15.254 1.00 97.75 403 TRP A O 1
ATOM 2988 N N . LEU A 1 404 ? 2.121 -16.361 -14.256 1.00 97.56 404 LEU A N 1
ATOM 2989 C CA . LEU A 1 404 ? 3.562 -16.304 -14.531 1.00 97.56 404 LEU A CA 1
ATOM 2990 C C . LEU A 1 404 ? 4.330 -17.397 -13.789 1.00 97.56 404 LEU A C 1
ATOM 2992 O O . LEU A 1 404 ? 5.256 -17.971 -14.354 1.00 97.56 404 LEU A O 1
ATOM 2996 N N . ARG A 1 405 ? 3.912 -17.749 -12.568 1.00 95.50 405 ARG A N 1
ATOM 2997 C CA . ARG A 1 405 ? 4.524 -18.810 -11.747 1.00 95.50 405 ARG A CA 1
ATOM 2998 C C . ARG A 1 405 ? 4.630 -20.160 -12.442 1.00 95.50 405 ARG A C 1
ATOM 3000 O O . ARG A 1 405 ? 5.524 -20.941 -12.141 1.00 95.50 405 ARG A O 1
ATOM 3007 N N . GLN A 1 406 ? 3.733 -20.432 -13.379 1.00 94.12 406 GLN A N 1
ATOM 3008 C CA . GLN A 1 406 ? 3.709 -21.680 -14.138 1.00 94.12 406 GLN A CA 1
ATOM 3009 C C . GLN A 1 406 ? 4.560 -21.631 -15.419 1.00 94.12 406 GLN A C 1
ATOM 3011 O O . GLN A 1 406 ? 4.643 -22.630 -16.127 1.00 94.12 406 GLN A O 1
ATOM 3016 N N . ARG A 1 407 ? 5.130 -20.470 -15.765 1.00 93.38 407 ARG A N 1
ATOM 3017 C CA . ARG A 1 407 ? 5.715 -20.186 -17.091 1.00 93.38 407 ARG A CA 1
ATOM 3018 C C . ARG A 1 407 ? 7.119 -19.614 -17.027 1.00 93.38 407 ARG A C 1
ATOM 3020 O O . ARG A 1 407 ? 7.923 -19.867 -17.915 1.00 93.38 407 ARG A O 1
ATOM 3027 N N . VAL A 1 408 ? 7.395 -18.838 -15.991 1.00 89.62 408 VAL A N 1
ATOM 3028 C CA . VAL A 1 408 ? 8.642 -18.111 -15.815 1.00 89.62 408 VAL A CA 1
ATOM 3029 C C . VAL A 1 408 ? 9.291 -18.624 -14.545 1.00 89.62 408 VAL A C 1
ATOM 3031 O O . VAL A 1 408 ? 8.729 -18.476 -13.468 1.00 89.62 408 VAL A O 1
ATOM 3034 N N . ALA A 1 409 ? 10.460 -19.247 -14.662 1.00 87.00 409 ALA A N 1
ATOM 3035 C CA . ALA A 1 409 ? 11.203 -19.701 -13.496 1.00 87.00 409 ALA A CA 1
ATOM 3036 C C . ALA A 1 409 ? 11.905 -18.513 -12.826 1.00 87.00 409 ALA A C 1
ATOM 3038 O O . ALA A 1 409 ? 12.631 -17.768 -13.481 1.00 87.00 409 ALA A O 1
ATOM 3039 N N . LEU A 1 410 ? 11.721 -18.364 -11.515 1.00 87.19 410 LEU A N 1
ATOM 3040 C CA . LEU A 1 410 ? 12.513 -17.443 -10.705 1.00 87.19 410 LEU A CA 1
ATOM 3041 C C . LEU A 1 410 ? 13.712 -18.185 -10.116 1.00 87.19 410 LEU A C 1
ATOM 3043 O O . LEU A 1 410 ? 13.543 -19.148 -9.367 1.00 87.19 410 LEU A O 1
ATOM 3047 N N . THR A 1 411 ? 14.918 -17.734 -10.446 1.00 80.75 411 THR A N 1
ATOM 3048 C CA . THR A 1 411 ? 16.181 -18.228 -9.888 1.00 80.75 411 THR A CA 1
ATOM 3049 C C . THR A 1 411 ? 16.850 -17.143 -9.039 1.00 80.75 411 THR A C 1
ATOM 3051 O O . THR A 1 411 ? 16.387 -16.000 -8.974 1.00 80.75 411 THR A O 1
ATOM 3054 N N . ALA A 1 412 ? 17.955 -17.482 -8.371 1.00 71.88 412 ALA A N 1
ATOM 3055 C CA . ALA A 1 412 ? 18.749 -16.497 -7.635 1.00 71.88 412 ALA A CA 1
ATOM 3056 C C . ALA A 1 412 ? 19.250 -15.355 -8.548 1.00 71.88 412 ALA A C 1
ATOM 3058 O O . ALA A 1 412 ? 19.279 -14.200 -8.128 1.00 71.88 412 ALA A O 1
ATOM 3059 N N . ASP A 1 413 ? 19.554 -15.662 -9.812 1.00 67.19 413 ASP A N 1
ATOM 3060 C CA . ASP A 1 413 ? 20.072 -14.694 -10.788 1.00 67.19 413 ASP A CA 1
ATOM 3061 C C . ASP A 1 413 ? 18.974 -13.802 -11.389 1.00 67.19 413 ASP A C 1
ATOM 3063 O O . ASP A 1 413 ? 19.241 -12.688 -11.840 1.00 67.19 413 ASP A O 1
ATOM 3067 N N . THR A 1 414 ? 17.721 -14.266 -11.366 1.00 71.88 414 THR A N 1
ATOM 3068 C CA . THR A 1 414 ? 16.558 -13.546 -11.908 1.00 71.88 414 THR A CA 1
ATOM 3069 C C . THR A 1 414 ? 15.657 -12.978 -10.813 1.00 71.88 414 THR A C 1
ATOM 3071 O O . THR A 1 414 ? 14.520 -12.607 -11.068 1.00 71.88 414 THR A O 1
ATOM 3074 N N . THR A 1 415 ? 16.120 -12.898 -9.573 1.00 79.69 415 THR A N 1
ATOM 3075 C CA . THR A 1 415 ? 15.416 -12.210 -8.482 1.00 79.69 415 THR A CA 1
ATOM 3076 C C . THR A 1 415 ? 16.304 -11.102 -7.941 1.00 79.69 415 THR A C 1
ATOM 3078 O O . THR A 1 415 ? 17.510 -11.119 -8.151 1.00 79.69 415 THR A O 1
ATOM 3081 N N . LEU A 1 416 ? 15.739 -10.125 -7.228 1.00 81.50 416 LEU A N 1
ATOM 3082 C CA . LEU A 1 416 ? 16.539 -9.074 -6.582 1.00 81.50 416 LEU A CA 1
ATOM 3083 C C . LEU A 1 416 ? 17.221 -9.548 -5.283 1.00 81.50 416 LEU A C 1
ATOM 3085 O O . LEU A 1 416 ? 17.733 -8.731 -4.516 1.00 81.50 416 LEU A O 1
ATOM 3089 N N . HIS A 1 417 ? 17.226 -10.856 -4.999 1.00 71.00 417 HIS A N 1
ATOM 3090 C CA . HIS A 1 417 ? 17.879 -11.406 -3.814 1.00 71.00 417 HIS A CA 1
ATOM 3091 C C . HIS A 1 417 ? 19.391 -11.137 -3.839 1.00 71.00 417 HIS A C 1
ATOM 3093 O O . HIS A 1 417 ? 20.022 -11.098 -4.892 1.00 71.00 417 HIS A O 1
ATOM 3099 N N . ALA A 1 418 ? 19.960 -10.879 -2.659 1.00 55.41 418 ALA A N 1
ATOM 3100 C CA . ALA A 1 418 ? 21.316 -10.365 -2.509 1.00 55.41 418 ALA A CA 1
ATOM 3101 C C . ALA A 1 418 ? 22.362 -11.278 -3.173 1.00 55.41 418 ALA A C 1
ATOM 3103 O O . ALA A 1 418 ? 22.439 -12.460 -2.847 1.00 55.41 418 ALA A O 1
ATOM 3104 N N . GLY A 1 419 ? 23.198 -10.717 -4.055 1.00 56.19 419 GLY A N 1
ATOM 3105 C CA . GLY A 1 419 ? 24.429 -11.390 -4.481 1.00 56.19 419 GLY A CA 1
ATOM 3106 C C . GLY A 1 419 ? 25.016 -10.985 -5.831 1.00 56.19 419 GLY A C 1
ATOM 3107 O O . GLY A 1 419 ? 26.230 -11.059 -5.973 1.00 56.19 419 GLY A O 1
ATOM 3108 N N . ALA A 1 420 ? 24.214 -10.528 -6.799 1.00 60.78 420 ALA A N 1
ATOM 3109 C CA . ALA A 1 420 ? 24.719 -10.276 -8.153 1.00 60.78 420 ALA A CA 1
ATOM 3110 C C . ALA A 1 420 ? 24.669 -8.789 -8.547 1.00 60.78 420 ALA A C 1
ATOM 3112 O O . ALA A 1 420 ? 23.611 -8.149 -8.590 1.00 60.78 420 ALA A O 1
ATOM 3113 N N . ASP A 1 421 ? 25.826 -8.224 -8.892 1.00 61.12 421 ASP A N 1
ATOM 3114 C CA . ASP A 1 421 ? 25.930 -6.868 -9.448 1.00 61.12 421 ASP A CA 1
ATOM 3115 C C . ASP A 1 421 ? 25.173 -6.741 -10.780 1.00 61.12 421 ASP A C 1
ATOM 3117 O O . ASP A 1 421 ? 24.582 -5.699 -11.066 1.00 61.12 421 ASP A O 1
ATOM 3121 N N . GLU A 1 422 ? 25.041 -7.854 -11.498 1.00 69.12 422 GLU A N 1
ATOM 3122 C CA . GLU A 1 422 ? 24.480 -7.962 -12.845 1.00 69.12 422 GLU A CA 1
ATOM 3123 C C . GLU A 1 422 ? 22.942 -7.939 -12.924 1.00 69.12 422 GLU A C 1
ATOM 3125 O O . GLU A 1 422 ? 22.382 -7.798 -14.006 1.00 69.12 422 GLU A O 1
ATOM 3130 N N . GLN A 1 423 ? 22.221 -7.989 -11.798 1.00 80.62 423 GLN A N 1
ATOM 3131 C CA . GLN A 1 423 ? 20.748 -8.070 -11.802 1.00 80.62 423 GLN A CA 1
ATOM 3132 C C . GLN A 1 423 ? 20.037 -6.892 -12.493 1.00 80.62 423 GLN A C 1
ATOM 3134 O O . GLN A 1 423 ? 18.891 -7.044 -12.900 1.00 80.62 423 GLN A O 1
ATOM 3139 N N . LEU A 1 424 ? 20.671 -5.723 -12.620 1.00 88.88 424 LEU A N 1
ATOM 3140 C CA . LEU A 1 424 ? 20.085 -4.546 -13.284 1.00 88.88 424 LEU A CA 1
ATOM 3141 C C . LEU A 1 424 ? 20.819 -4.182 -14.580 1.00 88.88 424 LEU A C 1
ATOM 3143 O O . LEU A 1 424 ? 20.836 -3.016 -14.969 1.00 88.88 424 LEU A O 1
ATOM 3147 N N . GLN A 1 425 ? 21.448 -5.165 -15.231 1.00 89.62 425 GLN A N 1
ATOM 3148 C CA . GLN A 1 425 ? 21.953 -5.002 -16.592 1.00 89.62 425 GLN A CA 1
ATOM 3149 C C . GLN A 1 425 ? 20.827 -4.563 -17.531 1.00 89.62 425 GLN A C 1
ATOM 3151 O O . GLN A 1 425 ? 19.679 -4.986 -17.387 1.00 89.62 425 GLN A O 1
ATOM 3156 N N . ALA A 1 426 ? 21.170 -3.696 -18.484 1.00 92.44 426 ALA A N 1
ATOM 3157 C CA . ALA A 1 426 ? 20.214 -3.181 -19.448 1.00 92.44 426 ALA A CA 1
ATOM 3158 C C . ALA A 1 426 ? 19.588 -4.330 -20.249 1.00 92.44 426 ALA A C 1
ATOM 3160 O O . ALA A 1 426 ? 20.293 -5.179 -20.795 1.00 92.44 426 ALA A O 1
ATOM 3161 N N . ALA A 1 427 ? 18.263 -4.310 -20.337 1.00 95.12 427 ALA A N 1
ATOM 3162 C CA . ALA A 1 427 ? 17.485 -5.208 -21.164 1.00 95.12 427 ALA A CA 1
ATOM 3163 C C . ALA A 1 427 ? 16.392 -4.408 -21.870 1.00 95.12 427 ALA A C 1
ATOM 3165 O O . ALA A 1 427 ? 15.867 -3.447 -21.310 1.00 95.12 427 ALA A O 1
ATOM 3166 N N . GLY A 1 428 ? 16.053 -4.806 -23.089 1.00 97.00 428 GLY A N 1
ATOM 3167 C CA . GLY A 1 428 ? 15.086 -4.093 -23.907 1.00 97.00 428 GLY A CA 1
ATOM 3168 C C . GLY A 1 428 ? 14.524 -4.934 -25.039 1.00 97.00 428 GLY A C 1
ATOM 3169 O O . GLY A 1 428 ? 14.714 -6.153 -25.105 1.00 97.00 428 GLY A O 1
ATOM 3170 N N . VAL A 1 429 ? 13.813 -4.255 -25.927 1.00 97.44 429 VAL A N 1
ATOM 3171 C CA . VAL A 1 429 ? 13.235 -4.799 -27.151 1.00 97.44 429 VAL A CA 1
ATOM 3172 C C . VAL A 1 429 ? 13.654 -3.961 -28.358 1.00 97.44 429 VAL A C 1
ATOM 3174 O O . VAL A 1 429 ? 13.971 -2.777 -28.242 1.00 97.44 429 VAL A O 1
ATOM 3177 N N . ALA A 1 430 ? 13.656 -4.573 -29.537 1.00 97.00 430 ALA A N 1
ATOM 3178 C CA . ALA A 1 430 ? 13.916 -3.913 -30.811 1.00 97.00 430 ALA A CA 1
ATOM 3179 C C . ALA A 1 430 ? 13.041 -4.515 -31.918 1.00 97.00 430 ALA A C 1
ATOM 3181 O O . ALA A 1 430 ? 12.486 -5.600 -31.759 1.00 97.00 430 ALA A O 1
ATOM 3182 N N . LEU A 1 431 ? 12.931 -3.820 -33.053 1.00 95.44 431 LEU A N 1
ATOM 3183 C CA . LEU A 1 431 ? 12.330 -4.376 -34.267 1.00 95.44 431 LEU A CA 1
ATOM 3184 C C . LEU A 1 431 ? 13.440 -4.799 -35.228 1.00 95.44 431 LEU A C 1
ATOM 3186 O O . LEU A 1 431 ? 14.208 -3.955 -35.688 1.00 95.44 431 LEU A O 1
ATOM 3190 N N . ALA A 1 432 ? 13.494 -6.087 -35.549 1.00 93.75 432 ALA A N 1
ATOM 3191 C CA . ALA A 1 432 ? 14.349 -6.646 -36.589 1.00 93.75 432 ALA A CA 1
ATOM 3192 C C . ALA A 1 432 ? 13.453 -7.282 -37.656 1.00 93.75 432 ALA A C 1
ATOM 3194 O O . ALA A 1 432 ? 12.618 -8.125 -37.340 1.00 93.75 432 ALA A O 1
ATOM 3195 N N . ASP A 1 433 ? 13.567 -6.820 -38.903 1.00 90.94 433 ASP A N 1
ATOM 3196 C CA . ASP A 1 433 ? 12.745 -7.281 -40.034 1.00 90.94 433 ASP A CA 1
ATOM 3197 C C . ASP A 1 433 ? 11.226 -7.260 -39.763 1.00 90.94 433 ASP A C 1
ATOM 3199 O O . ASP A 1 433 ? 10.465 -8.109 -40.221 1.00 90.94 433 ASP A O 1
ATOM 3203 N N . GLY A 1 434 ? 10.770 -6.265 -38.993 1.00 84.81 434 GLY A N 1
ATOM 3204 C CA . GLY A 1 434 ? 9.363 -6.107 -38.611 1.00 84.81 434 GLY A CA 1
ATOM 3205 C C . GLY A 1 434 ? 8.890 -7.037 -37.488 1.00 84.81 434 GLY A C 1
ATOM 3206 O O . GLY A 1 434 ? 7.733 -6.938 -37.083 1.00 84.81 434 GLY A O 1
ATOM 3207 N N . ALA A 1 435 ? 9.762 -7.893 -36.955 1.00 90.62 435 ALA A N 1
ATOM 3208 C CA . ALA A 1 435 ? 9.496 -8.730 -35.794 1.00 90.62 435 ALA A CA 1
ATOM 3209 C C . ALA A 1 435 ? 10.112 -8.127 -34.527 1.00 90.62 435 ALA A C 1
ATOM 3211 O O . ALA A 1 435 ? 11.181 -7.515 -34.563 1.00 90.62 435 ALA A O 1
ATOM 3212 N N . LEU A 1 436 ? 9.436 -8.320 -33.395 1.00 94.88 436 LEU A N 1
ATOM 3213 C CA . LEU A 1 436 ? 9.972 -7.925 -32.101 1.00 94.88 436 LEU A CA 1
ATOM 3214 C C . LEU A 1 436 ? 11.061 -8.913 -31.669 1.00 94.88 436 LEU A C 1
ATOM 3216 O O . LEU A 1 436 ? 10.828 -10.120 -31.638 1.00 94.88 436 LEU A O 1
ATOM 3220 N N . VAL A 1 437 ? 12.231 -8.391 -31.320 1.00 95.69 437 VAL A N 1
ATOM 3221 C CA . VAL A 1 437 ? 13.363 -9.144 -30.770 1.00 95.69 437 VAL A CA 1
ATOM 3222 C C . VAL A 1 437 ? 13.776 -8.556 -29.426 1.00 95.69 437 VAL A C 1
ATOM 3224 O O . VAL A 1 437 ? 13.524 -7.383 -29.145 1.00 95.69 437 VAL A O 1
ATOM 3227 N N . THR A 1 438 ? 14.401 -9.367 -28.582 1.00 96.81 438 THR A N 1
ATOM 3228 C CA . THR A 1 438 ? 14.896 -8.965 -27.261 1.00 96.81 438 THR A CA 1
ATOM 3229 C C . THR A 1 438 ? 16.360 -8.528 -27.321 1.00 96.81 438 THR A C 1
ATOM 3231 O O . THR A 1 438 ? 17.119 -8.975 -28.180 1.00 96.81 438 THR A O 1
ATOM 3234 N N . THR A 1 439 ? 16.774 -7.659 -26.400 1.00 94.94 439 THR A N 1
ATOM 3235 C CA . THR A 1 439 ? 18.175 -7.262 -26.188 1.00 94.94 439 THR A CA 1
ATOM 3236 C C . THR A 1 439 ? 18.544 -7.387 -24.712 1.00 94.94 439 THR A C 1
ATOM 3238 O O . THR A 1 439 ? 17.773 -6.961 -23.857 1.00 94.94 439 THR A O 1
ATOM 3241 N N . GLY A 1 440 ? 19.716 -7.947 -24.398 1.00 90.88 440 GLY A N 1
ATOM 3242 C CA . GLY A 1 440 ? 20.150 -8.200 -23.018 1.00 90.88 440 GLY A CA 1
ATOM 3243 C C . GLY A 1 440 ? 19.446 -9.419 -22.416 1.00 90.88 440 GLY A C 1
ATOM 3244 O O . GLY A 1 440 ? 18.252 -9.382 -22.132 1.00 90.88 440 GLY A O 1
ATOM 3245 N N . ASP A 1 441 ? 20.175 -10.513 -22.223 1.00 85.19 441 ASP A N 1
ATOM 3246 C CA . ASP A 1 441 ? 19.560 -11.828 -21.976 1.00 85.19 441 ASP A CA 1
ATOM 3247 C C . ASP A 1 441 ? 19.646 -12.290 -20.513 1.00 85.19 441 ASP A C 1
ATOM 3249 O O . ASP A 1 441 ? 19.305 -13.427 -20.198 1.00 85.19 441 ASP A O 1
ATOM 3253 N N . ALA A 1 442 ? 20.107 -11.422 -19.609 1.00 85.19 442 ALA A N 1
ATOM 3254 C CA . ALA A 1 442 ? 20.365 -11.771 -18.217 1.00 85.19 442 ALA A CA 1
ATOM 3255 C C . ALA A 1 442 ? 19.866 -10.708 -17.227 1.00 85.19 442 ALA A C 1
ATOM 3257 O O . ALA A 1 442 ? 19.709 -9.530 -17.551 1.00 85.19 442 ALA A O 1
ATOM 3258 N N . GLY A 1 443 ? 19.638 -11.152 -15.990 1.00 89.56 443 GLY A N 1
ATOM 3259 C CA . GLY A 1 443 ? 19.258 -10.302 -14.866 1.00 89.56 443 GLY A CA 1
ATOM 3260 C C . GLY A 1 443 ? 17.755 -10.042 -14.733 1.00 89.56 443 GLY A C 1
ATOM 3261 O O . GLY A 1 443 ? 16.908 -10.558 -15.463 1.00 89.56 443 GLY A O 1
ATOM 3262 N N . TYR A 1 444 ? 17.416 -9.221 -13.744 1.00 92.56 444 TYR A N 1
ATOM 3263 C CA . TYR A 1 444 ? 16.044 -8.921 -13.353 1.00 92.56 444 TYR A CA 1
ATOM 3264 C C . TYR A 1 444 ? 15.302 -8.071 -14.390 1.00 92.56 444 TYR A C 1
ATOM 3266 O O . TYR A 1 444 ? 14.108 -8.265 -14.589 1.00 92.56 444 TYR A O 1
ATOM 3274 N N . LEU A 1 445 ? 15.982 -7.150 -15.084 1.00 94.00 445 LEU A N 1
ATOM 3275 C CA . LEU A 1 445 ? 15.329 -6.351 -16.131 1.00 94.00 445 LEU A CA 1
ATOM 3276 C C . LEU A 1 445 ? 14.960 -7.201 -17.354 1.00 94.00 445 LEU A C 1
ATOM 3278 O O . LEU A 1 445 ? 13.877 -7.014 -17.907 1.00 94.00 445 LEU A O 1
ATOM 3282 N N . ALA A 1 446 ? 15.801 -8.174 -17.728 1.00 94.06 446 ALA A N 1
ATOM 3283 C CA . ALA A 1 446 ? 15.461 -9.157 -18.758 1.00 94.06 446 ALA A CA 1
ATOM 3284 C C . ALA A 1 446 ? 14.236 -9.983 -18.340 1.00 94.06 446 ALA A C 1
ATOM 3286 O O . ALA A 1 446 ? 13.296 -10.118 -19.117 1.00 94.06 446 ALA A O 1
ATOM 3287 N N . LEU A 1 447 ? 14.179 -10.422 -17.077 1.00 94.50 447 LEU A N 1
ATOM 3288 C CA . LEU A 1 447 ? 13.007 -11.110 -16.533 1.00 94.50 447 LEU A CA 1
ATOM 3289 C C . LEU A 1 447 ? 11.730 -10.253 -16.603 1.00 94.50 447 LEU A C 1
ATOM 3291 O O . LEU A 1 447 ? 10.681 -10.751 -17.012 1.00 94.50 447 LEU A O 1
ATOM 3295 N N . VAL A 1 448 ? 11.794 -8.979 -16.200 1.00 96.62 448 VAL A N 1
ATOM 3296 C CA . VAL A 1 448 ? 10.649 -8.052 -16.262 1.00 96.62 448 VAL A CA 1
ATOM 3297 C C . VAL A 1 448 ? 10.175 -7.880 -17.703 1.00 96.62 448 VAL A C 1
ATOM 3299 O O . VAL A 1 448 ? 8.971 -7.957 -17.964 1.00 96.62 448 VAL A O 1
ATOM 3302 N N . ARG A 1 449 ? 11.103 -7.695 -18.648 1.00 96.69 449 ARG A N 1
ATOM 3303 C CA . ARG A 1 449 ? 10.794 -7.637 -20.080 1.00 96.69 449 ARG A CA 1
ATOM 3304 C C . ARG A 1 449 ? 10.116 -8.923 -20.548 1.00 96.69 449 ARG A C 1
ATOM 3306 O O . ARG A 1 449 ? 9.052 -8.848 -21.153 1.00 96.69 449 ARG A O 1
ATOM 3313 N N . ASP A 1 450 ? 10.694 -10.085 -20.264 1.00 96.12 450 ASP A N 1
ATOM 3314 C CA . ASP A 1 450 ? 10.205 -11.373 -20.767 1.00 96.12 450 ASP A CA 1
ATOM 3315 C C . ASP A 1 450 ? 8.832 -11.727 -20.192 1.00 96.12 450 ASP A C 1
ATOM 3317 O O . ASP A 1 450 ? 7.944 -12.171 -20.921 1.00 96.12 450 ASP A O 1
ATOM 3321 N N . ALA A 1 451 ? 8.609 -11.445 -18.906 1.00 97.44 451 ALA A N 1
ATOM 3322 C CA . ALA A 1 451 ? 7.293 -11.555 -18.288 1.00 97.44 451 ALA A CA 1
ATOM 3323 C C . ALA A 1 451 ? 6.278 -10.617 -18.961 1.00 97.44 451 ALA A C 1
ATOM 3325 O O . ALA A 1 451 ? 5.171 -11.042 -19.292 1.00 97.44 451 ALA A O 1
ATOM 3326 N N . SER A 1 452 ? 6.670 -9.367 -19.229 1.00 98.12 452 SER A N 1
ATOM 3327 C CA . SER A 1 452 ? 5.815 -8.388 -19.909 1.00 98.12 452 SER A CA 1
ATOM 3328 C C . SER A 1 452 ? 5.464 -8.819 -21.333 1.00 98.12 452 SER A C 1
ATOM 3330 O O . SER A 1 452 ? 4.308 -8.709 -21.735 1.00 98.12 452 SER A O 1
ATOM 3332 N N . LEU A 1 453 ? 6.424 -9.370 -22.081 1.00 97.19 453 LEU A N 1
ATOM 3333 C CA . LEU A 1 453 ? 6.195 -9.946 -23.407 1.00 97.19 453 LEU A CA 1
ATOM 3334 C C . LEU A 1 453 ? 5.234 -11.133 -23.343 1.00 97.19 453 LEU A C 1
ATOM 3336 O O . LEU A 1 453 ? 4.296 -11.197 -24.138 1.00 97.19 453 LEU A O 1
ATOM 3340 N N . ALA A 1 454 ? 5.419 -12.043 -22.384 1.00 97.25 454 ALA A N 1
ATOM 3341 C CA . ALA A 1 454 ? 4.535 -13.189 -22.200 1.00 97.25 454 ALA A CA 1
ATOM 3342 C C . ALA A 1 454 ? 3.085 -12.748 -21.928 1.00 97.25 454 ALA A C 1
ATOM 3344 O O . ALA A 1 454 ? 2.158 -13.281 -22.538 1.00 97.25 454 ALA A O 1
ATOM 3345 N N . MET A 1 455 ? 2.888 -11.739 -21.074 1.00 98.19 455 MET A N 1
ATOM 3346 C CA . MET A 1 455 ? 1.571 -11.156 -20.783 1.00 98.19 455 MET A CA 1
ATOM 3347 C C . MET A 1 455 ? 0.974 -10.456 -22.015 1.00 98.19 455 MET A C 1
ATOM 3349 O O . MET A 1 455 ? -0.174 -10.706 -22.388 1.00 98.19 455 MET A O 1
ATOM 3353 N N . ALA A 1 456 ? 1.765 -9.619 -22.694 1.00 97.06 456 ALA A N 1
ATOM 3354 C CA . ALA A 1 456 ? 1.341 -8.835 -23.854 1.00 97.06 456 ALA A CA 1
ATOM 3355 C C . ALA A 1 456 ? 1.072 -9.686 -25.115 1.00 97.06 456 ALA A C 1
ATOM 3357 O O . ALA A 1 456 ? 0.354 -9.239 -26.014 1.00 97.06 456 ALA A O 1
ATOM 3358 N N . THR A 1 457 ? 1.593 -10.915 -25.178 1.00 97.00 457 THR A N 1
ATOM 3359 C CA . THR A 1 457 ? 1.391 -11.849 -26.303 1.00 97.00 457 THR A CA 1
ATOM 3360 C C . THR A 1 457 ? 0.023 -12.534 -26.284 1.00 97.00 457 THR A C 1
ATOM 3362 O O . THR A 1 457 ? -0.457 -12.954 -27.334 1.00 97.00 457 THR A O 1
ATOM 3365 N N . LEU A 1 458 ? -0.634 -12.633 -25.123 1.00 97.62 458 LEU A N 1
ATOM 3366 C CA . LEU A 1 458 ? -1.956 -13.259 -25.018 1.00 97.62 458 LEU A CA 1
ATOM 3367 C C . LEU A 1 458 ? -3.004 -12.585 -25.927 1.00 97.62 458 LEU A C 1
ATOM 3369 O O . LEU A 1 458 ? -2.962 -11.383 -26.209 1.00 97.62 458 LEU A O 1
ATOM 3373 N N . ASN A 1 459 ? -4.014 -13.332 -26.353 1.00 98.00 459 ASN A N 1
ATOM 3374 C CA . ASN A 1 459 ? -5.217 -12.712 -26.891 1.00 98.00 459 ASN A CA 1
ATOM 3375 C C . ASN A 1 459 ? -6.020 -12.091 -25.745 1.00 98.00 459 ASN A C 1
ATOM 3377 O O . ASN A 1 459 ? -6.002 -12.574 -24.616 1.00 98.00 459 ASN A O 1
ATOM 3381 N N . ALA A 1 460 ? -6.781 -11.037 -26.043 1.00 97.38 460 ALA A N 1
ATOM 3382 C CA . ALA A 1 460 ? -7.609 -10.346 -25.051 1.00 97.38 460 ALA A CA 1
ATOM 3383 C C . ALA A 1 460 ? -8.558 -11.293 -24.288 1.00 97.38 460 ALA A C 1
ATOM 3385 O O . ALA A 1 460 ? -8.796 -11.094 -23.104 1.00 97.38 460 ALA A O 1
ATOM 3386 N N . GLN A 1 461 ? -9.061 -12.329 -24.965 1.00 97.94 461 GLN A N 1
ATOM 3387 C CA . GLN A 1 461 ? -10.029 -13.293 -24.431 1.00 97.94 461 GLN A CA 1
ATOM 3388 C C . GLN A 1 461 ? -9.385 -14.545 -23.821 1.00 97.94 461 GLN A C 1
ATOM 3390 O O . GLN A 1 461 ? -10.100 -15.432 -23.357 1.00 97.94 461 GLN A O 1
ATOM 3395 N N . ASP A 1 462 ? -8.053 -14.645 -23.820 1.00 98.00 462 ASP A N 1
ATOM 3396 C CA . ASP A 1 462 ? -7.382 -15.784 -23.201 1.00 98.00 462 ASP A CA 1
ATOM 3397 C C . ASP A 1 462 ? -7.621 -15.752 -21.690 1.00 98.00 462 ASP A C 1
ATOM 3399 O O . ASP A 1 462 ? -7.455 -14.720 -21.035 1.00 98.00 462 ASP A O 1
ATOM 3403 N N . VAL A 1 463 ? -8.016 -16.894 -21.131 1.00 97.19 463 VAL A N 1
ATOM 3404 C CA . VAL A 1 463 ? -8.268 -17.033 -19.696 1.00 97.19 463 VAL A CA 1
ATOM 3405 C C . VAL A 1 463 ? -6.940 -17.082 -18.946 1.00 97.19 463 VAL A C 1
ATOM 3407 O O . VAL A 1 463 ? -6.102 -17.949 -19.198 1.00 97.19 463 VAL A O 1
ATOM 3410 N N . VAL A 1 464 ? -6.772 -16.173 -17.987 1.00 96.56 464 VAL A N 1
ATOM 3411 C CA . VAL A 1 464 ? -5.581 -16.096 -17.129 1.00 96.56 464 VAL A CA 1
ATOM 3412 C C . VAL A 1 464 ? -5.829 -16.798 -15.796 1.00 96.56 464 VAL A C 1
ATOM 3414 O O . VAL A 1 464 ? -4.982 -17.569 -15.346 1.00 96.56 464 VAL A O 1
ATOM 3417 N N . ALA A 1 465 ? -6.992 -16.570 -15.174 1.00 93.44 465 ALA A N 1
ATOM 3418 C CA . ALA A 1 465 ? -7.339 -17.176 -13.890 1.00 93.44 465 ALA A CA 1
ATOM 3419 C C . ALA A 1 465 ? -8.856 -17.308 -13.685 1.00 93.44 465 ALA A C 1
ATOM 3421 O O . ALA A 1 465 ? -9.586 -16.316 -13.675 1.00 93.44 465 ALA A O 1
ATOM 3422 N N . GLY A 1 466 ? -9.335 -18.533 -13.447 1.00 90.56 466 GLY A N 1
ATOM 3423 C CA . GLY A 1 466 ? -10.765 -18.799 -13.278 1.00 90.56 466 GLY A CA 1
ATOM 3424 C C . GLY A 1 466 ? -11.545 -18.388 -14.527 1.00 90.56 466 GLY A C 1
ATOM 3425 O O . GLY A 1 466 ? -11.350 -18.970 -15.586 1.00 90.56 466 GLY A O 1
ATOM 3426 N N . THR A 1 467 ? -12.405 -17.377 -14.409 1.00 91.62 467 THR A N 1
ATOM 3427 C CA . THR A 1 467 ? -13.148 -16.781 -15.534 1.00 91.62 467 THR A CA 1
ATOM 3428 C C . THR A 1 467 ? -12.558 -15.459 -16.027 1.00 91.62 467 THR A C 1
ATOM 3430 O O . THR A 1 467 ? -13.117 -14.863 -16.940 1.00 91.62 467 THR A O 1
ATOM 3433 N N . ARG A 1 468 ? -11.469 -14.971 -15.417 1.00 94.69 468 ARG A N 1
ATOM 3434 C CA . ARG A 1 468 ? -10.851 -13.686 -15.766 1.00 94.69 468 ARG A CA 1
ATOM 3435 C C . ARG A 1 468 ? -9.990 -13.838 -17.011 1.00 94.69 468 ARG A C 1
ATOM 3437 O O . ARG A 1 468 ? -9.091 -14.687 -17.054 1.00 94.69 468 ARG A O 1
ATOM 3444 N N . THR A 1 469 ? -10.261 -13.001 -17.999 1.00 97.44 469 THR A N 1
ATOM 3445 C CA . THR A 1 469 ? -9.500 -12.907 -19.243 1.00 97.44 469 THR A CA 1
ATOM 3446 C C . THR A 1 469 ? -8.285 -11.996 -19.086 1.00 97.44 469 THR A C 1
ATOM 3448 O O . THR A 1 469 ? -8.171 -11.233 -18.125 1.00 97.44 469 THR A O 1
ATOM 3451 N N . ALA A 1 470 ? -7.363 -12.044 -20.046 1.00 97.62 470 ALA A N 1
ATOM 3452 C CA . ALA A 1 470 ? -6.234 -11.126 -20.080 1.00 97.62 470 ALA A CA 1
ATOM 3453 C C . ALA A 1 470 ? -6.691 -9.656 -20.176 1.00 97.62 470 ALA A C 1
ATOM 3455 O O . ALA A 1 470 ? -6.079 -8.785 -19.558 1.00 97.62 470 ALA A O 1
ATOM 3456 N N . ALA A 1 471 ? -7.782 -9.380 -20.901 1.00 96.81 471 ALA A N 1
ATOM 3457 C CA . ALA A 1 471 ? -8.385 -8.050 -20.965 1.00 96.81 471 ALA A CA 1
ATOM 3458 C C . ALA A 1 471 ? -8.924 -7.582 -19.605 1.00 96.81 471 ALA A C 1
ATOM 3460 O O . ALA A 1 471 ? -8.643 -6.452 -19.216 1.00 96.81 471 ALA A O 1
ATOM 3461 N N . ASP A 1 472 ? -9.612 -8.454 -18.856 1.00 96.12 472 ASP A N 1
ATOM 3462 C CA . ASP A 1 472 ? -10.125 -8.129 -17.509 1.00 96.12 472 ASP A CA 1
ATOM 3463 C C . ASP A 1 472 ? -9.000 -7.772 -16.525 1.00 96.12 472 ASP A C 1
ATOM 3465 O O . ASP A 1 472 ? -9.210 -7.064 -15.541 1.00 96.12 472 ASP A O 1
ATOM 3469 N N . LEU A 1 473 ? -7.792 -8.277 -16.787 1.00 96.94 473 LEU A N 1
ATOM 3470 C CA . LEU A 1 473 ? -6.592 -8.025 -15.995 1.00 96.94 473 LEU A CA 1
ATOM 3471 C C . LEU A 1 473 ? -5.695 -6.925 -16.590 1.00 96.94 473 LEU A C 1
ATOM 3473 O O . LEU A 1 473 ? -4.513 -6.842 -16.250 1.00 96.94 473 LEU A O 1
ATOM 3477 N N . GLY A 1 474 ? -6.239 -6.089 -17.478 1.00 97.31 474 GLY A N 1
ATOM 3478 C CA . GLY A 1 474 ? -5.585 -4.872 -17.959 1.00 97.31 474 GLY A CA 1
ATOM 3479 C C . GLY A 1 474 ? -4.479 -5.101 -18.985 1.00 97.31 474 GLY A C 1
ATOM 3480 O O . GLY A 1 474 ? -3.594 -4.260 -19.119 1.00 97.31 474 GLY A O 1
ATOM 3481 N N . LYS A 1 475 ? -4.481 -6.232 -19.699 1.00 97.50 475 LYS A N 1
ATOM 3482 C CA . LYS A 1 475 ? -3.472 -6.546 -20.720 1.00 97.50 475 LYS A CA 1
ATOM 3483 C C . LYS A 1 475 ? -3.197 -5.372 -21.674 1.00 97.50 475 LYS A C 1
ATOM 3485 O O . LYS A 1 475 ? -4.117 -4.812 -22.269 1.00 97.50 475 LYS A O 1
ATOM 3490 N N . LEU A 1 476 ? -1.913 -5.119 -21.939 1.00 97.19 476 LEU A N 1
ATOM 3491 C CA . LEU A 1 476 ? -1.455 -4.181 -22.967 1.00 97.19 476 LEU A CA 1
ATOM 3492 C C . LEU A 1 476 ? -1.090 -4.883 -24.289 1.00 97.19 476 LEU A C 1
ATOM 3494 O O . LEU A 1 476 ? -1.012 -6.113 -24.393 1.00 97.19 476 LEU A O 1
ATOM 3498 N N . ALA A 1 477 ? -0.936 -4.091 -25.350 1.00 95.94 477 ALA A N 1
ATOM 3499 C CA . ALA A 1 477 ? -0.514 -4.571 -26.663 1.00 95.94 477 ALA A CA 1
ATOM 3500 C C . ALA A 1 477 ? 1.017 -4.666 -26.759 1.00 95.94 477 ALA A C 1
ATOM 3502 O O . ALA A 1 477 ? 1.733 -3.892 -26.127 1.00 95.94 477 ALA A O 1
ATOM 3503 N N . LEU A 1 478 ? 1.514 -5.577 -27.601 1.00 95.69 478 LEU A N 1
ATOM 3504 C CA . LEU A 1 478 ? 2.936 -5.626 -27.942 1.00 95.69 478 LEU A CA 1
ATOM 3505 C C . LEU A 1 478 ? 3.373 -4.344 -28.679 1.00 95.69 478 LEU A C 1
ATOM 3507 O O . LEU A 1 478 ? 2.600 -3.800 -29.480 1.00 95.69 478 LEU A O 1
ATOM 3511 N N . PRO A 1 479 ? 4.619 -3.882 -28.477 1.00 94.56 479 PRO A N 1
ATOM 3512 C CA . PRO A 1 479 ? 5.136 -2.705 -29.158 1.00 94.56 479 PRO A CA 1
ATOM 3513 C C . PRO A 1 479 ? 5.365 -3.012 -30.645 1.00 94.56 479 PRO A C 1
ATOM 3515 O O . PRO A 1 479 ? 6.322 -3.673 -31.031 1.00 94.56 479 PRO A O 1
ATOM 3518 N N . ALA A 1 480 ? 4.467 -2.523 -31.503 1.00 91.75 480 ALA A N 1
ATOM 3519 C CA . ALA A 1 480 ? 4.484 -2.803 -32.945 1.00 91.75 480 ALA A CA 1
ATOM 3520 C C . ALA A 1 480 ? 5.156 -1.705 -33.797 1.00 91.75 480 ALA A C 1
ATOM 3522 O O . ALA A 1 480 ? 5.226 -1.816 -35.021 1.00 91.75 480 ALA A O 1
ATOM 3523 N N . LYS A 1 481 ? 5.598 -0.603 -33.181 1.00 93.62 481 LYS A N 1
ATOM 3524 C CA . LYS A 1 481 ? 6.208 0.555 -33.857 1.00 93.62 481 LYS A CA 1
ATOM 3525 C C . LYS A 1 481 ? 7.399 1.061 -33.055 1.00 93.62 481 LYS A C 1
ATOM 3527 O O . LYS A 1 481 ? 7.430 0.895 -31.840 1.00 93.62 481 LYS A O 1
ATOM 3532 N N . ALA A 1 482 ? 8.316 1.758 -33.727 1.00 93.00 482 ALA A N 1
ATOM 3533 C CA . ALA A 1 482 ? 9.517 2.321 -33.108 1.00 93.00 482 ALA A CA 1
ATOM 3534 C C . ALA A 1 482 ? 9.225 3.185 -31.867 1.00 93.00 482 ALA A C 1
ATOM 3536 O O . ALA A 1 482 ? 9.940 3.074 -30.883 1.00 93.00 482 ALA A O 1
ATOM 3537 N N . SER A 1 483 ? 8.154 3.987 -31.870 1.00 94.94 483 SER A N 1
ATOM 3538 C CA . SER A 1 483 ? 7.784 4.793 -30.697 1.00 94.94 483 SER A CA 1
ATOM 3539 C C . SER A 1 483 ? 7.417 3.931 -29.486 1.00 94.94 483 SER A C 1
ATOM 3541 O O . SER A 1 483 ? 7.957 4.148 -28.417 1.00 94.94 483 SER A O 1
ATOM 3543 N N . ALA A 1 484 ? 6.587 2.899 -29.668 1.00 95.06 484 ALA A N 1
ATOM 3544 C CA . ALA A 1 484 ? 6.196 2.000 -28.580 1.00 95.06 484 ALA A CA 1
ATOM 3545 C C . ALA A 1 484 ? 7.376 1.152 -28.071 1.00 95.06 484 ALA A C 1
ATOM 3547 O O . ALA A 1 484 ? 7.440 0.815 -26.895 1.00 95.06 484 ALA A O 1
ATOM 3548 N N . VAL A 1 485 ? 8.315 0.811 -28.959 1.00 97.00 485 VAL A N 1
ATOM 3549 C CA . VAL A 1 485 ? 9.585 0.174 -28.581 1.00 97.00 485 VAL A CA 1
ATOM 3550 C C . VAL A 1 485 ? 10.427 1.107 -27.715 1.00 97.00 485 VAL A C 1
ATOM 3552 O O . VAL A 1 485 ? 10.965 0.662 -26.706 1.00 97.00 485 VAL A O 1
ATOM 3555 N N . ASN A 1 486 ? 10.518 2.387 -28.082 1.00 97.12 486 ASN A N 1
ATOM 3556 C CA . ASN A 1 486 ? 11.217 3.383 -27.273 1.00 97.12 486 ASN A CA 1
ATOM 3557 C C . ASN A 1 486 ? 10.542 3.548 -25.909 1.00 97.12 486 ASN A C 1
ATOM 3559 O O . ASN A 1 486 ? 11.237 3.471 -24.908 1.00 97.12 486 ASN A O 1
ATOM 3563 N N . ASP A 1 487 ? 9.210 3.650 -25.857 1.00 97.06 487 ASP A N 1
ATOM 3564 C CA . ASP A 1 487 ? 8.467 3.753 -24.594 1.00 97.06 487 ASP A CA 1
ATOM 3565 C C . ASP A 1 487 ? 8.767 2.558 -23.664 1.00 97.06 487 ASP A C 1
ATOM 3567 O O . ASP A 1 487 ? 9.036 2.733 -22.476 1.00 97.06 487 ASP A O 1
ATOM 3571 N N . TRP A 1 488 ? 8.783 1.331 -24.204 1.00 97.44 488 TRP A N 1
ATOM 3572 C CA . TRP A 1 488 ? 9.143 0.126 -23.442 1.00 97.44 488 TRP A CA 1
ATOM 3573 C C . TRP A 1 488 ? 10.587 0.159 -22.932 1.00 97.44 488 TRP A C 1
ATOM 3575 O O . TRP A 1 488 ? 10.844 -0.180 -21.775 1.00 97.44 488 TRP A O 1
ATOM 3585 N N . ASN A 1 489 ? 11.532 0.550 -23.789 1.00 97.81 489 ASN A N 1
ATOM 3586 C CA . ASN A 1 489 ? 12.946 0.624 -23.427 1.00 97.81 489 ASN A CA 1
ATOM 3587 C C . ASN A 1 489 ? 13.211 1.719 -22.389 1.00 97.81 489 ASN A C 1
ATOM 3589 O O . ASN A 1 489 ? 13.981 1.479 -21.461 1.00 97.81 489 ASN A O 1
ATOM 3593 N N . ASP A 1 490 ? 12.528 2.860 -22.489 1.00 97.50 490 ASP A N 1
ATOM 3594 C CA . ASP A 1 490 ? 12.597 3.935 -21.505 1.00 97.50 490 ASP A CA 1
ATOM 3595 C C . ASP A 1 490 ? 12.119 3.422 -20.142 1.00 97.50 490 ASP A C 1
ATOM 3597 O O . ASP A 1 490 ? 12.842 3.550 -19.155 1.00 97.50 490 ASP A O 1
ATOM 3601 N N . ILE A 1 491 ? 10.963 2.747 -20.076 1.00 97.19 491 ILE A N 1
ATOM 3602 C CA . ILE A 1 491 ? 10.460 2.155 -18.824 1.00 97.19 491 ILE A CA 1
ATOM 3603 C C . ILE A 1 491 ? 11.488 1.185 -18.219 1.00 97.19 491 ILE A C 1
ATOM 3605 O O . ILE A 1 491 ? 11.794 1.279 -17.027 1.00 97.19 491 ILE A O 1
ATOM 3609 N N . LEU A 1 492 ? 12.043 0.266 -19.015 1.00 97.12 492 LEU A N 1
ATOM 3610 C CA . LEU A 1 492 ? 13.027 -0.716 -18.543 1.00 97.12 492 LEU A CA 1
ATOM 3611 C C . LEU A 1 492 ? 14.323 -0.050 -18.051 1.00 97.12 492 LEU A C 1
ATOM 3613 O O . LEU A 1 492 ? 14.832 -0.420 -16.989 1.00 97.12 492 LEU A O 1
ATOM 3617 N N . GLU A 1 493 ? 14.829 0.961 -18.763 1.00 95.50 493 GLU A N 1
ATOM 3618 C CA . GLU A 1 493 ? 15.983 1.753 -18.327 1.00 95.50 493 GLU A CA 1
ATOM 3619 C C . GLU A 1 493 ? 15.683 2.462 -16.998 1.00 95.50 493 GLU A C 1
ATOM 3621 O O . GLU A 1 493 ? 16.466 2.384 -16.043 1.00 95.50 493 GLU A O 1
ATOM 3626 N N . GLU A 1 494 ? 14.523 3.117 -16.897 1.00 95.81 494 GLU A N 1
ATOM 3627 C CA . GLU A 1 494 ? 14.110 3.841 -15.699 1.00 95.81 494 GLU A CA 1
ATOM 3628 C C . GLU A 1 494 ? 13.992 2.937 -14.472 1.00 95.81 494 GLU A C 1
ATOM 3630 O O . GLU A 1 494 ? 14.278 3.393 -13.365 1.00 95.81 494 GLU A O 1
ATOM 3635 N N . LEU A 1 495 ? 13.605 1.666 -14.630 1.00 96.06 495 LEU A N 1
ATOM 3636 C CA . LEU A 1 495 ? 13.503 0.712 -13.523 1.00 96.06 495 LEU A CA 1
ATOM 3637 C C . LEU A 1 495 ? 14.854 0.443 -12.849 1.00 96.06 495 LEU A C 1
ATOM 3639 O O . LEU A 1 495 ? 14.916 0.404 -11.613 1.00 96.06 495 LEU A O 1
ATOM 3643 N N . GLY A 1 496 ? 15.915 0.254 -13.638 1.00 93.81 496 GLY A N 1
ATOM 3644 C CA . GLY A 1 496 ? 17.260 -0.083 -13.155 1.00 93.81 496 GLY A CA 1
ATOM 3645 C C . GLY A 1 496 ? 18.164 1.111 -12.854 1.00 93.81 496 GLY A C 1
ATOM 3646 O O . GLY A 1 496 ? 19.229 0.942 -12.258 1.00 93.81 496 GLY A O 1
ATOM 3647 N N . ARG A 1 497 ? 17.752 2.319 -13.247 1.00 93.25 497 ARG A N 1
ATOM 3648 C CA . ARG A 1 497 ? 18.546 3.546 -13.130 1.00 93.25 497 ARG A CA 1
ATOM 3649 C C . ARG A 1 497 ? 18.947 3.851 -11.681 1.00 93.25 497 ARG A C 1
ATOM 3651 O O . ARG A 1 497 ? 18.101 3.895 -10.794 1.00 93.25 497 ARG A O 1
ATOM 3658 N N . ASN A 1 498 ? 20.226 4.134 -11.431 1.00 90.38 498 ASN A N 1
ATOM 3659 C CA . ASN A 1 498 ? 20.681 4.591 -10.111 1.00 90.38 498 ASN A CA 1
ATOM 3660 C C . ASN A 1 498 ? 20.249 6.045 -9.810 1.00 90.38 498 ASN A C 1
ATOM 3662 O O . ASN A 1 498 ? 19.799 6.776 -10.696 1.00 90.38 498 ASN A O 1
ATOM 3666 N N . ASP A 1 499 ? 20.398 6.483 -8.561 1.00 89.62 499 ASP A N 1
ATOM 3667 C CA . ASP A 1 499 ? 19.957 7.806 -8.098 1.00 89.62 499 ASP A CA 1
ATOM 3668 C C . ASP A 1 499 ? 21.006 8.933 -8.226 1.00 89.62 499 ASP A C 1
ATOM 3670 O O . ASP A 1 499 ? 20.806 10.030 -7.701 1.00 89.62 499 ASP A O 1
ATOM 3674 N N . ILE A 1 500 ? 22.104 8.703 -8.959 1.00 85.69 500 ILE A N 1
ATOM 3675 C CA . ILE A 1 500 ? 23.157 9.702 -9.219 1.00 85.69 500 ILE A CA 1
ATOM 3676 C C . ILE A 1 500 ? 23.412 9.824 -10.729 1.00 85.69 500 ILE A C 1
ATOM 3678 O O . ILE A 1 500 ? 23.475 8.834 -11.455 1.00 85.69 500 ILE A O 1
ATOM 3682 N N . LYS A 1 501 ? 23.556 11.050 -11.235 1.00 86.00 501 LYS A N 1
ATOM 3683 C CA . LYS A 1 501 ? 23.973 11.319 -12.622 1.00 86.00 501 LYS A CA 1
ATOM 3684 C C . LYS A 1 501 ? 25.482 11.127 -12.790 1.00 86.00 501 LYS A C 1
ATOM 3686 O O . LYS A 1 501 ? 26.235 11.222 -11.832 1.00 86.00 501 LYS A O 1
ATOM 3691 N N . GLN A 1 502 ? 25.961 11.004 -14.029 1.00 84.88 502 GLN A N 1
ATOM 3692 C CA . GLN A 1 502 ? 27.409 11.019 -14.305 1.00 84.88 502 GLN A CA 1
ATOM 3693 C C . GLN A 1 502 ? 28.109 12.304 -13.812 1.00 84.88 502 GLN A C 1
ATOM 3695 O O . GLN A 1 502 ? 29.292 12.268 -13.496 1.00 84.88 502 GLN A O 1
ATOM 3700 N N . SER A 1 503 ? 27.385 13.426 -13.698 1.00 82.50 503 SER A N 1
ATOM 3701 C CA . SER A 1 503 ? 27.886 14.684 -13.117 1.00 82.50 503 SER A CA 1
ATOM 3702 C C . SER A 1 503 ? 28.065 14.652 -11.590 1.00 82.50 503 SER A C 1
ATOM 3704 O O . SER A 1 503 ? 28.592 15.604 -11.014 1.00 82.50 503 SER A O 1
ATOM 3706 N N . GLY A 1 504 ? 27.589 13.600 -10.916 1.00 79.12 504 GLY A N 1
ATOM 3707 C CA . GLY A 1 504 ? 27.539 13.500 -9.456 1.00 79.12 504 GLY A CA 1
ATOM 3708 C C . GLY A 1 504 ? 26.325 14.181 -8.809 1.00 79.12 504 GLY A C 1
ATOM 3709 O O . GLY A 1 504 ? 26.210 14.171 -7.585 1.00 79.12 504 GLY A O 1
ATOM 3710 N N . ASP A 1 505 ? 25.418 14.777 -9.590 1.00 81.19 505 ASP A N 1
ATOM 3711 C CA . ASP A 1 505 ? 24.170 15.343 -9.061 1.00 81.19 505 ASP A CA 1
ATOM 3712 C C . ASP A 1 505 ? 23.140 14.248 -8.762 1.00 81.19 505 ASP A C 1
ATOM 3714 O O . ASP A 1 505 ? 23.098 13.215 -9.440 1.00 81.19 505 ASP A O 1
ATOM 3718 N N . SER A 1 506 ? 22.270 14.496 -7.781 1.00 83.50 506 SER A N 1
ATOM 3719 C CA . SER A 1 506 ? 21.150 13.608 -7.478 1.00 83.50 506 SER A CA 1
ATOM 3720 C C . SER A 1 506 ? 20.156 13.541 -8.644 1.00 83.50 506 SER A C 1
ATOM 3722 O O . SER A 1 506 ? 19.997 14.463 -9.455 1.00 83.50 506 SER A O 1
ATOM 3724 N N . ARG A 1 507 ? 19.492 12.394 -8.755 1.00 87.94 507 ARG A N 1
ATOM 3725 C CA . ARG A 1 507 ? 18.316 12.190 -9.600 1.00 87.94 507 ARG A CA 1
ATOM 3726 C C . ARG A 1 507 ? 17.387 11.173 -8.955 1.00 87.94 507 ARG A C 1
ATOM 3728 O O . ARG A 1 507 ? 17.794 10.393 -8.100 1.00 87.94 507 ARG A O 1
ATOM 3735 N N . LYS A 1 508 ? 16.158 11.095 -9.457 1.00 88.25 508 LYS A N 1
ATOM 3736 C CA . LYS A 1 508 ? 15.237 10.015 -9.109 1.00 88.25 508 LYS A CA 1
ATOM 3737 C C . LYS A 1 508 ? 15.779 8.659 -9.584 1.00 88.25 508 LYS A C 1
ATOM 3739 O O . LYS A 1 508 ? 15.826 8.387 -10.789 1.00 88.25 508 LYS A O 1
ATOM 3744 N N . GLY A 1 509 ? 16.143 7.813 -8.622 1.00 91.81 509 GLY A N 1
ATOM 3745 C CA . GLY A 1 509 ? 16.474 6.411 -8.858 1.00 91.81 509 GLY A CA 1
ATOM 3746 C C . GLY A 1 509 ? 15.262 5.584 -9.295 1.00 91.81 509 GLY A C 1
ATOM 3747 O O . GLY A 1 509 ? 14.105 5.915 -9.007 1.00 91.81 509 GLY A O 1
ATOM 3748 N N . GLY A 1 510 ? 15.549 4.497 -9.997 1.00 95.06 510 GLY A N 1
ATOM 3749 C CA . GLY A 1 510 ? 14.596 3.516 -10.476 1.00 95.06 510 GLY A CA 1
ATOM 3750 C C . GLY A 1 510 ? 14.021 2.649 -9.367 1.00 95.06 510 GLY A C 1
ATOM 3751 O O . GLY A 1 510 ? 14.642 2.429 -8.323 1.00 95.06 510 GLY A O 1
ATOM 3752 N N . LYS A 1 511 ? 12.805 2.141 -9.585 1.00 96.25 511 LYS A N 1
ATOM 3753 C CA . LYS A 1 511 ? 12.100 1.339 -8.577 1.00 96.25 511 LYS A CA 1
ATOM 3754 C C . LYS A 1 511 ? 12.857 0.039 -8.264 1.00 96.25 511 LYS A C 1
ATOM 3756 O O . LYS A 1 511 ? 13.058 -0.277 -7.093 1.00 96.25 511 LYS A O 1
ATOM 3761 N N . ALA A 1 512 ? 13.314 -0.682 -9.291 1.00 95.44 512 ALA A N 1
ATOM 3762 C CA . ALA A 1 512 ? 14.063 -1.928 -9.115 1.00 95.44 512 ALA A CA 1
ATOM 3763 C C . ALA A 1 512 ? 15.455 -1.669 -8.516 1.00 95.44 512 ALA A C 1
ATOM 3765 O O . ALA A 1 512 ? 15.922 -2.453 -7.692 1.00 95.44 512 ALA A O 1
ATOM 3766 N N . TRP A 1 513 ? 16.079 -0.530 -8.843 1.00 94.44 513 TRP A N 1
ATOM 3767 C CA . TRP A 1 513 ? 17.332 -0.102 -8.217 1.00 94.44 513 TRP A CA 1
ATOM 3768 C C . TRP A 1 513 ? 17.214 0.057 -6.699 1.00 94.44 513 TRP A C 1
ATOM 3770 O O . TRP A 1 513 ? 17.977 -0.560 -5.954 1.00 94.44 513 TRP A O 1
ATOM 3780 N N . TYR A 1 514 ? 16.226 0.815 -6.220 1.00 95.25 514 TYR A N 1
ATOM 3781 C CA . TYR A 1 514 ? 15.992 0.976 -4.783 1.00 95.25 514 TYR A CA 1
ATOM 3782 C C . TYR A 1 514 ? 15.675 -0.356 -4.091 1.00 95.25 514 TYR A C 1
ATOM 3784 O O . TYR A 1 514 ? 16.227 -0.628 -3.026 1.00 95.25 514 TYR A O 1
ATOM 3792 N N . ALA A 1 515 ? 14.825 -1.193 -4.695 1.00 95.56 515 ALA A N 1
ATOM 3793 C CA . ALA A 1 515 ? 14.469 -2.499 -4.143 1.00 95.56 515 ALA A CA 1
ATOM 3794 C C . ALA A 1 515 ? 15.694 -3.419 -4.000 1.00 95.56 515 ALA A C 1
ATOM 3796 O O . ALA A 1 515 ? 15.940 -3.964 -2.921 1.00 95.56 515 ALA A O 1
ATOM 3797 N N . LYS A 1 516 ? 16.524 -3.507 -5.052 1.00 93.50 516 LYS A N 1
ATOM 3798 C CA . LYS A 1 516 ? 17.790 -4.253 -5.037 1.00 93.50 516 LYS A CA 1
ATOM 3799 C C . LYS A 1 516 ? 18.704 -3.761 -3.919 1.00 93.50 516 LYS A C 1
ATOM 3801 O O . LYS A 1 516 ? 19.200 -4.554 -3.123 1.00 93.50 516 LYS A O 1
ATOM 3806 N N . ARG A 1 517 ? 18.927 -2.445 -3.846 1.00 91.88 517 ARG A N 1
ATOM 3807 C CA . ARG A 1 517 ? 19.824 -1.840 -2.852 1.00 91.88 517 ARG A CA 1
ATOM 3808 C C . ARG A 1 517 ? 19.324 -2.048 -1.427 1.00 91.88 517 ARG A C 1
ATOM 3810 O O . ARG A 1 517 ? 20.130 -2.346 -0.553 1.00 91.88 517 ARG A O 1
ATOM 3817 N N . TYR A 1 518 ? 18.014 -1.997 -1.199 1.00 94.62 518 TYR A N 1
ATOM 3818 C CA . TYR A 1 518 ? 17.431 -2.326 0.100 1.00 94.62 518 TYR A CA 1
ATOM 3819 C C . TYR A 1 518 ? 17.717 -3.777 0.501 1.00 94.62 518 TYR A C 1
ATOM 3821 O O . T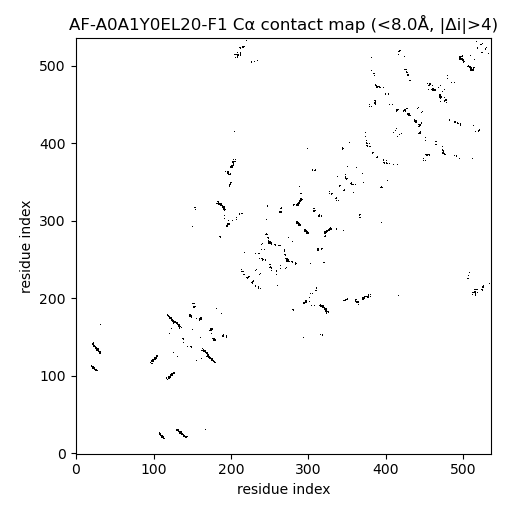YR A 1 518 ? 18.164 -4.011 1.622 1.00 94.62 518 TYR A O 1
ATOM 3829 N N . ARG A 1 519 ? 17.532 -4.747 -0.410 1.00 92.75 519 ARG A N 1
ATOM 3830 C CA . ARG A 1 519 ? 17.871 -6.157 -0.144 1.00 92.75 519 ARG A CA 1
ATOM 3831 C C . ARG A 1 519 ? 19.360 -6.353 0.132 1.00 92.75 519 ARG A C 1
ATOM 3833 O O . ARG A 1 519 ? 19.704 -7.081 1.056 1.00 92.75 519 ARG A O 1
ATOM 3840 N N . GLN A 1 520 ? 20.232 -5.696 -0.634 1.00 91.56 520 GLN A N 1
ATOM 3841 C CA . GLN A 1 520 ? 21.686 -5.769 -0.447 1.00 91.56 520 GLN A CA 1
ATOM 3842 C C . GLN A 1 520 ? 22.141 -5.167 0.888 1.00 91.56 520 GLN A C 1
ATOM 3844 O O . GLN A 1 520 ? 22.997 -5.738 1.557 1.00 91.56 520 GLN A O 1
ATOM 3849 N N . CYS A 1 521 ? 21.583 -4.018 1.269 1.00 92.94 521 CYS A N 1
ATOM 3850 C CA . CYS A 1 521 ? 21.975 -3.305 2.480 1.00 92.94 521 CYS A CA 1
ATOM 3851 C C . CYS A 1 521 ? 21.215 -3.757 3.734 1.00 92.94 521 CYS A C 1
ATOM 3853 O O . CYS A 1 521 ? 21.584 -3.359 4.835 1.00 92.94 521 CYS A O 1
ATOM 3855 N N . GLY A 1 522 ? 20.150 -4.552 3.591 1.00 93.81 522 GLY A N 1
ATOM 3856 C CA . GLY A 1 522 ? 19.308 -4.987 4.707 1.00 93.81 522 GLY A CA 1
ATOM 3857 C C . GLY A 1 522 ? 18.520 -3.850 5.367 1.00 93.81 522 GLY A C 1
ATOM 3858 O O . GLY A 1 522 ? 18.187 -3.942 6.545 1.00 93.81 522 GLY A O 1
ATOM 3859 N N . GLY A 1 523 ? 18.256 -2.756 4.647 1.00 95.50 523 GLY A N 1
ATOM 3860 C CA . GLY A 1 523 ? 17.556 -1.598 5.197 1.00 95.50 523 GLY A CA 1
ATOM 3861 C C . GLY A 1 523 ? 17.681 -0.323 4.360 1.00 95.50 523 GLY A C 1
ATOM 3862 O O . GLY A 1 523 ? 18.426 -0.287 3.371 1.00 95.50 523 GLY A O 1
ATOM 3863 N N . PRO A 1 524 ? 16.949 0.737 4.744 1.00 96.75 524 PRO A N 1
ATOM 3864 C CA . PRO A 1 524 ? 16.949 2.010 4.035 1.00 96.75 524 PRO A CA 1
ATOM 3865 C C . PRO A 1 524 ? 18.253 2.808 4.230 1.00 96.75 524 PRO A C 1
ATOM 3867 O O . PRO A 1 524 ? 19.005 2.560 5.176 1.00 96.75 524 PRO A O 1
ATOM 3870 N N . PRO A 1 525 ? 18.507 3.827 3.388 1.00 95.44 525 PRO A N 1
ATOM 3871 C CA . PRO A 1 525 ? 19.656 4.721 3.529 1.00 95.44 525 PRO A CA 1
ATOM 3872 C C . PRO A 1 525 ? 19.799 5.371 4.913 1.00 95.44 525 PRO A C 1
ATOM 3874 O O . PRO A 1 525 ? 20.924 5.568 5.366 1.00 95.44 525 PRO A O 1
ATOM 3877 N N . SER A 1 526 ? 18.691 5.690 5.588 1.00 95.00 526 SER A N 1
ATOM 3878 C CA . SER A 1 526 ? 18.691 6.324 6.915 1.00 95.00 526 SER A CA 1
ATOM 3879 C C . SER A 1 526 ? 19.358 5.481 8.008 1.00 95.00 526 SER A C 1
ATOM 3881 O O . SER A 1 526 ? 19.949 6.041 8.927 1.00 95.00 526 SER A O 1
ATOM 3883 N N . THR A 1 527 ? 19.296 4.149 7.911 1.00 95.88 527 THR A N 1
ATOM 3884 C CA . THR A 1 527 ? 19.896 3.226 8.891 1.00 95.88 527 THR A CA 1
ATOM 3885 C C . THR A 1 527 ? 21.125 2.499 8.351 1.00 95.88 527 THR A C 1
ATOM 3887 O O . THR A 1 527 ? 21.929 2.002 9.133 1.00 95.88 527 THR A O 1
ATOM 3890 N N . GLN A 1 528 ? 21.307 2.472 7.026 1.00 95.94 528 GLN A N 1
ATOM 3891 C CA . GLN A 1 528 ? 22.382 1.747 6.340 1.00 95.94 528 GLN A CA 1
ATOM 3892 C C . GLN A 1 528 ? 23.296 2.671 5.515 1.00 95.94 528 GLN A C 1
ATOM 3894 O O . GLN A 1 528 ? 23.805 2.284 4.461 1.00 95.94 528 GLN A O 1
ATOM 3899 N N . ALA A 1 529 ? 23.525 3.902 5.979 1.00 93.12 529 ALA A N 1
ATOM 3900 C CA . ALA A 1 529 ? 24.215 4.962 5.236 1.00 93.12 529 ALA A CA 1
ATOM 3901 C C . ALA A 1 529 ? 25.536 4.528 4.568 1.00 93.12 529 ALA A C 1
ATOM 3903 O O . ALA A 1 529 ? 25.768 4.864 3.408 1.00 93.12 529 ALA A O 1
ATOM 3904 N N . ALA A 1 530 ? 26.374 3.749 5.263 1.00 91.31 530 ALA A N 1
ATOM 3905 C CA . ALA A 1 530 ? 27.656 3.278 4.733 1.00 91.31 530 ALA A CA 1
ATOM 3906 C C . ALA A 1 530 ? 27.486 2.345 3.522 1.00 91.31 530 ALA A C 1
ATOM 3908 O O . ALA A 1 530 ? 28.175 2.505 2.517 1.00 91.31 530 ALA A O 1
ATOM 3909 N N . CYS A 1 531 ? 26.532 1.410 3.588 1.00 91.38 531 CYS A N 1
ATOM 3910 C CA . CYS A 1 531 ? 26.243 0.511 2.474 1.00 91.38 531 CYS A CA 1
ATOM 3911 C C . CYS A 1 531 ? 25.738 1.297 1.265 1.00 91.38 531 CYS A C 1
ATOM 3913 O O . CYS A 1 531 ? 26.221 1.087 0.154 1.00 91.38 531 CYS A O 1
ATOM 3915 N N . TRP A 1 532 ? 24.811 2.235 1.483 1.00 90.00 532 TRP A N 1
ATOM 3916 C CA . TRP A 1 532 ? 24.212 3.047 0.423 1.00 90.00 532 TRP A CA 1
ATOM 3917 C C . TRP A 1 532 ? 25.194 4.042 -0.208 1.00 90.00 532 TRP A C 1
ATOM 3919 O O . TRP A 1 532 ? 25.119 4.256 -1.416 1.00 90.00 532 TRP A O 1
ATOM 3929 N N . GLY A 1 533 ? 26.126 4.595 0.577 1.00 77.06 533 GLY A N 1
ATOM 3930 C CA . GLY A 1 533 ? 27.147 5.546 0.127 1.00 77.06 533 GLY A CA 1
ATOM 3931 C C . GLY A 1 533 ? 28.300 4.930 -0.670 1.00 77.06 533 GLY A C 1
ATOM 3932 O O . GLY A 1 533 ? 28.931 5.637 -1.441 1.00 77.06 533 GLY A O 1
ATOM 3933 N N . ALA A 1 534 ? 28.544 3.619 -0.558 1.00 58.06 534 ALA A N 1
ATOM 3934 C CA . ALA A 1 534 ? 29.619 2.926 -1.281 1.00 58.06 534 ALA A CA 1
ATOM 3935 C C . ALA A 1 534 ? 29.365 2.744 -2.797 1.00 58.06 534 ALA A C 1
ATOM 3937 O O . ALA A 1 534 ? 30.174 2.123 -3.479 1.00 58.06 534 ALA A O 1
ATOM 3938 N N . ALA A 1 535 ? 28.239 3.247 -3.318 1.00 47.91 535 ALA A N 1
ATOM 3939 C CA . ALA A 1 535 ? 27.840 3.134 -4.724 1.00 47.91 535 ALA A CA 1
ATOM 3940 C C . ALA A 1 535 ? 27.970 4.448 -5.524 1.00 47.91 535 ALA A C 1
ATOM 3942 O O . ALA A 1 535 ? 27.394 4.541 -6.609 1.00 47.91 535 ALA A O 1
ATOM 3943 N N . SER A 1 536 ? 28.658 5.462 -4.982 1.00 39.59 536 SER A N 1
ATOM 3944 C CA . SER A 1 536 ? 28.952 6.721 -5.685 1.00 39.59 536 SER A CA 1
ATOM 3945 C C . SER A 1 536 ? 30.201 6.630 -6.547 1.00 39.59 536 SER A C 1
ATOM 3947 O O . SER A 1 536 ? 31.257 6.294 -5.960 1.00 39.59 536 SER A O 1
#

Mean predicted aligned error: 11.76 Å

Nearest PDB structures (foldseek):
  4f7k-assembly1_A  TM=4.054E-01  e=6.772E-01  uncultured bacterium

InterPro domains:
  IPR014956 Putative ParB-like nuclease [PF08857] (189-406)
  IPR014956 Putative ParB-like nuclease [cd16390] (188-407)
  IPR036086 ParB/Sulfiredoxin superfamily [SSF110849] (186-414)

pLDDT: mean 82.8, std 21.7, range [27.89, 98.62]

Foldseek 3Di:
DDDDDDDDPPDDDPDDPPPFWWKWKFWDKDFDPPPPDPPDPDDPDDDDDDPDPPVPVPPPVVVVVPDDDDDDDDDPDDDPDDDDDDDPPDPPPPPQVEDEAEAANVPPGDIDGCPPHQKYKYKYFDQVQFKMFTADIDMDTPCVVFKAWDPWAFADPDAAASDGGDTAGHRGIHMIMMHTDADALDKDKGFQLLEFEQEQAAAVLLLLLLQQQQQAALVLDDPPDPLSVQSLCRHVLVNQQLQCQQQQLHGWDPPQADSVQDALQDCNRTDGNHDPVGRDQVRYFEWEQAANRRTYGQDQLSVSQSQCPHPRHRRGRMGMYGYNYYHRPQPDPVSRVVVCVVQNRHDQAALLRHGHDSVLGFRGGYPVRHHHNQLNNLLVLLDPQFFDPPPAGGCLSVLLSSLVPVPPDDDPFQGLAPDDPCQLPQKFWDADPQDIDIDDCTHNLNVSNVSSCVSQVDDQCPDSDDRQGSVNSGGDHHQRDPVSRVVGSVSSCQQSAAQADPVRRGHDHHSSNSSSLCNHQVGYCNVRVVSSSVPD

Secondary structure (DSSP, 8-state):
-----------PPP-------EEEEEEEEEE----S-------------S--SSTTSSSHHHHTTSS---------S---S---SS------------EEEEEEGGG-SEEEE-TT-S-EEEEEE--SSS-EEEEEEEEEETTTTTEEEE--SSPSSSSPB--TT-EE-TT-EEEEEEEEPPPTT-EEEEEGGGEEES-SEE-HHHHHHHHHHHS--GGGS-TTSHHHHHHHIIIIIHHHHHHHHHTTS-SBPTT---TTT--TT-TTSS-BSS-TTS--GGGSEEEEE-GGG-EEE-S-HHHHHHHHHSTT--TT-EEEEEEEEE-TT-SSHHHHHHHHHHTT----B-TTS-B--GGGS-SS-STTTSEE-HHHHHHHHTBTTTB--SSPPTTHHHHHHHHHHTTS---STTS--TT-GGGG---EEEEETTEEEEE--SHHHHHHHHHHHHHHHS-TT-EEETTEETTTTTBPPP--SHHHHHHHHHHHHHHH--SB-TTS-B----HHHHHHHHHHHTS-TTT-HHHHHTT-

Sequence (536 aa):
MLHTLPALTLMAAPAAWAQGAALNLTLQFSPLAAGGGAISAVPVGGAATWWAAVAVAGGLGWHLRRHRLAGAMAGLAAGLAVATALLTSAPVEALVQEQALEVALQRSPVSVDMSGAQRHVMTFRNDAGQAIRLNGVALAGTDQAAHTIWRWGAPVGSAPRCEVGLALAADASCTVVVAPRPQVGEAIQVVLKDLHPTQPSVGYDQIYYHLARKQPNAARFEPGTSRYDDYMKDTVGKRVSDYCADNGLDDVVAGSFVPETVKLSDASSFACKRSATEVEAGGLKTVVVGPGGQLYLTDGHHGFTTLWELADGGPDLPVWVRVTGDFSAAATSDAFWQQMVATGNAWLYDAQGAAITPAQLPAQLGLANLRDDAYRSLVYFTRDLGYSNSDVSEFAEFYWGAWLRQRVALTADTTLHAGADEQLQAAGVALADGALVTTGDAGYLALVRDASLAMATLNAQDVVAGTRTAADLGKLALPAKASAVNDWNDILEELGRNDIKQSGDSRKGGKAWYAKRYRQCGGPPSTQAACWGAAS

Solvent-accessible surface area (backbone atoms only — not comparable to full-atom values): 30444 Å² total; per-residue (Å²): 134,91,81,89,80,81,86,79,81,79,77,76,75,77,82,72,78,76,74,74,50,53,29,34,41,35,62,40,68,44,75,53,75,79,73,91,67,85,76,76,76,77,83,79,75,93,82,84,92,79,89,88,85,69,87,79,78,66,67,67,66,64,64,68,70,73,61,94,74,88,79,81,91,85,88,88,86,85,83,94,82,87,86,79,88,86,86,86,78,67,80,81,69,76,83,70,62,69,53,75,44,84,38,57,46,85,57,50,64,38,79,44,75,56,79,95,41,77,39,39,40,35,38,34,30,34,70,77,80,44,39,29,29,30,71,38,73,49,76,44,48,86,43,44,88,57,35,39,67,55,84,58,32,76,71,73,76,91,37,53,70,62,46,67,68,43,75,42,46,50,72,38,52,24,30,47,38,41,29,63,52,87,48,73,63,38,65,46,67,29,17,49,59,49,33,25,44,35,44,32,42,42,26,51,48,60,32,31,19,51,46,24,45,41,31,55,42,78,82,78,41,62,84,95,36,70,54,26,52,54,47,40,43,68,10,44,46,41,42,48,23,49,52,21,35,50,39,19,15,48,45,45,40,87,85,45,57,50,82,92,64,56,33,82,72,40,71,86,32,38,43,47,69,41,52,92,90,66,51,38,37,89,66,27,33,30,26,31,32,28,56,92,58,45,38,33,35,48,44,44,67,58,62,54,26,35,44,35,71,39,96,54,46,25,56,80,29,71,44,39,31,14,29,72,39,77,45,42,81,42,90,42,72,64,59,37,51,51,49,31,47,75,72,52,46,44,48,56,40,42,54,86,68,47,78,52,58,80,88,70,36,30,76,38,67,33,80,92,49,35,38,68,13,68,43,40,25,48,43,64,69,17,52,84,50,12,20,40,85,67,98,38,56,68,64,41,52,51,45,51,16,61,48,42,63,79,75,51,86,79,47,74,63,46,36,64,58,68,85,61,90,57,30,55,36,75,26,42,56,46,76,56,98,87,40,81,42,80,40,50,94,49,22,32,39,23,45,33,52,54,52,15,50,60,49,18,68,53,52,58,78,40,70,58,48,93,88,40,24,31,46,58,47,20,47,32,70,66,61,87,45,74,68,46,32,48,54,50,31,50,53,46,49,46,29,40,31,62,43,59,44,97,88,71,44,64,48,85,50,10,53,54,32,32,16,33,50,17,52,62,51,74,41,28,28,58,84,26,43,71,64,62,59,74,75,117

Organism: NCBI:txid1082851